Protein AF-0000000081037446 (afdb_homodimer)

pLDDT: mean 97.65, std 4.06, range [51.03, 99.0]

Organism: NCBI:txid2518322

Sequence (416 aa):
MIREACVFNILEALNAVKLGADRIELCENTTCGGTTPSYGTIKVLKERLDIPIVVMIRPRCGSFVYSNLEFQAMKEDIEICKSLGVEGVVFGILKDDYEIDIGRTKNLLSLSYPLKVTFHKAVDETCDIRSSVANLLDIGVHRILTSGGGFKAEDSLMILQDLILMAGEKLEIVVAGKVSKDNVDAIDTILGAKAYHGRLIVGNLNSSMIREACVFNILEALNAVKLGADRIELCENTTCGGTTPSYGTIKVLKERLDIPIVVMIRPRCGSFVYSNLEFQAMKEDIEICKSLGVEGVVFGILKDDYEIDIGRTKNLLSLSYPLKVTFHKAVDETCDIRSSVANLLDIGVHRILTSGGGFKAEDSLMILQDLILMAGEKLEIVVAGKVSKDNVDAIDTILGAKAYHGRLIVGNLNSS

Secondary structure (DSSP, 8-state):
-EEEEEE-SHHHHHHHHHTT-SEEEE-B-GGGT-BPPPHHHHHHHHHH--S-EEEE--SSSS-S---HHHHHHHHHHHHHHHHHT-SEEEE--B-TTS-B-HHHHHHHHHHHTTSEEEE-GGGGGSS-HHHHHHHHHHHT-SEEEE-TTSSSGGGGHHHHHHHHHHHTTTSEEEE-SS-BTTTHHHHHHHH--SEEEETBTTS-TT--/-EEEEEE-SHHHHHHHHHTT-SEEEE-B-GGGT-BPPPHHHHHHHHHH--S-EEEE--SSSS-S---HHHHHHHHHHHHHHHHHT-SEEEE--B-TTS-B-HHHHHHHHHHHTTSEEEE-GGGGGSS-HHHHHHHHHHHT-SEEEE-TTSSSGGGGHHHHHHHHHHHTTTSEEEE-SS-BTTTHHHHHHHH--SEEEETBTTS-TT--

Structure (mmCIF, N/CA/C/O backbone):
data_AF-0000000081037446-model_v1
#
loop_
_entity.id
_entity.type
_entity.pdbx_description
1 polymer 'Copper homeostasis protein CutC'
#
loop_
_atom_site.group_PDB
_atom_site.id
_atom_site.type_symbol
_atom_site.label_atom_id
_atom_site.label_alt_id
_atom_site.label_comp_id
_atom_site.label_asym_id
_atom_site.label_entity_id
_atom_site.label_seq_id
_atom_site.pdbx_PDB_ins_code
_atom_site.Cartn_x
_atom_site.Cartn_y
_atom_site.Cartn_z
_atom_site.occupancy
_atom_site.B_iso_or_equiv
_atom_site.auth_seq_id
_atom_site.auth_comp_id
_atom_site.auth_asym_id
_atom_site.auth_atom_id
_atom_site.pdbx_PDB_model_num
ATOM 1 N N . MET A 1 1 ? -9.188 -27.297 -10.391 1 94 1 MET A N 1
ATOM 2 C CA . MET A 1 1 ? -8.641 -26.062 -10.922 1 94 1 MET A CA 1
ATOM 3 C C . MET A 1 1 ? -8.844 -24.906 -9.938 1 94 1 MET A C 1
ATOM 5 O O . MET A 1 1 ? -9.969 -24.656 -9.5 1 94 1 MET A O 1
ATOM 9 N N . ILE A 1 2 ? -7.785 -24.328 -9.484 1 98.19 2 ILE A N 1
ATOM 10 C CA . ILE A 1 2 ? -7.84 -23.219 -8.531 1 98.19 2 ILE A CA 1
ATOM 11 C C . ILE A 1 2 ? -8 -21.906 -9.289 1 98.19 2 ILE A C 1
ATOM 13 O O . ILE A 1 2 ? -7.258 -21.625 -10.227 1 98.19 2 ILE A O 1
ATOM 17 N N . ARG A 1 3 ? -8.992 -21.141 -8.914 1 98.81 3 ARG A N 1
ATOM 18 C CA . ARG A 1 3 ? -9.156 -19.781 -9.391 1 98.81 3 ARG A CA 1
ATOM 19 C C . ARG A 1 3 ? -8.664 -18.781 -8.352 1 98.81 3 ARG A C 1
ATOM 21 O O . ARG A 1 3 ? -9.289 -18.594 -7.305 1 98.81 3 ARG A O 1
ATOM 28 N N . GLU A 1 4 ? -7.586 -18.188 -8.656 1 98.88 4 GLU A N 1
ATOM 29 C CA . GLU A 1 4 ? -6.996 -17.172 -7.777 1 98.88 4 GLU A CA 1
ATOM 30 C C . GLU A 1 4 ? -7.371 -15.766 -8.227 1 98.88 4 GLU A C 1
ATOM 32 O O . GLU A 1 4 ? -6.992 -15.336 -9.312 1 98.88 4 GLU A O 1
ATOM 37 N N . ALA A 1 5 ? -8.117 -15.078 -7.371 1 98.81 5 ALA A N 1
ATOM 38 C CA . ALA A 1 5 ? -8.531 -13.719 -7.703 1 98.81 5 ALA A CA 1
ATOM 39 C C . ALA A 1 5 ? -7.527 -12.695 -7.168 1 98.81 5 ALA A C 1
ATOM 41 O O . ALA A 1 5 ? -7.168 -12.734 -5.988 1 98.81 5 ALA A O 1
ATOM 42 N N . CYS A 1 6 ? -7.016 -11.852 -8.016 1 98.69 6 CYS A N 1
ATOM 43 C CA . CYS A 1 6 ? -6.18 -10.727 -7.602 1 98.69 6 CYS A CA 1
ATOM 44 C C . CYS A 1 6 ? -7.035 -9.578 -7.078 1 98.69 6 CYS A C 1
ATOM 46 O O . CYS A 1 6 ? -7.859 -9.023 -7.809 1 98.69 6 CYS A O 1
ATOM 48 N N . VAL A 1 7 ? -6.859 -9.195 -5.848 1 98.81 7 VAL A N 1
ATOM 49 C CA . VAL A 1 7 ? -7.723 -8.195 -5.219 1 98.81 7 VAL A CA 1
ATOM 50 C C . VAL A 1 7 ? -6.867 -7.086 -4.613 1 98.81 7 VAL A C 1
ATOM 52 O O . VAL A 1 7 ? -5.73 -7.324 -4.195 1 98.81 7 VAL A O 1
ATOM 55 N N . PHE A 1 8 ? -7.477 -5.828 -4.473 1 98.5 8 PHE A N 1
ATOM 56 C CA . PHE A 1 8 ? -6.672 -4.668 -4.117 1 98.5 8 PHE A CA 1
ATOM 57 C C . PHE A 1 8 ? -7.285 -3.924 -2.936 1 98.5 8 PHE A C 1
ATOM 59 O O . PHE A 1 8 ? -6.824 -2.84 -2.572 1 98.5 8 PHE A O 1
ATOM 66 N N . ASN A 1 9 ? -8.344 -4.398 -2.404 1 98.06 9 ASN A N 1
ATOM 67 C CA . ASN A 1 9 ? -8.977 -3.842 -1.211 1 98.06 9 ASN A CA 1
ATOM 68 C C . ASN A 1 9 ? -9.93 -4.84 -0.564 1 98.06 9 ASN A C 1
ATOM 70 O O . ASN A 1 9 ? -10.148 -5.93 -1.098 1 98.06 9 ASN A O 1
ATOM 74 N N . ILE A 1 10 ? -10.438 -4.453 0.528 1 98.75 10 ILE A N 1
ATOM 75 C CA . ILE A 1 10 ? -11.25 -5.336 1.357 1 98.75 10 ILE A CA 1
ATOM 76 C C . ILE A 1 10 ? -12.531 -5.703 0.618 1 98.75 10 ILE A C 1
ATOM 78 O O . ILE A 1 10 ? -12.93 -6.871 0.592 1 98.75 10 ILE A O 1
ATOM 82 N N . LEU A 1 11 ? -13.172 -4.727 -0.032 1 98.12 11 LEU A N 1
ATOM 83 C CA . LEU A 1 11 ? -14.414 -4.98 -0.752 1 98.12 11 LEU A CA 1
ATOM 84 C C . LEU A 1 11 ? -14.195 -6.012 -1.857 1 98.12 11 LEU A C 1
ATOM 86 O O . LEU A 1 11 ? -14.984 -6.949 -1.999 1 98.12 11 LEU A O 1
ATOM 90 N N . GLU A 1 12 ? -13.18 -5.824 -2.615 1 98.5 12 GLU A N 1
ATOM 91 C CA . GLU A 1 12 ? -12.875 -6.754 -3.699 1 98.5 12 GLU A CA 1
ATOM 92 C C . GLU A 1 12 ? -12.625 -8.164 -3.164 1 98.5 12 GLU A C 1
ATOM 94 O O . GLU A 1 12 ? -13.047 -9.148 -3.771 1 98.5 12 GLU A O 1
ATOM 99 N N . ALA A 1 13 ? -11.922 -8.258 -2.047 1 98.81 13 ALA A N 1
ATOM 100 C CA . ALA A 1 13 ? -11.648 -9.562 -1.443 1 98.81 13 ALA A CA 1
ATOM 101 C C . ALA A 1 13 ? -12.938 -10.273 -1.058 1 98.81 13 ALA A C 1
ATOM 103 O O . ALA A 1 13 ? -13.109 -11.461 -1.355 1 98.81 13 ALA A O 1
ATOM 104 N N . LEU A 1 14 ? -13.797 -9.523 -0.428 1 98.56 14 LEU A N 1
ATOM 105 C CA . LEU A 1 14 ? -15.078 -10.094 -0.024 1 98.56 14 LEU A CA 1
ATOM 106 C C . LEU A 1 14 ? -15.883 -10.547 -1.24 1 98.56 14 LEU A C 1
ATOM 108 O O . LEU A 1 14 ? -16.453 -11.648 -1.241 1 98.56 14 LEU A O 1
ATOM 112 N N . ASN A 1 15 ? -15.891 -9.734 -2.277 1 98.5 15 ASN A N 1
ATOM 113 C CA . ASN A 1 15 ? -16.641 -10.055 -3.488 1 98.5 15 ASN A CA 1
ATOM 114 C C . ASN A 1 15 ? -16.031 -11.242 -4.223 1 98.5 15 ASN A C 1
ATOM 116 O O . ASN A 1 15 ? -16.75 -12.039 -4.824 1 98.5 15 ASN A O 1
ATOM 120 N N . ALA A 1 16 ? -14.711 -11.336 -4.199 1 98.62 16 ALA A N 1
ATOM 121 C CA . ALA A 1 16 ? -14.047 -12.469 -4.84 1 98.62 16 ALA A CA 1
ATOM 122 C C . ALA A 1 16 ? -14.516 -13.789 -4.238 1 98.62 16 ALA A C 1
ATOM 124 O O . ALA A 1 16 ? -14.805 -14.75 -4.969 1 98.62 16 ALA A O 1
ATOM 125 N N . VAL A 1 17 ? -14.609 -13.836 -2.926 1 98.31 17 VAL A N 1
ATOM 126 C CA . VAL A 1 17 ? -15.07 -15.039 -2.234 1 98.31 17 VAL A CA 1
ATOM 127 C C . VAL A 1 17 ? -16.516 -15.336 -2.617 1 98.31 17 VAL A C 1
ATOM 129 O O . VAL A 1 17 ? -16.859 -16.469 -2.943 1 98.31 17 VAL A O 1
ATOM 132 N N . LYS A 1 18 ? -17.344 -14.312 -2.615 1 97.81 18 LYS A N 1
ATOM 133 C CA . LYS A 1 18 ? -18.75 -14.461 -2.967 1 97.81 18 LYS A CA 1
ATOM 134 C C . LYS A 1 18 ? -18.906 -15 -4.383 1 97.81 18 LYS A C 1
ATOM 136 O O . LYS A 1 18 ? -19.859 -15.75 -4.664 1 97.81 18 LYS A O 1
ATOM 141 N N . LEU A 1 19 ? -17.969 -14.625 -5.215 1 98.12 19 LEU A N 1
ATOM 142 C CA . LEU A 1 19 ? -18.078 -14.969 -6.629 1 98.12 19 LEU A CA 1
ATOM 143 C C . LEU A 1 19 ? -17.391 -16.297 -6.918 1 98.12 19 LEU A C 1
ATOM 145 O O . LEU A 1 19 ? -17.359 -16.75 -8.07 1 98.12 19 LEU A O 1
ATOM 149 N N . GLY A 1 20 ? -16.766 -16.844 -5.906 1 98.25 20 GLY A N 1
ATOM 150 C CA . GLY A 1 20 ? -16.359 -18.219 -6.051 1 98.25 20 GLY A CA 1
ATOM 151 C C . GLY A 1 20 ? -14.852 -18.375 -6.207 1 98.25 20 GLY A C 1
ATOM 152 O O . GLY A 1 20 ? -14.383 -19.406 -6.699 1 98.25 20 GLY A O 1
ATOM 153 N N . ALA A 1 21 ? -14.062 -17.453 -5.82 1 98.81 21 ALA A N 1
ATOM 154 C CA . ALA A 1 21 ? -12.617 -17.609 -5.844 1 98.81 21 ALA A CA 1
ATOM 155 C C . ALA A 1 21 ? -12.164 -18.703 -4.879 1 98.81 21 ALA A C 1
ATOM 157 O O . ALA A 1 21 ? -12.703 -18.828 -3.775 1 98.81 21 ALA A O 1
ATOM 158 N N . ASP A 1 22 ? -11.164 -19.469 -5.293 1 98.81 22 ASP A N 1
ATOM 159 C CA . ASP A 1 22 ? -10.594 -20.516 -4.445 1 98.81 22 ASP A CA 1
ATOM 160 C C . ASP A 1 22 ? -9.469 -19.969 -3.576 1 98.81 22 ASP A C 1
ATOM 162 O O . ASP A 1 22 ? -9.148 -20.547 -2.529 1 98.81 22 ASP A O 1
ATOM 166 N N . ARG A 1 23 ? -8.867 -18.922 -3.996 1 98.81 23 ARG A N 1
ATOM 167 C CA . ARG A 1 23 ? -7.719 -18.266 -3.389 1 98.81 23 ARG A CA 1
ATOM 168 C C . ARG A 1 23 ? -7.664 -16.781 -3.783 1 98.81 23 ARG A C 1
ATOM 170 O O . ARG A 1 23 ? -8.109 -16.422 -4.871 1 98.81 23 ARG A O 1
ATOM 177 N N . ILE A 1 24 ? -7.156 -15.969 -2.9 1 98.75 24 ILE A N 1
ATOM 178 C CA . ILE A 1 24 ? -6.988 -14.586 -3.312 1 98.75 24 ILE A CA 1
ATOM 179 C C . ILE A 1 24 ? -5.516 -14.188 -3.209 1 98.75 24 ILE A C 1
ATOM 181 O O . ILE A 1 24 ? -4.812 -14.633 -2.299 1 98.75 24 ILE A O 1
ATOM 185 N N . GLU A 1 25 ? -5.059 -13.492 -4.137 1 98.94 25 GLU A N 1
ATOM 186 C CA . GLU A 1 25 ? -3.842 -12.695 -4.004 1 98.94 25 GLU A CA 1
ATOM 187 C C . GLU A 1 25 ? -4.16 -11.266 -3.586 1 98.94 25 GLU A C 1
ATOM 189 O O . GLU A 1 25 ? -4.797 -10.516 -4.336 1 98.94 25 GLU A O 1
ATOM 194 N N . LEU A 1 26 ? -3.744 -10.945 -2.381 1 98.94 26 LEU A N 1
ATOM 195 C CA . LEU A 1 26 ? -4.035 -9.633 -1.815 1 98.94 26 LEU A CA 1
ATOM 196 C C . LEU A 1 26 ? -2.906 -8.656 -2.111 1 98.94 26 LEU A C 1
ATOM 198 O O . LEU A 1 26 ? -1.751 -8.906 -1.756 1 98.94 26 LEU A O 1
ATOM 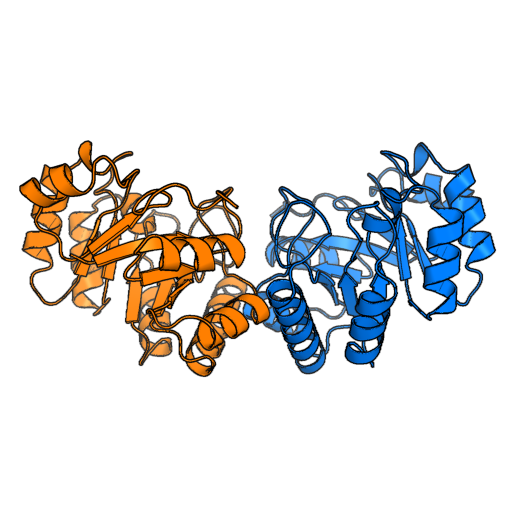202 N N . CYS A 1 27 ? -3.256 -7.562 -2.773 1 98.81 27 CYS A N 1
ATOM 203 C CA . CYS A 1 27 ? -2.32 -6.512 -3.152 1 98.81 27 CYS A CA 1
ATOM 204 C C . CYS A 1 27 ? -2.855 -5.141 -2.764 1 98.81 27 CYS A C 1
ATOM 206 O O . CYS A 1 27 ? -3.98 -5.023 -2.275 1 98.81 27 CYS A O 1
ATOM 208 N N . GLU A 1 28 ? -2.008 -4.234 -2.805 1 98.12 28 GLU A N 1
ATOM 209 C CA . GLU A 1 28 ? -2.332 -2.814 -2.865 1 98.12 28 GLU A CA 1
ATOM 210 C C . GLU A 1 28 ? -1.842 -2.189 -4.168 1 98.12 28 GLU A C 1
ATOM 212 O O . GLU A 1 28 ? -0.953 -2.734 -4.828 1 98.12 28 GLU A O 1
ATOM 217 N N . ASN A 1 29 ? -2.398 -1.036 -4.695 1 97.44 29 ASN A N 1
ATOM 218 C CA . ASN A 1 29 ? -1.91 -0.224 -5.805 1 97.44 29 ASN A CA 1
ATOM 219 C C . ASN A 1 29 ? -2.109 -0.927 -7.145 1 97.44 29 ASN A C 1
ATOM 221 O O . ASN A 1 29 ? -1.194 -1.577 -7.652 1 97.44 29 ASN A O 1
ATOM 225 N N . THR A 1 30 ? -3.16 -0.771 -7.777 1 94.75 30 THR A N 1
ATOM 226 C CA . THR A 1 30 ? -3.531 -1.417 -9.031 1 94.75 30 THR A CA 1
ATOM 227 C C . THR A 1 30 ? -2.701 -0.867 -10.188 1 94.75 30 THR A C 1
ATOM 229 O O . THR A 1 30 ? -2.6 -1.5 -11.242 1 94.75 30 THR A O 1
ATOM 232 N N . THR A 1 31 ? -2.111 0.282 -10.023 1 94.69 31 THR A N 1
ATOM 233 C CA . THR A 1 31 ? -1.489 1.024 -11.109 1 94.69 31 THR A CA 1
ATOM 234 C C . THR A 1 31 ? -0.26 0.288 -11.633 1 94.69 31 THR A C 1
ATOM 236 O O . THR A 1 31 ? 0.112 0.441 -12.797 1 94.69 31 THR A O 1
ATOM 239 N N . CYS A 1 32 ? 0.335 -0.5 -10.734 1 94.5 32 CYS A N 1
ATOM 240 C CA . CYS A 1 32 ? 1.581 -1.131 -11.156 1 94.5 32 CYS A CA 1
ATOM 241 C C . CYS A 1 32 ? 1.533 -2.637 -10.93 1 94.5 32 CYS A C 1
ATOM 243 O O . CYS A 1 32 ? 2.568 -3.27 -10.711 1 94.5 32 CYS A O 1
ATOM 245 N N . GLY A 1 33 ? 0.38 -3.168 -10.805 1 94.31 33 GLY A N 1
ATOM 246 C CA . GLY A 1 33 ? 0.228 -4.609 -10.695 1 94.31 33 GLY A CA 1
ATOM 247 C C . GLY A 1 33 ? 0.224 -5.102 -9.266 1 94.31 33 GLY A C 1
ATOM 248 O O . GLY A 1 33 ? 0.017 -6.289 -9.008 1 94.31 33 GLY A O 1
ATOM 249 N N . GLY A 1 34 ? 0.562 -4.199 -8.32 1 98 34 GLY A N 1
ATOM 250 C CA . GLY A 1 34 ? 0.406 -4.574 -6.926 1 98 34 GLY A CA 1
ATOM 251 C C . GLY A 1 34 ? 1.626 -4.258 -6.082 1 98 34 GLY A C 1
ATOM 252 O O . GLY A 1 34 ? 2.76 -4.449 -6.523 1 98 34 GLY A O 1
ATOM 253 N N . THR A 1 35 ? 1.39 -3.752 -4.945 1 98.81 35 THR A N 1
ATOM 254 C CA . THR A 1 35 ? 2.381 -3.605 -3.887 1 98.81 35 THR A CA 1
ATOM 255 C C . THR A 1 35 ? 1.887 -4.246 -2.592 1 98.81 35 THR A C 1
ATOM 257 O O . THR A 1 35 ? 0.788 -4.805 -2.549 1 98.81 35 THR A O 1
ATOM 260 N N . THR A 1 36 ? 2.766 -4.242 -1.585 1 98.94 36 THR A N 1
ATOM 261 C CA . THR A 1 36 ? 2.436 -4.887 -0.318 1 98.94 36 THR A CA 1
ATOM 262 C C . THR A 1 36 ? 1.283 -4.168 0.373 1 98.94 36 THR A C 1
ATOM 264 O O . THR A 1 36 ? 1.34 -2.955 0.585 1 98.94 36 THR A O 1
ATOM 267 N N . PRO A 1 37 ? 0.159 -4.863 0.681 1 98.94 37 PRO A N 1
ATOM 268 C CA . PRO A 1 37 ? -0.932 -4.234 1.429 1 98.94 37 PRO A CA 1
ATOM 269 C C . PRO A 1 37 ? -0.54 -3.889 2.863 1 98.94 37 PRO A C 1
ATOM 271 O O . PRO A 1 37 ? 0.508 -4.324 3.344 1 98.94 37 PRO A O 1
ATOM 274 N N . SER A 1 38 ? -1.355 -3.078 3.498 1 98.94 38 SER A N 1
ATOM 275 C CA . SER A 1 38 ? -1.09 -2.684 4.879 1 98.94 38 SER A CA 1
ATOM 276 C C . SER A 1 38 ? -1.293 -3.854 5.836 1 98.94 38 SER A C 1
ATOM 278 O O . SER A 1 38 ? -2.012 -4.805 5.52 1 98.94 38 SER A O 1
ATOM 280 N N . TYR A 1 39 ? -0.655 -3.746 6.977 1 98.94 39 TYR A N 1
ATOM 281 C CA . TYR A 1 39 ? -0.812 -4.738 8.031 1 98.94 39 TYR A CA 1
ATOM 282 C C . TYR A 1 39 ? -2.283 -4.949 8.367 1 98.94 39 TYR A C 1
ATOM 284 O O . TYR A 1 39 ? -2.752 -6.086 8.445 1 98.94 39 TYR A O 1
ATOM 292 N N . GLY A 1 40 ? -2.982 -3.869 8.586 1 98.94 40 GLY A N 1
ATOM 293 C CA . GLY A 1 40 ? -4.379 -3.939 8.992 1 98.94 40 GLY A CA 1
ATOM 294 C C . GLY A 1 40 ? -5.258 -4.641 7.977 1 98.94 40 GLY A C 1
ATOM 295 O O . GLY A 1 40 ? -6.129 -5.434 8.344 1 98.94 40 GLY A O 1
ATOM 296 N N . THR A 1 41 ? -5.07 -4.359 6.715 1 98.94 41 THR A N 1
ATOM 297 C CA . THR A 1 41 ? -5.855 -4.988 5.656 1 98.94 41 THR A CA 1
ATOM 298 C C . THR A 1 41 ? -5.613 -6.496 5.629 1 98.94 41 THR A C 1
ATOM 300 O O . THR A 1 41 ? -6.559 -7.277 5.539 1 98.94 41 THR A O 1
ATOM 303 N N . ILE A 1 42 ? -4.352 -6.914 5.734 1 98.94 42 ILE A N 1
ATOM 304 C CA . ILE A 1 42 ? -4.023 -8.336 5.75 1 98.94 42 ILE A CA 1
ATOM 305 C C . ILE A 1 42 ? -4.703 -9.008 6.941 1 98.94 42 ILE A C 1
ATOM 307 O O . ILE A 1 42 ? -5.363 -10.039 6.785 1 98.94 42 ILE A O 1
ATOM 311 N N . LYS A 1 43 ? -4.57 -8.398 8.055 1 98.94 43 LYS A N 1
ATOM 312 C CA . LYS A 1 43 ? -5.051 -9 9.297 1 98.94 43 LYS A CA 1
ATOM 313 C C . LYS A 1 43 ? -6.566 -9.18 9.266 1 98.94 43 LYS A C 1
ATOM 315 O O . LYS A 1 43 ? -7.074 -10.266 9.539 1 98.94 43 LYS A O 1
ATOM 320 N N . VAL A 1 44 ? -7.316 -8.133 8.898 1 98.88 44 VAL A N 1
ATOM 321 C CA . VAL A 1 44 ? -8.773 -8.188 8.977 1 98.88 44 VAL A CA 1
ATOM 322 C C . VAL A 1 44 ? -9.297 -9.211 7.973 1 98.88 44 VAL A C 1
ATOM 324 O O . VAL A 1 44 ? -10.266 -9.93 8.25 1 98.88 44 VAL A O 1
ATOM 327 N N . LEU A 1 45 ? -8.664 -9.266 6.828 1 98.88 45 LEU A N 1
ATOM 328 C CA . LEU A 1 45 ? -9.125 -10.219 5.824 1 98.88 45 LEU A CA 1
ATOM 329 C C . LEU A 1 45 ? -8.781 -11.648 6.234 1 98.88 45 LEU A C 1
ATOM 331 O O . LEU A 1 45 ? -9.57 -12.57 5.996 1 98.88 45 LEU A O 1
ATOM 335 N N . LYS A 1 46 ? -7.574 -11.852 6.812 1 98.88 46 LYS A N 1
ATOM 336 C CA . LYS A 1 46 ? -7.211 -13.18 7.289 1 98.88 46 LYS A CA 1
ATOM 337 C C . LYS A 1 46 ? -8.211 -13.688 8.328 1 98.88 46 LYS A C 1
ATOM 339 O O . LYS A 1 46 ? -8.531 -14.875 8.352 1 98.88 46 LYS A O 1
ATOM 344 N N . GLU A 1 47 ? -8.688 -12.805 9.125 1 98.62 47 GLU A N 1
ATOM 345 C CA . GLU A 1 47 ? -9.633 -13.164 10.188 1 98.62 47 GLU A CA 1
ATOM 346 C C . GLU A 1 47 ? -11.031 -13.391 9.625 1 98.62 47 GLU A C 1
ATOM 348 O O . GLU A 1 47 ? -11.836 -14.102 10.219 1 98.62 47 GLU A O 1
ATOM 353 N N . ARG A 1 48 ? -11.312 -12.844 8.516 1 98.38 48 ARG A N 1
ATOM 354 C CA . ARG A 1 48 ? -12.68 -12.812 8.016 1 98.38 48 ARG A CA 1
ATOM 355 C C . ARG A 1 48 ? -12.906 -13.891 6.965 1 98.38 48 ARG A C 1
ATOM 357 O O . ARG A 1 48 ? -14.008 -14.438 6.852 1 98.38 48 ARG A O 1
ATOM 364 N N . LEU A 1 49 ? -11.891 -14.172 6.176 1 98.38 49 LEU A N 1
ATOM 365 C CA . LEU A 1 49 ? -12.078 -15.039 5.016 1 98.38 49 LEU A CA 1
ATOM 366 C C . LEU A 1 49 ? -11.68 -16.469 5.34 1 98.38 49 LEU A C 1
ATOM 368 O O . LEU A 1 49 ? -10.719 -16.703 6.082 1 98.38 49 LEU A O 1
ATOM 372 N N . ASP A 1 50 ? -12.312 -17.391 4.652 1 97.44 50 ASP A N 1
ATOM 373 C CA . ASP A 1 50 ? -12.07 -18.812 4.887 1 97.44 50 ASP A CA 1
ATOM 374 C C . ASP A 1 50 ? -11.234 -19.422 3.762 1 97.44 50 ASP A C 1
ATOM 376 O O . ASP A 1 50 ? -10.906 -20.609 3.803 1 97.44 50 ASP A O 1
ATOM 380 N N . ILE A 1 51 ? -10.898 -18.688 2.812 1 98.62 51 ILE A N 1
ATOM 381 C CA . ILE A 1 51 ? -10.086 -19.219 1.716 1 98.62 51 ILE A CA 1
ATOM 382 C C . ILE A 1 51 ? -8.641 -18.75 1.87 1 98.62 51 ILE A C 1
ATOM 384 O O . ILE A 1 51 ? -8.375 -17.766 2.557 1 98.62 51 ILE A O 1
ATOM 388 N N . PRO A 1 52 ? -7.664 -19.453 1.251 1 98.81 52 PRO A N 1
ATOM 389 C CA . PRO A 1 52 ? -6.25 -19.078 1.352 1 98.81 52 PRO A CA 1
ATOM 390 C C . PRO A 1 52 ? -5.98 -17.672 0.82 1 98.81 52 PRO A C 1
ATOM 392 O O . PRO A 1 52 ? -6.559 -17.266 -0.192 1 98.81 52 PRO A O 1
ATOM 395 N N . ILE A 1 53 ? -5.18 -16.953 1.516 1 98.94 53 ILE A N 1
ATOM 396 C CA . ILE A 1 53 ? -4.719 -15.633 1.114 1 98.94 53 ILE A CA 1
ATOM 397 C C . ILE A 1 53 ? -3.215 -15.672 0.858 1 98.94 53 ILE A C 1
ATOM 399 O O . ILE A 1 53 ? -2.441 -16.109 1.713 1 98.94 53 ILE A O 1
ATOM 403 N N . VAL A 1 54 ? -2.809 -15.281 -0.308 1 98.94 54 VAL A N 1
ATOM 404 C CA . VAL A 1 54 ? -1.401 -15.023 -0.592 1 98.94 54 VAL A CA 1
ATOM 405 C C . VAL A 1 54 ? -1.166 -13.523 -0.72 1 98.94 54 VAL A C 1
ATOM 407 O O . VAL A 1 54 ? -1.977 -12.812 -1.316 1 98.94 54 VAL A O 1
ATOM 410 N N . VAL A 1 55 ? -0.103 -13.023 -0.119 1 99 55 VAL A N 1
ATOM 411 C CA . VAL A 1 55 ? 0.083 -11.578 0.017 1 99 55 VAL A CA 1
ATOM 412 C C . VAL A 1 55 ? 1.258 -11.125 -0.848 1 99 55 VAL A C 1
ATOM 414 O O . VAL A 1 55 ? 2.344 -11.711 -0.786 1 99 55 VAL A O 1
ATOM 417 N N . MET A 1 56 ? 1.031 -10.125 -1.599 1 98.94 56 MET A N 1
ATOM 418 C CA . MET A 1 56 ? 2.092 -9.5 -2.385 1 98.94 56 MET A CA 1
ATOM 419 C C . MET A 1 56 ? 3.137 -8.859 -1.476 1 98.94 56 MET A C 1
ATOM 421 O O . MET A 1 56 ? 2.793 -8.133 -0.544 1 98.94 56 MET A O 1
ATOM 425 N N . ILE A 1 57 ? 4.391 -9.172 -1.701 1 98.94 57 ILE A N 1
ATOM 426 C CA . ILE A 1 57 ? 5.535 -8.523 -1.067 1 98.94 57 ILE A CA 1
ATOM 427 C C . ILE A 1 57 ? 6.32 -7.734 -2.109 1 98.94 57 ILE A C 1
ATOM 429 O O . ILE A 1 57 ? 7.113 -8.305 -2.865 1 98.94 57 ILE A O 1
ATOM 433 N N . ARG A 1 58 ? 6.121 -6.5 -2.213 1 98.94 58 ARG A N 1
ATOM 434 C CA . ARG A 1 58 ? 6.668 -5.566 -3.195 1 98.94 58 ARG A CA 1
ATOM 435 C C . ARG A 1 58 ? 6.625 -4.137 -2.674 1 98.94 58 ARG A C 1
ATOM 437 O O . ARG A 1 58 ? 5.559 -3.527 -2.596 1 98.94 58 ARG A O 1
ATOM 444 N N . PRO A 1 59 ? 7.746 -3.594 -2.318 1 98.69 59 PRO A N 1
ATOM 445 C CA . PRO A 1 59 ? 7.758 -2.363 -1.523 1 98.69 59 PRO A CA 1
ATOM 446 C C . PRO A 1 59 ? 7.438 -1.122 -2.352 1 98.69 59 PRO A C 1
ATOM 448 O O . PRO A 1 59 ? 7.219 -0.044 -1.795 1 98.69 59 PRO A O 1
ATOM 451 N N . ARG A 1 60 ? 7.434 -1.295 -3.674 1 98 60 ARG A N 1
ATOM 452 C CA . ARG A 1 60 ? 7.137 -0.153 -4.531 1 98 60 ARG A CA 1
ATOM 453 C C . ARG A 1 60 ? 6.902 -0.596 -5.973 1 98 60 ARG A C 1
ATOM 455 O O . ARG A 1 60 ? 7.297 -1.697 -6.359 1 98 60 ARG A O 1
ATOM 462 N N . CYS A 1 61 ? 6.25 0.304 -6.785 1 97.31 61 CYS A N 1
ATOM 463 C CA . CYS A 1 61 ? 6.141 0.11 -8.227 1 97.31 61 CYS A CA 1
ATOM 464 C C . CYS A 1 61 ? 7.508 0.197 -8.891 1 97.31 61 CYS A C 1
ATOM 466 O O . CYS A 1 61 ? 8.516 0.444 -8.227 1 97.31 61 CYS A O 1
ATOM 468 N N . GLY A 1 62 ? 7.543 -0.022 -10.18 1 95.81 62 GLY A N 1
ATOM 469 C CA . GLY A 1 62 ? 8.766 0.097 -10.953 1 95.81 62 GLY A CA 1
ATOM 470 C C . GLY A 1 62 ? 9.477 -1.229 -11.164 1 95.81 62 GLY A C 1
ATOM 471 O O . GLY A 1 62 ? 8.828 -2.264 -11.328 1 95.81 62 GLY A O 1
ATOM 472 N N . SER A 1 63 ? 10.797 -1.181 -11.141 1 96.44 63 SER A N 1
ATOM 473 C CA . SER A 1 63 ? 11.594 -2.363 -11.445 1 96.44 63 SER A CA 1
ATOM 474 C C . SER A 1 63 ? 11.594 -3.346 -10.281 1 96.44 63 SER A C 1
ATOM 476 O O . SER A 1 63 ? 11.117 -3.023 -9.195 1 96.44 63 SER A O 1
ATOM 478 N N . PHE A 1 64 ? 12.094 -4.512 -10.531 1 98.31 64 PHE A N 1
ATOM 479 C CA . PHE A 1 64 ? 12.18 -5.559 -9.523 1 98.31 64 PHE A CA 1
ATOM 480 C C . PHE A 1 64 ? 13.602 -5.668 -8.977 1 98.31 64 PHE A C 1
ATOM 482 O O . PHE A 1 64 ? 14.023 -6.742 -8.547 1 98.31 64 PHE A O 1
ATOM 489 N N . VAL A 1 65 ? 14.367 -4.59 -9.156 1 98.44 65 VAL A N 1
ATOM 490 C CA . VAL A 1 65 ? 15.688 -4.434 -8.555 1 98.44 65 VAL A CA 1
ATOM 491 C C . VAL A 1 65 ? 15.586 -3.572 -7.297 1 98.44 65 VAL A C 1
ATOM 493 O O . VAL A 1 65 ? 15.148 -2.42 -7.363 1 98.44 65 VAL A O 1
ATOM 496 N N . TYR A 1 66 ? 16 -4.141 -6.188 1 98.56 66 TYR A N 1
ATOM 497 C CA . TYR A 1 66 ? 15.719 -3.486 -4.914 1 98.56 66 TYR A CA 1
ATOM 498 C C . TYR A 1 66 ? 17.016 -3.123 -4.191 1 98.56 66 TYR A C 1
ATOM 500 O O . TYR A 1 66 ? 17.984 -3.869 -4.25 1 98.56 66 TYR A O 1
ATOM 508 N N . SER A 1 67 ? 16.984 -1.979 -3.541 1 98.38 67 SER A N 1
ATOM 509 C CA . SER A 1 67 ? 18.078 -1.626 -2.627 1 98.38 67 SER A CA 1
ATOM 510 C C . SER A 1 67 ? 18.094 -2.545 -1.409 1 98.38 67 SER A C 1
ATOM 512 O O . SER A 1 67 ? 17.156 -3.314 -1.192 1 98.38 67 SER A O 1
ATOM 514 N N . ASN A 1 68 ? 19.172 -2.488 -0.643 1 98.62 68 ASN A N 1
ATOM 515 C CA . ASN A 1 68 ? 19.281 -3.291 0.571 1 98.62 68 ASN A CA 1
ATOM 516 C C . ASN A 1 68 ? 18.172 -2.943 1.564 1 98.62 68 ASN A C 1
ATOM 518 O O . ASN A 1 68 ? 17.641 -3.824 2.238 1 98.62 68 ASN A O 1
ATOM 522 N N . LEU A 1 69 ? 17.859 -1.711 1.632 1 98.75 69 LEU A N 1
ATOM 523 C CA . LEU A 1 69 ? 16.844 -1.284 2.582 1 98.75 69 LEU A CA 1
ATOM 524 C C . LEU A 1 69 ? 15.453 -1.757 2.145 1 98.75 69 LEU A C 1
ATOM 526 O O . LEU A 1 69 ? 14.633 -2.152 2.977 1 98.75 69 LEU A O 1
ATOM 530 N N . GLU A 1 70 ? 15.195 -1.677 0.861 1 98.88 70 GLU A N 1
ATOM 531 C CA . GLU A 1 70 ? 13.953 -2.238 0.338 1 98.88 70 GLU A CA 1
ATOM 532 C C . GLU A 1 70 ? 13.875 -3.74 0.596 1 98.88 70 GLU A C 1
ATOM 534 O O . GLU A 1 70 ? 12.812 -4.258 0.959 1 98.88 70 GLU A O 1
ATOM 539 N N . PHE A 1 71 ? 15.023 -4.371 0.389 1 98.94 71 PHE A N 1
ATOM 540 C CA . PHE A 1 71 ? 15.102 -5.805 0.649 1 98.94 71 PHE A CA 1
ATOM 541 C C . PHE A 1 71 ? 14.805 -6.105 2.113 1 98.94 71 PHE A C 1
ATOM 543 O O . PHE A 1 71 ? 14.109 -7.074 2.424 1 98.94 71 PHE A O 1
ATOM 550 N N . GLN A 1 72 ? 15.242 -5.301 2.973 1 98.94 72 GLN A N 1
ATOM 551 C CA . GLN A 1 72 ? 14.945 -5.457 4.395 1 98.94 72 GLN A CA 1
ATOM 552 C C . GLN A 1 72 ? 13.461 -5.262 4.672 1 98.94 72 GLN A C 1
ATOM 554 O O . GLN A 1 72 ? 12.875 -5.973 5.496 1 98.94 72 GLN A O 1
ATOM 559 N N . ALA A 1 73 ? 12.883 -4.305 4.051 1 98.94 73 ALA A N 1
ATOM 560 C CA . ALA A 1 73 ? 11.445 -4.09 4.203 1 98.94 73 ALA A CA 1
ATOM 561 C C . ALA A 1 73 ? 10.656 -5.324 3.768 1 98.94 73 ALA A C 1
ATOM 563 O O . ALA A 1 73 ? 9.68 -5.703 4.418 1 98.94 73 ALA A O 1
ATOM 564 N N . MET A 1 74 ? 11.086 -5.918 2.699 1 98.94 74 MET A N 1
ATOM 565 C CA . MET A 1 74 ? 10.445 -7.141 2.217 1 98.94 74 MET A CA 1
ATOM 566 C C . MET A 1 74 ? 10.531 -8.25 3.26 1 98.94 74 MET A C 1
ATOM 568 O O . MET A 1 74 ? 9.547 -8.953 3.504 1 98.94 74 MET A O 1
ATOM 572 N N . LYS A 1 75 ? 11.672 -8.383 3.852 1 98.94 75 LYS A N 1
ATOM 573 C CA . LYS A 1 75 ? 11.852 -9.391 4.891 1 98.94 75 LYS A CA 1
ATOM 574 C C . LYS A 1 75 ? 10.906 -9.148 6.062 1 98.94 75 LYS A C 1
ATOM 576 O O . LYS A 1 75 ? 10.281 -10.086 6.562 1 98.94 75 LYS A O 1
ATOM 581 N N . GLU A 1 76 ? 10.812 -7.914 6.48 1 98.94 76 GLU A N 1
ATOM 582 C CA . GLU A 1 76 ? 9.93 -7.562 7.586 1 98.94 76 GLU A CA 1
ATOM 583 C C . GLU A 1 76 ? 8.469 -7.875 7.254 1 98.94 76 GLU A C 1
ATOM 585 O O . GLU A 1 76 ? 7.727 -8.375 8.102 1 98.94 76 GLU A O 1
ATOM 590 N N . ASP A 1 77 ? 8.094 -7.559 6.055 1 98.94 77 ASP A N 1
ATOM 591 C CA . ASP A 1 77 ? 6.727 -7.82 5.625 1 98.94 77 ASP A CA 1
ATOM 592 C C . ASP A 1 77 ? 6.438 -9.32 5.598 1 98.94 77 ASP A C 1
ATOM 594 O O . ASP A 1 77 ? 5.336 -9.758 5.945 1 98.94 77 ASP A O 1
ATOM 598 N N . ILE A 1 78 ? 7.395 -10.094 5.18 1 98.94 78 ILE A N 1
ATOM 599 C CA . ILE A 1 78 ? 7.23 -11.547 5.168 1 98.94 78 ILE A CA 1
ATOM 600 C C . ILE A 1 78 ? 7.051 -12.055 6.598 1 98.94 78 ILE A C 1
ATOM 602 O O . ILE A 1 78 ? 6.18 -12.891 6.863 1 98.94 78 ILE A O 1
ATOM 606 N N . GLU A 1 79 ? 7.809 -11.562 7.504 1 98.88 79 GLU A N 1
ATOM 607 C CA . GLU A 1 79 ? 7.727 -11.992 8.898 1 98.88 79 GLU A CA 1
ATOM 608 C C . GLU A 1 79 ? 6.348 -11.703 9.484 1 98.88 79 GLU A C 1
ATOM 610 O O . GLU A 1 79 ? 5.785 -12.531 10.203 1 98.88 79 GLU A O 1
ATOM 615 N N . ILE A 1 80 ? 5.848 -10.57 9.172 1 98.62 80 ILE A N 1
ATOM 616 C CA . ILE A 1 80 ? 4.539 -10.234 9.719 1 98.62 80 ILE A CA 1
ATOM 617 C C . ILE A 1 80 ? 3.467 -11.109 9.07 1 98.62 80 ILE A C 1
ATOM 619 O O . ILE A 1 80 ? 2.484 -11.484 9.719 1 98.62 80 ILE A O 1
ATOM 623 N N . CYS A 1 81 ? 3.609 -11.367 7.781 1 98.88 81 CYS A N 1
ATOM 624 C CA . CYS A 1 81 ? 2.684 -12.273 7.109 1 98.88 81 CYS A CA 1
ATOM 625 C C . CYS A 1 81 ? 2.689 -13.648 7.777 1 98.88 81 CYS A C 1
ATOM 627 O O . CYS A 1 81 ? 1.635 -14.258 7.945 1 98.88 81 CYS A O 1
ATOM 629 N N . LYS A 1 82 ? 3.865 -14.125 8.125 1 98.75 82 LYS A N 1
ATOM 630 C CA . LYS A 1 82 ? 3.979 -15.383 8.859 1 98.75 82 LYS A CA 1
ATOM 631 C C . LYS A 1 82 ? 3.207 -15.328 10.172 1 98.75 82 LYS A C 1
ATOM 633 O O . LYS A 1 82 ? 2.451 -16.25 10.492 1 98.75 82 LYS A O 1
ATOM 638 N N . SER A 1 83 ? 3.385 -14.258 10.844 1 98.5 83 SER A N 1
ATOM 639 C CA . SER A 1 83 ? 2.744 -14.094 12.148 1 98.5 83 SER A CA 1
ATOM 640 C C . SER A 1 83 ? 1.226 -14.055 12.008 1 98.5 83 SER A C 1
ATOM 642 O O . SER A 1 83 ? 0.505 -14.5 12.906 1 98.5 83 SER A O 1
ATOM 644 N N . LEU A 1 84 ? 0.728 -13.547 10.914 1 98.62 84 LEU A N 1
ATOM 645 C CA . LEU A 1 84 ? -0.708 -13.414 10.695 1 98.62 84 LEU A CA 1
ATOM 646 C C . LEU A 1 84 ? -1.297 -14.719 10.164 1 98.62 84 LEU A C 1
ATOM 648 O O . LEU A 1 84 ? -2.516 -14.906 10.172 1 98.62 84 LEU A O 1
ATOM 652 N N . GLY A 1 85 ? -0.477 -15.57 9.633 1 98.44 85 GLY A N 1
ATOM 653 C CA . GLY A 1 85 ? -0.896 -16.906 9.25 1 98.44 85 GLY A CA 1
ATOM 654 C C . GLY A 1 85 ? -1.52 -16.969 7.871 1 98.44 85 GLY A C 1
ATOM 655 O O . GLY A 1 85 ? -2.473 -17.719 7.648 1 98.44 85 GLY A O 1
ATOM 656 N N . VAL A 1 86 ? -1.059 -16.141 6.969 1 98.81 86 VAL A N 1
ATOM 657 C CA . VAL A 1 86 ? -1.537 -16.234 5.598 1 98.81 86 VAL A CA 1
ATOM 658 C C . VAL A 1 86 ? -0.989 -17.516 4.953 1 98.81 86 VAL A C 1
ATOM 660 O O . VAL A 1 86 ? -0.114 -18.172 5.516 1 98.81 86 VAL A O 1
ATOM 663 N N . GLU A 1 87 ? -1.57 -17.875 3.797 1 98.69 87 GLU A N 1
ATOM 664 C CA . GLU A 1 87 ? -1.181 -19.109 3.117 1 98.69 87 GLU A CA 1
ATOM 665 C C . GLU A 1 87 ? 0.203 -18.969 2.488 1 98.69 87 GLU A C 1
ATOM 667 O O . GLU A 1 87 ? 0.976 -19.938 2.473 1 98.69 87 GLU A O 1
ATOM 672 N N . GLY A 1 88 ? 0.442 -17.781 1.979 1 98.88 88 GLY A N 1
ATOM 673 C CA . GLY A 1 88 ? 1.701 -17.594 1.275 1 98.88 88 GLY A CA 1
ATOM 674 C C . GLY A 1 88 ? 1.998 -16.141 0.958 1 98.88 88 GLY A C 1
ATOM 675 O O . GLY A 1 88 ? 1.228 -15.25 1.324 1 98.88 88 GLY A O 1
ATOM 676 N N . VAL A 1 89 ? 3.174 -15.953 0.339 1 98.94 89 VAL A N 1
ATOM 677 C CA . VAL A 1 89 ? 3.598 -14.625 -0.094 1 98.94 89 VAL A CA 1
ATOM 678 C C . VAL A 1 89 ? 4.023 -14.672 -1.561 1 98.94 89 VAL A C 1
ATOM 680 O O . VAL A 1 89 ? 4.363 -15.742 -2.08 1 98.94 89 VAL A O 1
ATOM 683 N N . VAL A 1 90 ? 3.889 -13.562 -2.225 1 98.94 90 VAL A N 1
ATOM 684 C CA . VAL A 1 90 ? 4.195 -13.398 -3.643 1 98.94 90 VAL A CA 1
ATOM 685 C C . VAL A 1 90 ? 5.266 -12.32 -3.82 1 98.94 90 VAL A C 1
ATOM 687 O O . VAL A 1 90 ? 5.105 -11.195 -3.344 1 98.94 90 VAL A O 1
ATOM 690 N N . PHE A 1 91 ? 6.383 -12.656 -4.441 1 98.94 91 PHE A N 1
ATOM 691 C CA . PHE A 1 91 ? 7.398 -11.648 -4.719 1 98.94 91 PHE A CA 1
ATOM 692 C C . PHE A 1 91 ? 8.234 -12.039 -5.93 1 98.94 91 PHE A C 1
ATOM 694 O O . PHE A 1 91 ? 8.086 -13.141 -6.461 1 98.94 91 PHE A O 1
ATOM 701 N N . GLY A 1 92 ? 9.008 -11.211 -6.438 1 98.81 92 GLY A N 1
ATOM 702 C CA . GLY A 1 92 ? 10 -11.383 -7.48 1 98.81 92 GLY A CA 1
ATOM 703 C C . GLY A 1 92 ? 11.156 -10.398 -7.375 1 98.81 92 GLY A C 1
ATOM 704 O O . GLY A 1 92 ? 10.945 -9.211 -7.125 1 98.81 92 GLY A O 1
ATOM 705 N N . ILE A 1 93 ? 12.344 -10.898 -7.512 1 98.81 93 ILE A N 1
ATOM 706 C CA . ILE A 1 93 ? 13.539 -10.062 -7.422 1 98.81 93 ILE A CA 1
ATOM 707 C C . ILE A 1 93 ? 14.461 -10.344 -8.609 1 98.81 93 ILE A C 1
ATOM 709 O O . ILE A 1 93 ? 14.812 -11.5 -8.859 1 98.81 93 ILE A O 1
ATOM 713 N N . LEU A 1 94 ? 14.75 -9.344 -9.32 1 98.69 94 LEU A N 1
ATOM 714 C CA . LEU A 1 94 ? 15.664 -9.445 -10.453 1 98.69 94 LEU A CA 1
ATOM 715 C C . LEU A 1 94 ? 16.938 -8.648 -10.195 1 98.69 94 LEU A C 1
ATOM 717 O O . LEU A 1 94 ? 17 -7.844 -9.258 1 98.69 94 LEU A O 1
ATOM 721 N N . LYS A 1 95 ? 17.984 -8.906 -10.984 1 98.19 95 LYS A N 1
ATOM 722 C CA . LYS A 1 95 ? 19.188 -8.086 -11.086 1 98.19 95 LYS A CA 1
ATOM 723 C C . LYS A 1 95 ? 19.062 -7.07 -12.219 1 98.19 95 LYS A C 1
ATOM 725 O O . LYS A 1 95 ? 18.094 -7.102 -12.984 1 98.19 95 LYS A O 1
ATOM 730 N N . ASP A 1 96 ? 20.031 -6.219 -12.305 1 96.5 96 ASP A N 1
ATOM 731 C CA . ASP A 1 96 ? 20.016 -5.164 -13.312 1 96.5 96 ASP A CA 1
ATOM 732 C C . ASP A 1 96 ? 20.031 -5.75 -14.727 1 96.5 96 ASP A C 1
ATOM 734 O O . ASP A 1 96 ? 19.578 -5.105 -15.672 1 96.5 96 ASP A O 1
ATOM 738 N N . ASP A 1 97 ? 20.469 -6.957 -14.906 1 96.31 97 ASP A N 1
ATOM 739 C CA . ASP A 1 97 ? 20.562 -7.574 -16.219 1 96.31 97 ASP A CA 1
ATOM 740 C C . ASP A 1 97 ? 19.328 -8.422 -16.531 1 96.31 97 ASP A C 1
ATOM 742 O O . ASP A 1 97 ? 19.344 -9.234 -17.453 1 96.31 97 ASP A O 1
ATOM 746 N N . TYR A 1 98 ? 18.297 -8.367 -15.656 1 95.81 98 TYR A N 1
ATOM 747 C CA . TYR A 1 98 ? 16.984 -8.984 -15.852 1 95.81 98 TYR A CA 1
ATOM 748 C C . TYR A 1 98 ? 17.031 -10.477 -15.539 1 95.81 98 TYR A C 1
ATOM 750 O O . TYR A 1 98 ? 16.109 -11.211 -15.883 1 95.81 98 TYR A O 1
ATOM 758 N N . GLU A 1 99 ? 18.125 -10.828 -14.93 1 96.88 99 GLU A N 1
ATOM 759 C CA . GLU A 1 99 ? 18.156 -12.188 -14.391 1 96.88 99 GLU A CA 1
ATOM 760 C C . GLU A 1 99 ? 17.609 -12.234 -12.969 1 96.88 99 GLU A C 1
ATOM 762 O O . GLU A 1 99 ? 17.672 -11.242 -12.242 1 96.88 99 GLU A O 1
ATOM 767 N N . ILE A 1 100 ? 17.141 -13.391 -12.625 1 98.5 100 ILE A N 1
ATOM 768 C CA . ILE A 1 100 ? 16.625 -13.562 -11.273 1 98.5 100 ILE A CA 1
ATOM 769 C C . ILE A 1 100 ? 17.766 -13.398 -10.266 1 98.5 100 ILE A C 1
ATOM 771 O O . ILE A 1 100 ? 18.859 -13.93 -10.461 1 98.5 100 ILE A O 1
ATOM 775 N N . ASP A 1 101 ? 17.578 -12.633 -9.227 1 98.69 101 ASP A N 1
ATOM 776 C CA . ASP A 1 101 ? 18.5 -12.594 -8.094 1 98.69 101 ASP A CA 1
ATOM 777 C C . ASP A 1 101 ? 18.344 -13.828 -7.215 1 98.69 101 ASP A C 1
ATOM 779 O O . ASP A 1 101 ? 17.656 -13.789 -6.191 1 98.69 101 ASP A O 1
ATOM 783 N N . ILE A 1 102 ? 19.016 -14.867 -7.602 1 98.62 102 ILE A N 1
ATOM 784 C CA . ILE A 1 102 ? 18.844 -16.172 -6.961 1 98.62 102 ILE A CA 1
ATOM 785 C C . ILE A 1 102 ? 19.219 -16.062 -5.484 1 98.62 102 ILE A C 1
ATOM 787 O O . ILE A 1 102 ? 18.531 -16.625 -4.629 1 98.62 102 ILE A O 1
ATOM 791 N N . GLY A 1 103 ? 20.281 -15.359 -5.172 1 98.69 103 GLY A N 1
ATOM 792 C CA . GLY A 1 103 ? 20.688 -15.203 -3.787 1 98.69 103 GLY A CA 1
ATOM 793 C C . GLY A 1 103 ? 19.609 -14.609 -2.9 1 98.69 103 GLY A C 1
ATOM 794 O O . GLY A 1 103 ? 19.266 -15.188 -1.869 1 98.69 103 GLY A O 1
ATOM 795 N N . ARG A 1 104 ? 19.078 -13.484 -3.246 1 98.88 104 ARG A N 1
ATOM 796 C CA . ARG A 1 104 ? 18.047 -12.82 -2.465 1 98.88 104 ARG A CA 1
ATOM 797 C C . ARG A 1 104 ? 16.75 -13.617 -2.484 1 98.88 104 ARG A C 1
ATOM 799 O O . ARG A 1 104 ? 16.031 -13.656 -1.486 1 98.88 104 ARG A O 1
ATOM 806 N N . THR A 1 105 ? 16.453 -14.234 -3.617 1 98.88 105 THR A N 1
ATOM 807 C CA . THR A 1 105 ? 15.266 -15.062 -3.709 1 98.88 105 THR A CA 1
ATOM 808 C C . THR A 1 105 ? 15.336 -16.234 -2.73 1 98.88 105 THR A C 1
ATOM 810 O O . THR A 1 105 ? 14.375 -16.516 -2.012 1 98.88 105 THR A O 1
ATOM 813 N N . LYS A 1 106 ? 16.453 -16.859 -2.668 1 98.81 106 LYS A N 1
ATOM 814 C CA . LYS A 1 106 ? 16.656 -17.953 -1.728 1 98.81 106 LYS A CA 1
ATOM 815 C C . LYS A 1 106 ? 16.5 -17.484 -0.285 1 98.81 106 LYS A C 1
ATOM 817 O O . LYS A 1 106 ? 15.953 -18.203 0.553 1 98.81 106 LYS A O 1
ATOM 822 N N . ASN A 1 107 ? 17.078 -16.375 -0.048 1 98.88 107 ASN A N 1
ATOM 823 C CA . ASN A 1 107 ? 16.969 -15.805 1.287 1 98.88 107 ASN A CA 1
ATOM 824 C C . ASN A 1 107 ? 15.508 -15.609 1.693 1 98.88 107 ASN A C 1
ATOM 826 O O . ASN A 1 107 ? 15.094 -16.047 2.768 1 98.88 107 ASN A O 1
ATOM 830 N N . LEU A 1 108 ? 14.695 -15.023 0.835 1 98.94 108 LEU A N 1
ATOM 831 C CA . LEU A 1 108 ? 13.289 -14.781 1.142 1 98.94 108 LEU A CA 1
ATOM 832 C C . LEU A 1 108 ? 12.516 -16.094 1.211 1 98.94 108 LEU A C 1
ATOM 834 O O . LEU A 1 108 ? 11.586 -16.234 2.008 1 98.94 108 LEU A O 1
ATOM 838 N N . LEU A 1 109 ? 12.898 -16.984 0.338 1 98.81 109 LEU A N 1
ATOM 839 C CA . LEU A 1 109 ? 12.273 -18.312 0.353 1 98.81 109 LEU A CA 1
ATOM 840 C C . LEU A 1 109 ? 12.461 -18.984 1.709 1 98.81 109 LEU A C 1
ATOM 842 O O . LEU A 1 109 ? 11.492 -19.469 2.301 1 98.81 109 LEU A O 1
ATOM 846 N N . SER A 1 110 ? 13.641 -18.984 2.189 1 98.75 110 SER A N 1
ATOM 847 C CA . SER A 1 110 ? 13.945 -19.562 3.49 1 98.75 110 SER A CA 1
ATOM 848 C C . SER A 1 110 ? 13.219 -18.828 4.613 1 98.75 110 SER A C 1
ATOM 850 O O . SER A 1 110 ? 12.664 -19.469 5.512 1 98.75 110 SER A O 1
ATOM 852 N N . LEU A 1 111 ? 13.211 -17.562 4.512 1 98.88 111 LEU A N 1
ATOM 853 C CA . LEU A 1 111 ? 12.57 -16.75 5.531 1 98.88 111 LEU A CA 1
ATOM 854 C C . LEU A 1 111 ? 11.062 -17 5.562 1 98.88 111 LEU A C 1
ATOM 856 O O . LEU A 1 111 ? 10.438 -16.906 6.625 1 98.88 111 LEU A O 1
ATOM 860 N N . SER A 1 112 ? 10.484 -17.297 4.438 1 98.81 112 SER A N 1
ATOM 861 C CA . SER A 1 112 ? 9.039 -17.406 4.285 1 98.81 112 SER A CA 1
ATOM 862 C C . SER A 1 112 ? 8.508 -18.703 4.902 1 98.81 112 SER A C 1
ATOM 864 O O . SER A 1 112 ? 7.316 -18.812 5.184 1 98.81 112 SER A O 1
ATOM 866 N N . TYR A 1 113 ? 9.406 -19.656 5.109 1 98.25 113 TYR A N 1
ATOM 867 C CA . TYR A 1 113 ? 8.945 -20.906 5.684 1 98.25 113 TYR A CA 1
ATOM 868 C C . TYR A 1 113 ? 8.18 -20.672 6.98 1 98.25 113 TYR A C 1
ATOM 870 O O . TYR A 1 113 ? 8.641 -19.938 7.855 1 98.25 113 TYR A O 1
ATOM 878 N N . PRO A 1 114 ? 6.945 -21.266 7.148 1 98.38 114 PRO A N 1
ATOM 879 C CA . PRO A 1 114 ? 6.355 -22.375 6.383 1 98.38 114 PRO A CA 1
ATOM 880 C C . PRO A 1 114 ? 5.379 -21.891 5.312 1 98.38 114 PRO A C 1
ATOM 882 O O . PRO A 1 114 ? 4.648 -22.703 4.73 1 98.38 114 PRO A O 1
ATOM 885 N N . LEU A 1 115 ? 5.262 -20.578 5.047 1 98.81 115 LEU A N 1
ATOM 886 C CA . LEU A 1 115 ? 4.371 -20.062 4.012 1 98.81 115 LEU A CA 1
ATOM 887 C C . LEU A 1 115 ? 4.801 -20.547 2.633 1 98.81 115 LEU A C 1
ATOM 889 O O . LEU A 1 115 ? 5.992 -20.75 2.387 1 98.81 115 LEU A O 1
ATOM 893 N N . LYS A 1 116 ? 3.857 -20.656 1.728 1 98.75 116 LYS A N 1
ATOM 894 C CA . LYS A 1 116 ? 4.18 -20.938 0.33 1 98.75 116 LYS A CA 1
ATOM 895 C C . LYS A 1 116 ? 4.684 -19.672 -0.374 1 98.75 116 LYS A C 1
ATOM 897 O O . LYS A 1 116 ? 4.188 -18.578 -0.122 1 98.75 116 LYS A O 1
ATOM 902 N N . VAL A 1 117 ? 5.652 -19.906 -1.267 1 98.88 117 VAL A N 1
ATOM 903 C CA . VAL A 1 117 ? 6.223 -18.766 -1.989 1 98.88 117 VAL A CA 1
ATOM 904 C C . VAL A 1 117 ? 5.828 -18.844 -3.463 1 98.88 117 VAL A C 1
ATOM 906 O O . VAL A 1 117 ? 6 -19.891 -4.102 1 98.88 117 VAL A O 1
ATOM 909 N N . THR A 1 118 ? 5.246 -17.812 -3.965 1 98.94 118 THR A N 1
ATOM 910 C CA . THR A 1 118 ? 4.992 -17.625 -5.391 1 98.94 118 THR A CA 1
ATOM 911 C C . THR A 1 118 ? 5.957 -16.594 -5.98 1 98.94 118 THR A C 1
ATOM 913 O O . THR A 1 118 ? 6.059 -15.469 -5.488 1 98.94 118 THR A O 1
ATOM 916 N N . PHE A 1 119 ? 6.766 -17.016 -6.961 1 98.94 119 PHE A N 1
ATOM 917 C CA . PHE A 1 119 ? 7.516 -16.047 -7.754 1 98.94 119 PHE A CA 1
ATOM 918 C C . PHE A 1 119 ? 6.637 -15.43 -8.836 1 98.94 119 PHE A C 1
ATOM 920 O O . PHE A 1 119 ? 6.07 -16.156 -9.664 1 98.94 119 PHE A O 1
ATOM 927 N N . HIS A 1 120 ? 6.512 -14.07 -8.805 1 98.62 120 HIS A N 1
ATOM 928 C CA . HIS A 1 120 ? 5.465 -13.453 -9.609 1 98.62 120 HIS A CA 1
ATOM 929 C C . HIS A 1 120 ? 5.961 -13.156 -11.023 1 98.62 120 HIS A C 1
ATOM 931 O O . HIS A 1 120 ? 6.957 -13.727 -11.469 1 98.62 120 HIS A O 1
ATOM 937 N N . LYS A 1 121 ? 5.336 -12.352 -11.75 1 97.56 121 LYS A N 1
ATOM 938 C CA . LYS A 1 121 ? 5.43 -12.172 -13.195 1 97.56 121 LYS A CA 1
ATOM 939 C C . LYS A 1 121 ? 6.785 -11.578 -13.586 1 97.56 121 LYS A C 1
ATOM 941 O O . LYS A 1 121 ? 7.109 -11.492 -14.773 1 97.56 121 LYS A O 1
ATOM 946 N N . ALA A 1 122 ? 7.605 -11.211 -12.547 1 97.75 122 ALA A N 1
ATOM 947 C CA . ALA A 1 122 ? 8.961 -10.789 -12.883 1 97.75 122 ALA A CA 1
ATOM 948 C C . ALA A 1 122 ? 9.656 -11.82 -13.766 1 97.75 122 ALA A C 1
ATOM 950 O O . ALA A 1 122 ? 10.547 -11.469 -14.555 1 97.75 122 ALA A O 1
ATOM 951 N N . VAL A 1 123 ? 9.281 -13.039 -13.711 1 98.25 123 VAL A N 1
ATOM 952 C CA . VAL A 1 123 ? 9.875 -14.117 -14.492 1 98.25 123 VAL A CA 1
ATOM 953 C C . VAL A 1 123 ? 9.641 -13.867 -15.984 1 98.25 123 VAL A C 1
ATOM 955 O O . VAL A 1 123 ? 10.469 -14.234 -16.812 1 98.25 123 VAL A O 1
ATOM 958 N N . ASP A 1 124 ? 8.531 -13.219 -16.328 1 97.56 124 ASP A N 1
ATOM 959 C CA . ASP A 1 124 ? 8.172 -12.945 -17.719 1 97.56 124 ASP A CA 1
ATOM 960 C C . ASP A 1 124 ? 9.117 -11.922 -18.344 1 97.56 124 ASP A C 1
ATOM 962 O O . ASP A 1 124 ? 9.156 -11.766 -19.562 1 97.56 124 ASP A O 1
ATOM 966 N N . GLU A 1 125 ? 9.867 -11.188 -17.484 1 95.81 125 GLU A N 1
ATOM 967 C CA . GLU A 1 125 ? 10.766 -10.141 -17.953 1 95.81 125 GLU A CA 1
ATOM 968 C C . GLU A 1 125 ? 12.172 -10.672 -18.188 1 95.81 125 GLU A C 1
ATOM 970 O O . GLU A 1 125 ? 13.031 -9.977 -18.734 1 95.81 125 GLU A O 1
ATOM 975 N N . THR A 1 126 ? 12.383 -11.891 -17.812 1 97.19 126 THR A N 1
ATOM 976 C CA . THR A 1 126 ? 13.719 -12.461 -17.922 1 97.19 126 THR A CA 1
ATOM 977 C C . THR A 1 126 ? 14.039 -12.805 -19.375 1 97.19 126 THR A C 1
ATOM 979 O O . THR A 1 126 ? 13.133 -12.938 -20.203 1 97.19 126 THR A O 1
ATOM 982 N N . CYS A 1 127 ? 15.305 -12.945 -19.672 1 94.44 127 CYS A N 1
ATOM 983 C CA . CYS A 1 127 ? 15.758 -13.172 -21.047 1 94.44 127 CYS A CA 1
ATOM 984 C C . CYS A 1 127 ? 15.367 -14.57 -21.531 1 94.44 127 CYS A C 1
ATOM 986 O O . CYS A 1 127 ? 15.062 -14.758 -22.703 1 94.44 127 CYS A O 1
ATOM 988 N N . ASP A 1 128 ? 15.414 -15.531 -20.703 1 96.44 128 ASP A N 1
ATOM 989 C CA . ASP A 1 128 ? 15.078 -16.922 -20.984 1 96.44 128 ASP A CA 1
ATOM 990 C C . ASP A 1 128 ? 14.172 -17.5 -19.906 1 96.44 128 ASP A C 1
ATOM 992 O O . ASP A 1 128 ? 14.648 -17.984 -18.875 1 96.44 128 ASP A O 1
ATOM 996 N N . ILE A 1 129 ? 12.914 -17.484 -20.188 1 97.44 129 ILE A N 1
ATOM 997 C CA . ILE A 1 129 ? 11.922 -17.844 -19.188 1 97.44 129 ILE A CA 1
ATOM 998 C C . ILE A 1 129 ? 12.078 -19.297 -18.781 1 97.44 129 ILE A C 1
ATOM 1000 O O . ILE A 1 129 ? 11.891 -19.656 -17.625 1 97.44 129 ILE A O 1
ATOM 1004 N N . ARG A 1 130 ? 12.414 -20.219 -19.656 1 97.19 130 ARG A N 1
ATOM 1005 C CA . ARG A 1 130 ? 12.594 -21.641 -19.344 1 97.19 130 ARG A CA 1
ATOM 1006 C C . ARG A 1 130 ? 13.742 -21.844 -18.359 1 97.19 130 ARG A C 1
ATOM 1008 O O . ARG A 1 130 ? 13.594 -22.578 -17.375 1 97.19 130 ARG A O 1
ATOM 1015 N N . SER A 1 131 ? 14.82 -21.172 -18.688 1 97.5 131 SER A N 1
ATOM 1016 C CA . SER A 1 131 ? 15.961 -21.25 -17.781 1 97.5 131 SER A CA 1
ATOM 1017 C C . SER A 1 131 ? 15.609 -20.672 -16.406 1 97.5 131 SER A C 1
ATOM 1019 O O . SER A 1 131 ? 16.016 -21.219 -15.383 1 97.5 131 SER A O 1
ATOM 1021 N N . SER A 1 132 ? 14.922 -19.578 -16.406 1 98 132 SER A N 1
ATOM 1022 C CA . SER A 1 132 ? 14.5 -18.938 -15.172 1 98 132 SER A CA 1
ATOM 1023 C C . SER A 1 132 ? 13.609 -19.859 -14.344 1 98 132 SER A C 1
ATOM 1025 O O . SER A 1 132 ? 13.789 -19.984 -13.133 1 98 132 SER A O 1
ATOM 1027 N N . VAL A 1 133 ? 12.68 -20.484 -14.969 1 98 133 VAL A N 1
ATOM 1028 C CA . VAL A 1 133 ? 11.773 -21.406 -14.297 1 98 133 VAL A CA 1
ATOM 1029 C C . VAL A 1 133 ? 12.555 -22.594 -13.75 1 98 133 VAL A C 1
ATOM 1031 O O . VAL A 1 133 ? 12.32 -23.047 -12.625 1 98 133 VAL A O 1
ATOM 1034 N N . ALA A 1 134 ? 13.484 -23.109 -14.523 1 97.81 134 ALA A N 1
ATOM 1035 C CA . ALA A 1 134 ? 14.336 -24.219 -14.07 1 97.81 134 ALA A CA 1
ATOM 1036 C C . ALA A 1 134 ? 15.109 -23.812 -12.82 1 97.81 134 ALA A C 1
ATOM 1038 O O . ALA A 1 134 ? 15.227 -24.609 -11.875 1 97.81 134 ALA A O 1
ATOM 1039 N N . ASN A 1 135 ? 15.648 -22.609 -12.805 1 97.94 135 ASN A N 1
ATOM 1040 C CA . ASN A 1 135 ? 16.375 -22.094 -11.648 1 97.94 135 ASN A CA 1
ATOM 1041 C C . ASN A 1 135 ? 15.492 -22.016 -10.414 1 97.94 135 ASN A C 1
ATOM 1043 O O . ASN A 1 135 ? 15.898 -22.406 -9.312 1 97.94 135 ASN A O 1
ATOM 1047 N N . LEU A 1 136 ? 14.312 -21.5 -10.57 1 98.56 136 LEU A N 1
ATOM 1048 C CA . LEU A 1 136 ? 13.375 -21.359 -9.461 1 98.56 136 LEU A CA 1
ATOM 1049 C C . LEU A 1 136 ? 12.93 -22.719 -8.945 1 98.56 136 LEU A C 1
ATOM 1051 O O . LEU A 1 136 ? 12.758 -22.906 -7.734 1 98.56 136 LEU A O 1
ATOM 1055 N N . LEU A 1 137 ? 12.672 -23.625 -9.875 1 98 137 LEU A N 1
ATOM 1056 C CA . LEU A 1 137 ? 12.359 -25 -9.508 1 98 137 LEU A CA 1
ATOM 1057 C C . LEU A 1 137 ? 13.469 -25.609 -8.656 1 98 137 LEU A C 1
ATOM 1059 O O . LEU A 1 137 ? 13.203 -26.25 -7.645 1 98 137 LEU A O 1
ATOM 1063 N N . ASP A 1 138 ? 14.664 -25.359 -9.031 1 97.88 138 ASP A N 1
ATOM 1064 C CA . ASP A 1 138 ? 15.836 -25.922 -8.375 1 97.88 138 ASP A CA 1
ATOM 1065 C C . ASP A 1 138 ? 15.953 -25.422 -6.93 1 97.88 138 ASP A C 1
ATOM 1067 O O . ASP A 1 138 ? 16.359 -26.188 -6.043 1 97.88 138 ASP A O 1
ATOM 1071 N N . ILE A 1 139 ? 15.633 -24.203 -6.707 1 98 139 ILE A N 1
ATOM 1072 C CA . ILE A 1 139 ? 15.836 -23.656 -5.367 1 98 139 ILE A CA 1
ATOM 1073 C C . ILE A 1 139 ? 14.594 -23.922 -4.516 1 98 139 ILE A C 1
ATOM 1075 O O . ILE A 1 139 ? 14.578 -23.609 -3.32 1 98 139 ILE A O 1
ATOM 1079 N N . GLY A 1 140 ? 13.5 -24.344 -5.09 1 98.19 140 GLY A N 1
ATOM 1080 C CA . GLY A 1 140 ? 12.391 -24.859 -4.301 1 98.19 140 GLY A CA 1
ATOM 1081 C C . GLY A 1 140 ? 11.242 -23.875 -4.168 1 98.19 140 GLY A C 1
ATOM 1082 O O . GLY A 1 140 ? 10.508 -23.906 -3.18 1 98.19 140 GLY A O 1
ATOM 1083 N N . VAL A 1 141 ? 11.117 -23.016 -5.078 1 98.5 141 VAL A N 1
ATOM 1084 C CA . VAL A 1 141 ? 9.953 -22.141 -5.105 1 98.5 141 VAL A CA 1
ATOM 1085 C C . VAL A 1 141 ? 8.688 -22.969 -5.309 1 98.5 141 VAL A C 1
ATOM 1087 O O . VAL A 1 141 ? 8.703 -23.953 -6.043 1 98.5 141 VAL A O 1
ATOM 1090 N N . HIS A 1 142 ? 7.621 -22.562 -4.699 1 98.75 142 HIS A N 1
ATOM 1091 C CA . HIS A 1 142 ? 6.422 -23.375 -4.695 1 98.75 142 HIS A CA 1
ATOM 1092 C C . HIS A 1 142 ? 5.562 -23.109 -5.93 1 98.75 142 HIS A C 1
ATOM 1094 O O . HIS A 1 142 ? 4.984 -24.031 -6.504 1 98.75 142 HIS A O 1
ATOM 1100 N N . ARG A 1 143 ? 5.449 -21.859 -6.285 1 98.81 143 ARG A N 1
ATOM 1101 C CA . ARG A 1 143 ? 4.594 -21.453 -7.395 1 98.81 143 ARG A CA 1
ATOM 1102 C C . ARG A 1 143 ? 5.289 -20.406 -8.258 1 98.81 143 ARG A C 1
ATOM 1104 O O . ARG A 1 143 ? 6.094 -19.609 -7.762 1 98.81 143 ARG A O 1
ATOM 1111 N N . ILE A 1 144 ? 5 -20.406 -9.484 1 98.88 144 ILE A N 1
ATOM 1112 C CA . ILE A 1 144 ? 5.422 -19.359 -10.406 1 98.88 144 ILE A CA 1
ATOM 1113 C C . ILE A 1 144 ? 4.203 -18.781 -11.125 1 98.88 144 ILE A C 1
ATOM 1115 O O . ILE A 1 144 ? 3.436 -19.516 -11.742 1 98.88 144 ILE A O 1
ATOM 1119 N N . LEU A 1 145 ? 3.984 -17.547 -10.961 1 98.81 145 LEU A N 1
ATOM 1120 C CA . LEU A 1 145 ? 2.949 -16.797 -11.672 1 98.81 145 LEU A CA 1
ATOM 1121 C C . LEU A 1 145 ? 3.477 -16.266 -13 1 98.81 145 LEU A C 1
ATOM 1123 O O . LEU A 1 145 ? 4.438 -15.5 -13.031 1 98.81 145 LEU A O 1
ATOM 1127 N N . THR A 1 146 ? 2.84 -16.641 -14.156 1 98.69 146 THR A N 1
ATOM 1128 C CA . THR A 1 146 ? 3.436 -16.281 -15.438 1 98.69 146 THR A CA 1
ATOM 1129 C C . THR A 1 146 ? 2.385 -16.266 -16.547 1 98.69 146 THR A C 1
ATOM 1131 O O . THR A 1 146 ? 1.414 -17.031 -16.484 1 98.69 146 THR A O 1
ATOM 1134 N N . SER A 1 147 ? 2.592 -15.438 -17.469 1 98.19 147 SER A N 1
ATOM 1135 C CA . SER A 1 147 ? 1.816 -15.453 -18.703 1 98.19 147 SER A CA 1
ATOM 1136 C C . SER A 1 147 ? 2.576 -16.156 -19.828 1 98.19 147 SER A C 1
ATOM 1138 O O . SER A 1 147 ? 2.152 -16.125 -20.984 1 98.19 147 SER A O 1
ATOM 1140 N N . GLY A 1 148 ? 3.793 -16.656 -19.453 1 97.5 148 GLY A N 1
ATOM 1141 C CA . GLY A 1 148 ? 4.621 -17.312 -20.469 1 97.5 148 GLY A CA 1
ATOM 1142 C C . GLY A 1 148 ? 5.422 -16.328 -21.297 1 97.5 148 GLY A C 1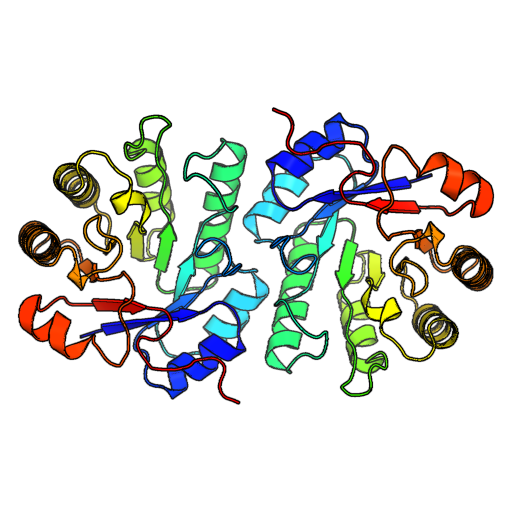
ATOM 1143 O O . GLY A 1 148 ? 5.828 -16.625 -22.422 1 97.5 148 GLY A O 1
ATOM 1144 N N . GLY A 1 149 ? 5.562 -15.117 -20.812 1 95.06 149 GLY A N 1
ATOM 1145 C CA . GLY A 1 149 ? 6.336 -14.102 -21.5 1 95.06 149 GLY A CA 1
ATOM 1146 C C . GLY A 1 149 ? 5.496 -13.242 -22.438 1 95.06 149 GLY A C 1
ATOM 1147 O O . GLY A 1 149 ? 5.965 -12.219 -22.938 1 95.06 149 GLY A O 1
ATOM 1148 N N . GLY A 1 150 ? 4.297 -13.641 -22.672 1 92.44 150 GLY A N 1
ATOM 1149 C CA . GLY A 1 150 ? 3.402 -12.875 -23.516 1 92.44 150 GLY A CA 1
ATOM 1150 C C . GLY A 1 150 ? 2.553 -11.875 -22.75 1 92.44 150 GLY A C 1
ATOM 1151 O O . GLY A 1 150 ? 2.549 -11.883 -21.516 1 92.44 150 GLY A O 1
ATOM 1152 N N . PHE A 1 151 ? 1.853 -11.031 -23.562 1 92.31 151 PHE A N 1
ATOM 1153 C CA . PHE A 1 151 ? 0.945 -10.078 -22.938 1 92.31 151 PHE A CA 1
ATOM 1154 C C . PHE A 1 151 ? -0.258 -10.789 -22.328 1 92.31 151 PHE A C 1
ATOM 1156 O O . PHE A 1 151 ? -0.663 -10.484 -21.203 1 92.31 151 PHE A O 1
ATOM 1163 N N . LYS A 1 152 ? -0.773 -11.742 -23.094 1 96.69 152 LYS A N 1
ATOM 1164 C CA . LYS A 1 152 ? -1.845 -12.617 -22.625 1 96.69 152 LYS A CA 1
ATOM 1165 C C . LYS A 1 152 ? -1.38 -14.062 -22.562 1 96.69 152 LYS A C 1
ATOM 1167 O O . LYS A 1 152 ? -0.476 -14.469 -23.297 1 96.69 152 LYS A O 1
ATOM 1172 N N . ALA A 1 153 ? -2.016 -14.734 -21.578 1 97.56 153 ALA A N 1
ATOM 1173 C CA . ALA A 1 153 ? -1.746 -16.172 -21.531 1 97.56 153 ALA A CA 1
ATOM 1174 C C . ALA A 1 153 ? -1.942 -16.812 -22.906 1 97.56 153 ALA A C 1
ATOM 1176 O O . ALA A 1 153 ? -1.127 -17.625 -23.344 1 97.56 153 ALA A O 1
ATOM 1177 N N . GLU A 1 154 ? -2.967 -16.406 -23.609 1 97.56 154 GLU A N 1
ATOM 1178 C CA . GLU A 1 154 ? -3.354 -16.984 -24.891 1 97.56 154 GLU A CA 1
ATOM 1179 C C . GLU A 1 154 ? -2.293 -16.75 -25.953 1 97.56 154 GLU A C 1
ATOM 1181 O O . GLU A 1 154 ? -2.24 -17.453 -26.969 1 97.56 154 GLU A O 1
ATOM 1186 N N . ASP A 1 155 ? -1.479 -15.742 -25.766 1 96.69 155 ASP A N 1
ATOM 1187 C CA . ASP A 1 155 ? -0.413 -15.414 -26.703 1 96.69 155 ASP A CA 1
ATOM 1188 C C . ASP A 1 155 ? 0.749 -16.391 -26.578 1 96.69 155 ASP A C 1
ATOM 1190 O O . ASP A 1 155 ? 1.609 -16.469 -27.453 1 96.69 155 ASP A O 1
ATOM 1194 N N . SER A 1 156 ? 0.79 -17.203 -25.484 1 97.56 156 SER A N 1
ATOM 1195 C CA . SER A 1 156 ? 1.986 -17.984 -25.203 1 97.56 156 SER A CA 1
ATOM 1196 C C . SER A 1 156 ? 1.627 -19.375 -24.688 1 97.56 156 SER A C 1
ATOM 1198 O O . SER A 1 156 ? 2.271 -19.906 -23.781 1 97.56 156 SER A O 1
ATOM 1200 N N . LEU A 1 157 ? 0.616 -19.953 -25.281 1 97.88 157 LEU A N 1
ATOM 1201 C CA . LEU A 1 157 ? 0.092 -21.234 -24.812 1 97.88 157 LEU A CA 1
ATOM 1202 C C . LEU A 1 157 ? 1.146 -22.328 -24.938 1 97.88 157 LEU A C 1
ATOM 1204 O O . LEU A 1 157 ? 1.262 -23.172 -24.047 1 97.88 157 LEU A O 1
ATOM 1208 N N . MET A 1 158 ? 1.905 -22.297 -25.969 1 97.56 158 MET A N 1
ATOM 1209 C CA . MET A 1 158 ? 2.922 -23.328 -26.172 1 97.56 158 MET A CA 1
ATOM 1210 C C . MET A 1 158 ? 4.008 -23.234 -25.109 1 97.56 158 MET A C 1
ATOM 1212 O O . MET A 1 158 ? 4.43 -24.266 -24.562 1 97.56 158 MET A O 1
ATOM 1216 N N . ILE A 1 159 ? 4.434 -22.047 -24.844 1 97.94 159 ILE A N 1
ATOM 1217 C CA . ILE A 1 159 ? 5.434 -21.828 -23.812 1 97.94 159 ILE A CA 1
ATOM 1218 C C . ILE A 1 159 ? 4.879 -22.266 -22.453 1 97.94 159 ILE A C 1
ATOM 1220 O O . ILE A 1 159 ? 5.559 -22.953 -21.688 1 97.94 159 ILE A O 1
ATOM 1224 N N . LEU A 1 160 ? 3.68 -21.891 -22.141 1 98.62 160 LEU A N 1
ATOM 1225 C CA . LEU A 1 160 ? 3.041 -22.25 -20.891 1 98.62 160 LEU A CA 1
ATOM 1226 C C . LEU A 1 160 ? 2.932 -23.766 -20.734 1 98.62 160 LEU A C 1
ATOM 1228 O O . LEU A 1 160 ? 3.17 -24.297 -19.656 1 98.62 160 LEU A O 1
ATOM 1232 N N . GLN A 1 161 ? 2.584 -24.406 -21.812 1 98.19 161 GLN A N 1
ATOM 1233 C CA . GLN A 1 161 ? 2.527 -25.859 -21.797 1 98.19 161 GLN A CA 1
ATOM 1234 C C . GLN A 1 161 ? 3.889 -26.469 -21.453 1 98.19 161 GLN A C 1
ATOM 1236 O O . GLN A 1 161 ? 3.98 -27.391 -20.641 1 98.19 161 GLN A O 1
ATOM 1241 N N . ASP A 1 162 ? 4.875 -25.938 -22.094 1 98 162 ASP A N 1
ATOM 1242 C CA . ASP A 1 162 ? 6.238 -26.391 -21.828 1 98 162 ASP A CA 1
ATOM 1243 C C . ASP A 1 162 ? 6.609 -26.203 -20.359 1 98 162 ASP A C 1
ATOM 1245 O O . ASP A 1 162 ? 7.215 -27.078 -19.75 1 98 162 ASP A O 1
ATOM 1249 N N . LEU A 1 163 ? 6.336 -25.047 -19.812 1 98.44 163 LEU A N 1
ATOM 1250 C CA . LEU A 1 163 ? 6.664 -24.734 -18.422 1 98.44 163 LEU A CA 1
ATOM 1251 C C . LEU A 1 163 ? 5.941 -25.672 -17.469 1 98.44 163 LEU A C 1
ATOM 1253 O O . LEU A 1 163 ? 6.52 -26.109 -16.469 1 98.44 163 LEU A O 1
ATOM 1257 N N . ILE A 1 164 ? 4.695 -25.969 -17.719 1 98.38 164 ILE A N 1
ATOM 1258 C CA . ILE A 1 164 ? 3.896 -26.859 -16.891 1 98.38 164 ILE A CA 1
ATOM 1259 C C . ILE A 1 164 ? 4.516 -28.25 -16.891 1 98.38 164 ILE A C 1
ATOM 1261 O O . ILE A 1 164 ? 4.652 -28.875 -15.844 1 98.38 164 ILE A O 1
ATOM 1265 N N . LEU A 1 165 ? 4.855 -28.672 -18.062 1 97.44 165 LEU A N 1
ATOM 1266 C CA . LEU A 1 165 ? 5.484 -29.984 -18.188 1 97.44 165 LEU A CA 1
ATOM 1267 C C . LEU A 1 165 ? 6.812 -30.031 -17.453 1 97.44 165 LEU A C 1
ATOM 1269 O O . LEU A 1 165 ? 7.102 -31 -16.75 1 97.44 165 LEU A O 1
ATOM 1273 N N . MET A 1 166 ? 7.57 -29.031 -17.609 1 96.94 166 MET A N 1
ATOM 1274 C CA . MET A 1 166 ? 8.867 -28.938 -16.938 1 96.94 166 MET A CA 1
ATOM 1275 C C . MET A 1 166 ? 8.703 -28.938 -15.422 1 96.94 166 MET A C 1
ATOM 1277 O O . MET A 1 166 ? 9.516 -29.531 -14.711 1 96.94 166 MET A O 1
ATOM 1281 N N . ALA A 1 167 ? 7.773 -28.203 -14.898 1 96.5 167 ALA A N 1
ATOM 1282 C CA . ALA A 1 167 ? 7.535 -28.047 -13.461 1 96.5 167 ALA A CA 1
ATOM 1283 C C . ALA A 1 167 ? 7.109 -29.359 -12.828 1 96.5 167 ALA A C 1
ATOM 1285 O O . ALA A 1 167 ? 7.496 -29.656 -11.695 1 96.5 167 ALA A O 1
ATOM 1286 N N . GLY A 1 168 ? 6.305 -30.125 -13.586 1 95.44 168 GLY A N 1
ATOM 1287 C CA . GLY A 1 168 ? 5.773 -31.359 -13.031 1 95.44 168 GLY A CA 1
ATOM 1288 C C . GLY A 1 168 ? 4.949 -31.156 -11.773 1 95.44 168 GLY A C 1
ATOM 1289 O O . GLY A 1 168 ? 4.07 -30.297 -11.742 1 95.44 168 GLY A O 1
ATOM 1290 N N . GLU A 1 169 ? 5.246 -31.984 -10.727 1 95.44 169 GLU A N 1
ATOM 1291 C CA . GLU A 1 169 ? 4.48 -31.906 -9.484 1 95.44 169 GLU A CA 1
ATOM 1292 C C . GLU A 1 169 ? 5.223 -31.078 -8.438 1 95.44 169 GLU A C 1
ATOM 1294 O O . GLU A 1 169 ? 4.676 -30.781 -7.371 1 95.44 169 GLU A O 1
ATOM 1299 N N . LYS A 1 170 ? 6.348 -30.609 -8.711 1 96.5 170 LYS A N 1
ATOM 1300 C CA . LYS A 1 170 ? 7.227 -29.984 -7.73 1 96.5 170 LYS A CA 1
ATOM 1301 C C . LYS A 1 170 ? 6.961 -28.484 -7.648 1 96.5 170 LYS A C 1
ATOM 1303 O O . LYS A 1 170 ? 7.254 -27.844 -6.633 1 96.5 170 LYS A O 1
ATOM 1308 N N . LEU A 1 171 ? 6.535 -27.953 -8.695 1 97.5 171 LEU A N 1
ATOM 1309 C CA . LEU A 1 171 ? 6.312 -26.516 -8.836 1 97.5 171 LEU A CA 1
ATOM 1310 C C . LEU A 1 171 ? 4.977 -26.234 -9.516 1 97.5 171 LEU A C 1
ATOM 1312 O O . LEU A 1 171 ? 4.668 -26.828 -10.555 1 97.5 171 LEU A O 1
ATOM 1316 N N . GLU A 1 172 ? 4.172 -25.453 -8.945 1 98.31 172 GLU A N 1
ATOM 1317 C CA . GLU A 1 172 ? 2.873 -25.094 -9.508 1 98.31 172 GLU A CA 1
ATOM 1318 C C . GLU A 1 172 ? 2.986 -23.875 -10.422 1 98.31 172 GLU A C 1
ATOM 1320 O O . GLU A 1 172 ? 3.42 -22.812 -9.992 1 98.31 172 GLU A O 1
ATOM 1325 N N . ILE A 1 173 ? 2.627 -24.047 -11.625 1 98.69 173 ILE A N 1
ATOM 1326 C CA . ILE A 1 173 ? 2.508 -22.906 -12.531 1 98.69 173 ILE A CA 1
ATOM 1327 C C . ILE A 1 173 ? 1.121 -22.281 -12.391 1 98.69 173 ILE A C 1
ATOM 1329 O O . ILE A 1 173 ? 0.107 -22.953 -12.602 1 98.69 173 ILE A O 1
ATOM 1333 N N . VAL A 1 174 ? 1.098 -21.078 -11.984 1 98.88 174 VAL A N 1
ATOM 1334 C CA . VAL A 1 174 ? -0.137 -20.297 -11.93 1 98.88 174 VAL A CA 1
ATOM 1335 C C . VAL A 1 174 ? -0.267 -19.438 -13.188 1 98.88 174 VAL A C 1
ATOM 1337 O O . VAL A 1 174 ? 0.435 -18.438 -13.336 1 98.88 174 VAL A O 1
ATOM 1340 N N . VAL A 1 175 ? -1.191 -19.812 -14.039 1 98.88 175 VAL A N 1
ATOM 1341 C CA . VAL A 1 175 ? -1.324 -19.172 -15.344 1 98.88 175 VAL A CA 1
ATOM 1342 C C . VAL A 1 175 ? -2.016 -17.828 -15.188 1 98.88 175 VAL A C 1
ATOM 1344 O O . VAL A 1 175 ? -3.121 -17.75 -14.648 1 98.88 175 VAL A O 1
ATOM 1347 N N . ALA A 1 176 ? -1.344 -16.812 -15.641 1 98.44 176 ALA A N 1
ATOM 1348 C CA . ALA A 1 176 ? -1.846 -15.438 -15.555 1 98.44 176 ALA A CA 1
ATOM 1349 C C . ALA A 1 176 ? -1.777 -14.75 -16.922 1 98.44 176 ALA A C 1
ATOM 1351 O O . ALA A 1 176 ? -1.38 -15.359 -17.906 1 98.44 176 ALA A O 1
ATOM 1352 N N . GLY A 1 177 ? -2.164 -13.5 -16.953 1 97.62 177 GLY A N 1
ATOM 1353 C CA . GLY A 1 177 ? -2.209 -12.727 -18.172 1 97.62 177 GLY A CA 1
ATOM 1354 C C . GLY A 1 177 ? -3.604 -12.625 -18.766 1 97.62 177 GLY A C 1
ATOM 1355 O O . GLY A 1 177 ? -3.984 -13.422 -19.625 1 97.62 177 GLY A O 1
ATOM 1356 N N . LYS A 1 178 ? -4.348 -11.734 -18.328 1 97.12 178 LYS A N 1
ATOM 1357 C CA . LYS A 1 178 ? -5.699 -11.43 -18.781 1 97.12 178 LYS A CA 1
ATOM 1358 C C . LYS A 1 178 ? -6.586 -12.672 -18.75 1 97.12 178 LYS A C 1
ATOM 1360 O O . LYS A 1 178 ? -7.387 -12.891 -19.656 1 97.12 178 LYS A O 1
ATOM 1365 N N . VAL A 1 179 ? -6.359 -13.539 -17.844 1 98.44 179 VAL A N 1
ATOM 1366 C CA . VAL A 1 179 ? -7.262 -14.656 -17.594 1 98.44 179 VAL A CA 1
ATOM 1367 C C . VAL A 1 179 ? -8.523 -14.164 -16.891 1 98.44 179 VAL A C 1
ATOM 1369 O O . VAL A 1 179 ? -8.445 -13.406 -15.914 1 98.44 179 VAL A O 1
ATOM 1372 N N . SER A 1 180 ? -9.688 -14.5 -17.391 1 98.38 180 SER A N 1
ATOM 1373 C CA . SER A 1 180 ? -10.977 -14.039 -16.891 1 98.38 180 SER A CA 1
ATOM 1374 C C . SER A 1 180 ? -11.984 -15.188 -16.797 1 98.38 180 SER A C 1
ATOM 1376 O O . SER A 1 180 ? -11.688 -16.312 -17.219 1 98.38 180 SER A O 1
ATOM 1378 N N . LYS A 1 181 ? -13.102 -14.828 -16.219 1 97.88 181 LYS A N 1
ATOM 1379 C CA . LYS A 1 181 ? -14.195 -15.797 -16.125 1 97.88 181 LYS A CA 1
ATOM 1380 C C . LYS A 1 181 ? -14.609 -16.297 -17.516 1 97.88 181 LYS A C 1
ATOM 1382 O O . LYS A 1 181 ? -15 -17.453 -17.672 1 97.88 181 LYS A O 1
ATOM 1387 N N . ASP A 1 182 ? -14.383 -15.5 -18.5 1 98 182 ASP A N 1
ATOM 1388 C CA . ASP A 1 182 ? -14.898 -15.773 -19.844 1 98 182 ASP A CA 1
ATOM 1389 C C . ASP A 1 182 ? -13.938 -16.672 -20.625 1 98 182 ASP A C 1
ATOM 1391 O O . ASP A 1 182 ? -14.344 -17.344 -21.578 1 98 182 ASP A O 1
ATOM 1395 N N . ASN A 1 183 ? -12.672 -16.688 -20.25 1 98.19 183 ASN A N 1
ATOM 1396 C CA . ASN A 1 183 ? -11.742 -17.422 -21.125 1 98.19 183 ASN A CA 1
ATOM 1397 C C . ASN A 1 183 ? -11.023 -18.531 -20.359 1 98.19 183 ASN A C 1
ATOM 1399 O O . ASN A 1 183 ? -10.344 -19.359 -20.969 1 98.19 183 ASN A O 1
ATOM 1403 N N . VAL A 1 184 ? -11.164 -18.625 -19.062 1 98.44 184 VAL A N 1
ATOM 1404 C CA . VAL A 1 184 ? -10.367 -19.516 -18.219 1 98.44 184 VAL A CA 1
ATOM 1405 C C . VAL A 1 184 ? -10.633 -20.969 -18.609 1 98.44 184 VAL A C 1
ATOM 1407 O O . VAL A 1 184 ? -9.711 -21.797 -18.641 1 98.44 184 VAL A O 1
ATOM 1410 N N . ASP A 1 185 ? -11.82 -21.344 -18.922 1 98.06 185 ASP A N 1
ATOM 1411 C CA . ASP A 1 185 ? -12.148 -22.719 -19.266 1 98.06 185 ASP A CA 1
ATOM 1412 C C . ASP A 1 185 ? -11.5 -23.141 -20.594 1 98.06 185 ASP A C 1
ATOM 1414 O O . ASP A 1 185 ? -10.992 -24.25 -20.719 1 98.06 185 ASP A O 1
ATOM 1418 N N . ALA A 1 186 ? -11.555 -22.25 -21.531 1 98 186 ALA A N 1
ATOM 1419 C CA . ALA A 1 186 ? -10.914 -22.531 -22.812 1 98 186 ALA A CA 1
ATOM 1420 C C . ALA A 1 186 ? -9.406 -22.703 -22.656 1 98 186 ALA A C 1
ATOM 1422 O O . ALA A 1 186 ? -8.812 -23.609 -23.25 1 98 186 ALA A O 1
ATOM 1423 N N . ILE A 1 187 ? -8.766 -21.859 -21.859 1 98.44 187 ILE A N 1
ATOM 1424 C CA . ILE A 1 187 ? -7.332 -21.953 -21.594 1 98.44 187 ILE A CA 1
ATOM 1425 C C . ILE A 1 187 ? -7.016 -23.25 -20.859 1 98.44 187 ILE A C 1
ATOM 1427 O O . ILE A 1 187 ? -6.055 -23.938 -21.203 1 98.44 187 ILE A O 1
ATOM 1431 N N . ASP A 1 188 ? -7.871 -23.594 -19.922 1 98.25 188 ASP A N 1
ATOM 1432 C CA . ASP A 1 188 ? -7.656 -24.781 -19.094 1 98.25 188 ASP A CA 1
ATOM 1433 C C . ASP A 1 188 ? -7.77 -26.047 -19.938 1 98.25 188 ASP A C 1
ATOM 1435 O O . ASP A 1 188 ? -7.078 -27.031 -19.672 1 98.25 188 ASP A O 1
ATOM 1439 N N . THR A 1 189 ? -8.664 -26.016 -20.875 1 97.94 189 THR A N 1
ATOM 1440 C CA . THR A 1 189 ? -8.828 -27.172 -21.766 1 97.94 189 THR A CA 1
ATOM 1441 C C . THR A 1 189 ? -7.523 -27.484 -22.484 1 97.94 189 THR A C 1
ATOM 1443 O O . THR A 1 189 ? -7.207 -28.656 -22.719 1 97.94 189 THR A O 1
ATOM 1446 N N . ILE A 1 190 ? -6.805 -26.484 -22.766 1 97.88 190 ILE A N 1
ATOM 1447 C CA . ILE A 1 190 ? -5.555 -26.641 -23.5 1 97.88 190 ILE A CA 1
ATOM 1448 C C . ILE A 1 190 ? -4.418 -26.953 -22.516 1 97.88 190 ILE A C 1
ATOM 1450 O O . ILE A 1 190 ? -3.639 -27.875 -22.734 1 97.88 190 ILE A O 1
ATOM 1454 N N . LEU A 1 191 ? -4.285 -26.219 -21.453 1 98.12 191 LEU A N 1
ATOM 1455 C CA . LEU A 1 191 ? -3.102 -26.234 -20.594 1 98.12 191 LEU A CA 1
ATOM 1456 C C . LEU A 1 191 ? -3.254 -27.25 -19.469 1 98.12 191 LEU A C 1
ATOM 1458 O O . LEU A 1 191 ? -2.273 -27.875 -19.047 1 98.12 191 LEU A O 1
ATOM 1462 N N . GLY A 1 192 ? -4.465 -27.328 -18.875 1 97.94 192 GLY A N 1
ATOM 1463 C CA . GLY A 1 192 ? -4.695 -28.203 -17.734 1 97.94 192 GLY A CA 1
ATOM 1464 C C . GLY A 1 192 ? -3.875 -27.828 -16.516 1 97.94 192 GLY A C 1
ATOM 1465 O O . GLY A 1 192 ? -3.379 -28.703 -15.805 1 97.94 192 GLY A O 1
ATOM 1466 N N . ALA A 1 193 ? -3.641 -26.594 -16.328 1 98.06 193 ALA A N 1
ATOM 1467 C CA . ALA A 1 193 ? -2.861 -26.141 -15.18 1 98.06 193 ALA A CA 1
ATOM 1468 C C . ALA A 1 193 ? -3.645 -26.312 -13.883 1 98.06 193 ALA A C 1
ATOM 1470 O O . ALA A 1 193 ? -4.871 -26.422 -13.898 1 98.06 193 ALA A O 1
ATOM 1471 N N . LYS A 1 194 ? -2.941 -26.328 -12.766 1 97.38 194 LYS A N 1
ATOM 1472 C CA . LYS A 1 194 ? -3.572 -26.5 -11.461 1 97.38 194 LYS A CA 1
ATOM 1473 C C . LYS A 1 194 ? -4.23 -25.203 -10.992 1 97.38 194 LYS A C 1
ATOM 1475 O O . LYS A 1 194 ? -5.203 -25.234 -10.234 1 97.38 194 LYS A O 1
ATOM 1480 N N . ALA A 1 195 ? -3.695 -24.094 -11.406 1 98.69 195 ALA A N 1
ATOM 1481 C CA . ALA A 1 195 ? -4.211 -22.812 -10.93 1 98.69 195 ALA A CA 1
ATOM 1482 C C . ALA A 1 195 ? -4.172 -21.766 -12.031 1 98.69 195 ALA A C 1
ATOM 1484 O O . ALA A 1 195 ? -3.285 -21.781 -12.883 1 98.69 195 ALA A O 1
ATOM 1485 N N . TYR A 1 196 ? -5.117 -20.859 -11.969 1 98.88 196 TYR A N 1
ATOM 1486 C CA . TYR A 1 196 ? -5.242 -19.703 -12.836 1 98.88 196 TYR A CA 1
ATOM 1487 C C . TYR A 1 196 ? -5.465 -18.438 -12.023 1 98.88 196 TYR A C 1
ATOM 1489 O O . TYR A 1 196 ? -6.051 -18.484 -10.938 1 98.88 196 TYR A O 1
ATOM 1497 N N . HIS A 1 197 ? -4.996 -17.344 -12.555 1 98.81 197 HIS A N 1
ATOM 1498 C CA . HIS A 1 197 ? -4.969 -16.094 -11.82 1 98.81 197 HIS A CA 1
ATOM 1499 C C . HIS A 1 197 ? -5.465 -14.938 -12.688 1 98.81 197 HIS A C 1
ATOM 1501 O O . HIS A 1 197 ? -5.086 -14.828 -13.852 1 98.81 197 HIS A O 1
ATOM 1507 N N . GLY A 1 198 ? -6.281 -14.102 -12.102 1 98.38 198 GLY A N 1
ATOM 1508 C CA . GLY A 1 198 ? -6.68 -12.898 -12.797 1 98.38 198 GLY A CA 1
ATOM 1509 C C . GLY A 1 198 ? -7.578 -11.992 -11.969 1 98.38 198 GLY A C 1
ATOM 1510 O O . GLY A 1 198 ? -8.234 -12.453 -11.031 1 98.38 198 GLY A O 1
ATOM 1511 N N . ARG A 1 199 ? -7.684 -10.75 -12.398 1 96.88 199 ARG A N 1
ATOM 1512 C CA . ARG A 1 199 ? -8.539 -9.773 -11.727 1 96.88 199 ARG A CA 1
ATOM 1513 C C . ARG A 1 199 ? -10.008 -10.078 -11.969 1 96.88 199 ARG A C 1
ATOM 1515 O O . ARG A 1 199 ? -10.852 -9.82 -11.102 1 96.88 199 ARG A O 1
ATOM 1522 N N . LEU A 1 200 ? -10.312 -10.641 -13.125 1 97.69 200 LEU A N 1
ATOM 1523 C CA . LEU A 1 200 ? -11.695 -10.883 -13.531 1 97.69 200 LEU A CA 1
ATOM 1524 C C . LEU A 1 200 ? -11.984 -12.383 -13.578 1 97.69 200 LEU A C 1
ATOM 1526 O O . LEU A 1 200 ? -12.938 -12.805 -14.234 1 97.69 200 LEU A O 1
ATOM 1530 N N . ILE A 1 201 ? -11.125 -13.141 -12.914 1 98.44 201 ILE A N 1
ATOM 1531 C CA . ILE A 1 201 ? -11.164 -14.594 -13.086 1 98.44 201 ILE A CA 1
ATOM 1532 C C . ILE A 1 201 ? -12.484 -15.133 -12.547 1 98.44 201 ILE A C 1
ATOM 1534 O O . ILE A 1 201 ? -12.984 -16.156 -13.031 1 98.44 201 ILE A O 1
ATOM 1538 N N . VAL A 1 202 ? -13.109 -14.453 -11.57 1 98.31 202 VAL A N 1
ATOM 1539 C CA . VAL A 1 202 ? -14.391 -14.898 -11.023 1 98.31 202 VAL A CA 1
ATOM 1540 C C . VAL A 1 202 ? -15.469 -13.859 -11.312 1 98.31 202 VAL A C 1
ATOM 1542 O O . VAL A 1 202 ? -16.531 -13.875 -10.695 1 98.31 202 VAL A O 1
ATOM 1545 N N . GLY A 1 203 ? -15.148 -12.914 -12.156 1 97.19 203 GLY A N 1
ATOM 1546 C CA . GLY A 1 203 ? -16.094 -11.867 -12.508 1 97.19 203 GLY A CA 1
ATOM 1547 C C . GLY A 1 203 ? -15.703 -10.508 -11.977 1 97.19 203 GLY A C 1
ATOM 1548 O O . GLY A 1 203 ? -14.562 -10.297 -11.562 1 97.19 203 GLY A O 1
ATOM 1549 N N . ASN A 1 204 ? -16.609 -9.531 -12.086 1 96.44 204 ASN A N 1
ATOM 1550 C CA . ASN A 1 204 ? -16.375 -8.156 -11.664 1 96.44 204 ASN A CA 1
ATOM 1551 C C . ASN A 1 204 ? -16.391 -8.023 -10.141 1 96.44 204 ASN A C 1
ATOM 1553 O O . ASN A 1 204 ? -17.406 -8.32 -9.5 1 96.44 204 ASN A O 1
ATOM 1557 N N . LEU A 1 205 ? -15.328 -7.527 -9.625 1 96.75 205 LEU A N 1
ATOM 1558 C CA . LEU A 1 205 ? -15.164 -7.508 -8.18 1 96.75 205 LEU A CA 1
ATOM 1559 C C . LEU A 1 205 ? -15.703 -6.207 -7.586 1 96.75 205 LEU A C 1
ATOM 1561 O O . LEU A 1 205 ? -15.773 -6.062 -6.363 1 96.75 205 LEU A O 1
ATOM 1565 N N . ASN A 1 206 ? -15.977 -5.195 -8.336 1 87.75 206 ASN A N 1
ATOM 1566 C CA . ASN A 1 206 ? -16.422 -3.895 -7.848 1 87.75 206 ASN A CA 1
ATOM 1567 C C . ASN A 1 206 ? -17.938 -3.834 -7.703 1 87.75 206 ASN A C 1
ATOM 1569 O O . ASN A 1 206 ? -18.484 -2.795 -7.34 1 87.75 206 ASN A O 1
ATOM 1573 N N . SER A 1 207 ? -18.75 -4.852 -8.109 1 67.25 207 SER A N 1
ATOM 1574 C CA . SER A 1 207 ? -20.203 -4.773 -8.094 1 67.25 207 SER A CA 1
ATOM 1575 C C . SER A 1 207 ? -20.75 -4.82 -6.664 1 67.25 207 SER A C 1
ATOM 1577 O O . SER A 1 207 ? -20.297 -5.629 -5.852 1 67.25 207 SER A O 1
ATOM 1579 N N . SER A 1 208 ? -21.391 -3.719 -6.086 1 51.03 208 SER A N 1
ATOM 1580 C CA . SER A 1 208 ? -22.109 -3.652 -4.82 1 51.03 208 SER A CA 1
ATOM 1581 C C . SER A 1 208 ? -23.328 -4.566 -4.832 1 51.03 208 SER A C 1
ATOM 1583 O O . SER A 1 208 ? -23.922 -4.805 -5.887 1 51.03 208 SER A O 1
ATOM 1585 N N . MET B 1 1 ? 9.562 26.938 11.102 1 94.06 1 MET B N 1
ATOM 1586 C CA . MET B 1 1 ? 8.68 26.438 10.055 1 94.06 1 MET B CA 1
ATOM 1587 C C . MET B 1 1 ? 9.016 25 9.703 1 94.06 1 MET B C 1
ATOM 1589 O O . MET B 1 1 ? 10.164 24.688 9.375 1 94.06 1 MET B O 1
ATOM 1593 N N . ILE B 1 2 ? 8.094 24.109 9.875 1 98.19 2 ILE B N 1
ATOM 1594 C CA . ILE B 1 2 ? 8.289 22.688 9.586 1 98.19 2 ILE B CA 1
ATOM 1595 C C . ILE B 1 2 ? 7.973 22.422 8.117 1 98.19 2 ILE B C 1
ATOM 1597 O O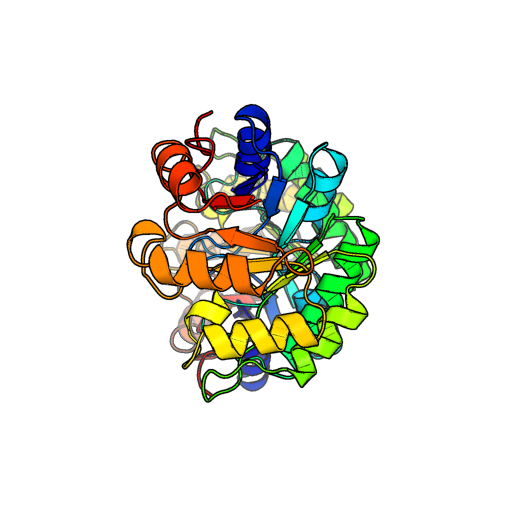 . ILE B 1 2 ? 6.918 22.812 7.613 1 98.19 2 ILE B O 1
ATOM 1601 N N . ARG B 1 3 ? 8.906 21.797 7.438 1 98.81 3 ARG B N 1
ATOM 1602 C CA . ARG B 1 3 ? 8.68 21.297 6.09 1 98.81 3 ARG B CA 1
ATOM 1603 C C . ARG B 1 3 ? 8.414 19.781 6.109 1 98.81 3 ARG B C 1
ATOM 1605 O O . ARG B 1 3 ? 9.32 19 6.371 1 98.81 3 ARG B O 1
ATOM 1612 N N . GLU B 1 4 ? 7.215 19.469 5.852 1 98.88 4 GLU B N 1
ATOM 1613 C CA . GLU B 1 4 ? 6.805 18.062 5.816 1 98.88 4 GLU B CA 1
ATOM 1614 C C . GLU B 1 4 ? 6.77 17.547 4.383 1 98.88 4 GLU B C 1
ATOM 1616 O O . GLU B 1 4 ? 5.98 18.016 3.561 1 98.88 4 GLU B O 1
ATOM 1621 N N . ALA B 1 5 ? 7.645 16.578 4.113 1 98.81 5 ALA B N 1
ATOM 1622 C CA . ALA B 1 5 ? 7.691 16.016 2.773 1 98.81 5 ALA B CA 1
ATOM 1623 C C . ALA B 1 5 ? 6.785 14.781 2.668 1 98.81 5 ALA B C 1
ATOM 1625 O O . ALA B 1 5 ? 6.863 13.875 3.494 1 98.81 5 ALA B O 1
ATOM 1626 N N . CYS B 1 6 ? 5.879 14.781 1.727 1 98.69 6 CYS B N 1
ATOM 1627 C CA . CYS B 1 6 ? 5.07 13.609 1.417 1 98.69 6 CYS B CA 1
ATOM 1628 C C . CYS B 1 6 ? 5.852 12.609 0.577 1 98.69 6 CYS B C 1
ATOM 1630 O O . CYS B 1 6 ? 6.277 12.922 -0.537 1 98.69 6 CYS B O 1
ATOM 1632 N N . VAL B 1 7 ? 6.055 11.422 1.069 1 98.81 7 VAL B N 1
ATOM 1633 C CA . VAL B 1 7 ? 6.906 10.445 0.397 1 98.81 7 VAL B CA 1
ATOM 1634 C C . VAL B 1 7 ? 6.145 9.133 0.213 1 98.81 7 VAL B C 1
ATOM 1636 O O . VAL B 1 7 ? 5.273 8.797 1.02 1 98.81 7 VAL B O 1
ATOM 1639 N N . PHE B 1 8 ? 6.562 8.305 -0.846 1 98.5 8 PHE B N 1
ATOM 1640 C CA . PHE B 1 8 ? 5.75 7.16 -1.23 1 98.5 8 PHE B CA 1
ATOM 1641 C C . PHE B 1 8 ? 6.602 5.898 -1.312 1 98.5 8 PHE B C 1
ATOM 1643 O O . PHE B 1 8 ? 6.125 4.852 -1.759 1 98.5 8 PHE B O 1
ATOM 1650 N N . ASN B 1 9 ? 7.84 5.98 -1.013 1 98.06 9 ASN B N 1
ATOM 1651 C CA . ASN B 1 9 ? 8.742 4.832 -0.949 1 98.06 9 ASN B CA 1
ATOM 1652 C C . ASN B 1 9 ? 10.008 5.152 -0.16 1 98.06 9 ASN B C 1
ATOM 1654 O O . ASN B 1 9 ? 10.203 6.293 0.267 1 98.06 9 ASN B O 1
ATOM 1658 N N . ILE B 1 10 ? 10.781 4.164 0.011 1 98.69 10 ILE B N 1
ATOM 1659 C CA . ILE B 1 10 ? 11.961 4.25 0.871 1 98.69 10 ILE B CA 1
ATOM 1660 C C . ILE B 1 10 ? 12.953 5.242 0.28 1 98.69 10 ILE B C 1
ATOM 1662 O O . ILE B 1 10 ? 13.5 6.086 0.997 1 98.69 10 ILE B O 1
ATOM 1666 N N . LEU B 1 11 ? 13.172 5.203 -1.035 1 98.12 11 LEU B N 1
ATOM 1667 C CA . LEU B 1 11 ? 14.117 6.102 -1.686 1 98.12 11 LEU B CA 1
ATOM 1668 C C . LEU B 1 11 ? 13.711 7.555 -1.487 1 98.12 11 LEU B C 1
ATOM 1670 O O . LEU B 1 11 ? 14.547 8.398 -1.14 1 98.12 11 LEU B O 1
ATOM 1674 N N . GLU B 1 12 ? 12.477 7.832 -1.716 1 98.5 12 GLU B N 1
ATOM 1675 C CA . GLU B 1 12 ? 11.977 9.195 -1.549 1 98.5 12 GLU B CA 1
ATOM 1676 C C . GLU B 1 12 ? 12.148 9.672 -0.11 1 98.5 12 GLU B C 1
ATOM 1678 O O . GLU B 1 12 ? 12.5 10.836 0.125 1 98.5 12 GLU B O 1
ATOM 1683 N N . ALA B 1 13 ? 11.898 8.797 0.841 1 98.75 13 ALA B N 1
ATOM 1684 C CA . ALA B 1 13 ? 12.047 9.156 2.25 1 98.75 13 ALA B CA 1
ATOM 1685 C C . ALA B 1 13 ? 13.492 9.539 2.564 1 98.75 13 ALA B C 1
ATOM 1687 O O . ALA B 1 13 ? 13.742 10.562 3.213 1 98.75 13 ALA B O 1
ATOM 1688 N N . LEU B 1 14 ? 14.383 8.727 2.082 1 98.56 14 LEU B N 1
ATOM 1689 C CA . LEU B 1 14 ? 15.797 9 2.305 1 98.56 14 LEU B CA 1
ATOM 1690 C C . LEU B 1 14 ? 16.203 10.32 1.666 1 98.56 14 LEU B C 1
ATOM 1692 O O . LEU B 1 14 ? 16.906 11.133 2.285 1 98.56 14 LEU B O 1
ATOM 1696 N N . ASN B 1 15 ? 15.727 10.562 0.464 1 98.5 15 ASN B N 1
ATOM 1697 C CA . ASN B 1 15 ? 16.062 11.789 -0.254 1 98.5 15 ASN B CA 1
ATOM 1698 C C . ASN B 1 15 ? 15.438 13.016 0.409 1 98.5 15 ASN B C 1
ATOM 1700 O O . ASN B 1 15 ? 16.031 14.094 0.41 1 98.5 15 ASN B O 1
ATOM 1704 N N . ALA B 1 16 ? 14.234 12.836 0.937 1 98.62 16 ALA B N 1
ATOM 1705 C CA . ALA B 1 16 ? 13.586 13.945 1.633 1 98.62 16 ALA B CA 1
ATOM 1706 C C . ALA B 1 16 ? 14.438 14.438 2.801 1 98.62 16 ALA B C 1
ATOM 1708 O O . ALA B 1 16 ? 14.602 15.641 2.99 1 98.62 16 ALA B O 1
ATOM 1709 N N . VAL B 1 17 ? 14.977 13.516 3.564 1 98.31 17 VAL B N 1
ATOM 1710 C CA . VAL B 1 17 ? 15.828 13.852 4.699 1 98.31 17 VAL B CA 1
ATOM 1711 C C . VAL B 1 17 ? 17.094 14.562 4.207 1 98.31 17 VAL B C 1
ATOM 1713 O O . VAL B 1 17 ? 17.469 15.602 4.746 1 98.31 17 VAL B O 1
ATOM 1716 N N . LYS B 1 18 ? 17.688 14.023 3.174 1 97.81 18 LYS B N 1
ATOM 1717 C CA . LYS B 1 18 ? 18.906 14.602 2.6 1 97.81 18 LYS B CA 1
ATOM 1718 C C . LYS B 1 18 ? 18.656 16.031 2.131 1 97.81 18 LYS B C 1
ATOM 1720 O O . LYS B 1 18 ? 19.547 16.875 2.203 1 97.81 18 LYS B O 1
ATOM 1725 N N . LEU B 1 19 ? 17.438 16.25 1.688 1 98.12 19 LEU B N 1
ATOM 1726 C CA . LEU B 1 19 ? 17.125 17.547 1.091 1 98.12 19 LEU B CA 1
ATOM 1727 C C . LEU B 1 19 ? 16.594 18.516 2.143 1 98.12 19 LEU B C 1
ATOM 1729 O O . LEU B 1 19 ? 16.25 19.656 1.827 1 98.12 19 LEU B O 1
ATOM 1733 N N . GLY B 1 20 ? 16.438 18.016 3.338 1 98.19 20 GLY B N 1
ATOM 1734 C CA . GLY B 1 20 ? 16.234 18.969 4.426 1 98.19 20 GLY B CA 1
ATOM 1735 C C . GLY B 1 20 ? 14.812 18.938 4.965 1 98.19 20 GLY B C 1
ATOM 1736 O O . GLY B 1 20 ? 14.375 19.891 5.613 1 98.19 20 GLY B O 1
ATOM 1737 N N . ALA B 1 21 ? 14.062 17.922 4.762 1 98.81 21 ALA B N 1
ATOM 1738 C CA . ALA B 1 21 ? 12.734 17.812 5.355 1 98.81 21 ALA B CA 1
ATOM 1739 C C . ALA B 1 21 ? 12.82 17.734 6.875 1 98.81 21 ALA B C 1
ATOM 1741 O O . ALA B 1 21 ? 13.711 17.078 7.422 1 98.81 21 ALA B O 1
ATOM 1742 N N . ASP B 1 22 ? 11.875 18.375 7.555 1 98.81 22 ASP B N 1
ATOM 1743 C CA . ASP B 1 22 ? 11.805 18.344 9.016 1 98.81 22 ASP B CA 1
ATOM 1744 C C . ASP B 1 22 ? 10.969 17.156 9.492 1 98.81 22 ASP B C 1
ATOM 1746 O O . ASP B 1 22 ? 11.117 16.703 10.625 1 98.81 22 ASP B O 1
ATOM 1750 N N . ARG B 1 23 ? 10.102 16.703 8.68 1 98.75 23 ARG B N 1
ATOM 1751 C CA . ARG B 1 23 ? 9.133 15.633 8.922 1 98.75 23 ARG B CA 1
ATOM 1752 C C . ARG B 1 23 ? 8.711 14.961 7.621 1 98.75 23 ARG B C 1
ATOM 1754 O O . ARG B 1 23 ? 8.695 15.594 6.566 1 98.75 23 ARG B O 1
ATOM 1761 N N . ILE B 1 24 ? 8.414 13.695 7.695 1 98.81 24 ILE B N 1
ATOM 1762 C CA . ILE B 1 24 ? 7.895 13.07 6.48 1 98.81 24 ILE B CA 1
ATOM 1763 C C . ILE B 1 24 ? 6.504 12.5 6.754 1 98.81 24 ILE B C 1
ATOM 1765 O O . ILE B 1 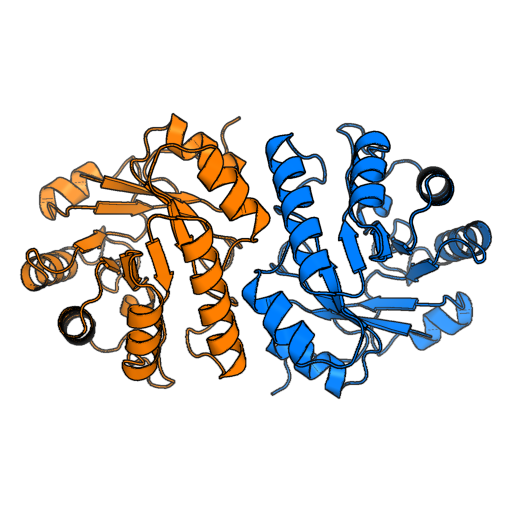24 ? 6.23 12 7.848 1 98.81 24 ILE B O 1
ATOM 1769 N N . GLU B 1 25 ? 5.656 12.656 5.848 1 98.94 25 GLU B N 1
ATOM 1770 C CA . GLU B 1 25 ? 4.445 11.844 5.75 1 98.94 25 GLU B CA 1
ATOM 1771 C C . GLU B 1 25 ? 4.652 10.656 4.824 1 98.94 25 GLU B C 1
ATOM 1773 O O . GLU B 1 25 ? 4.863 10.828 3.621 1 98.94 25 GLU B O 1
ATOM 1778 N N . LEU B 1 26 ? 4.629 9.484 5.426 1 98.94 26 LEU B N 1
ATOM 1779 C CA . LEU B 1 26 ? 4.879 8.258 4.68 1 98.94 26 LEU B CA 1
ATOM 1780 C C . LEU B 1 26 ? 3.574 7.656 4.168 1 98.94 26 LEU B C 1
ATOM 1782 O O . LEU B 1 26 ? 2.666 7.371 4.949 1 98.94 26 LEU B O 1
ATOM 1786 N N . CYS B 1 27 ? 3.502 7.496 2.859 1 98.81 27 CYS B N 1
ATOM 1787 C CA . CYS B 1 27 ? 2.336 6.941 2.18 1 98.81 27 CYS B CA 1
ATOM 1788 C C . CYS B 1 27 ? 2.744 5.844 1.204 1 98.81 27 CYS B C 1
ATOM 1790 O O . CYS B 1 27 ? 3.934 5.59 1.011 1 98.81 27 CYS B O 1
ATOM 1792 N N . GLU B 1 28 ? 1.794 5.141 0.805 1 98.12 28 GLU B N 1
ATOM 1793 C CA . GLU B 1 28 ? 1.846 4.309 -0.393 1 98.12 28 GLU B CA 1
ATOM 1794 C C . GLU B 1 28 ? 0.854 4.793 -1.446 1 98.12 28 GLU B C 1
ATOM 1796 O O . GLU B 1 28 ? -0.109 5.492 -1.124 1 98.12 28 GLU B O 1
ATOM 1801 N N . ASN B 1 29 ? 1.019 4.523 -2.797 1 97.44 29 ASN B N 1
ATOM 1802 C CA . ASN B 1 29 ? 0.061 4.738 -3.877 1 97.44 29 ASN B CA 1
ATOM 1803 C C . ASN B 1 29 ? -0.1 6.223 -4.195 1 97.44 29 ASN B C 1
ATOM 1805 O O . ASN B 1 29 ? -1.019 6.875 -3.691 1 97.44 29 ASN B O 1
ATOM 1809 N N . THR B 1 30 ? 0.627 6.758 -5.035 1 94.81 30 THR B N 1
ATOM 1810 C CA . THR B 1 30 ? 0.643 8.172 -5.398 1 94.81 30 THR B CA 1
ATOM 1811 C C . THR B 1 30 ? -0.608 8.539 -6.191 1 94.81 30 THR B C 1
ATOM 1813 O O . THR B 1 30 ? -0.964 9.711 -6.293 1 94.81 30 THR B O 1
ATOM 1816 N N . THR B 1 31 ? -1.275 7.566 -6.758 1 94.75 31 THR B N 1
ATOM 1817 C CA . THR B 1 31 ? -2.338 7.793 -7.73 1 94.75 31 THR B CA 1
ATOM 1818 C C . THR B 1 31 ? -3.541 8.461 -7.074 1 94.75 31 THR B C 1
ATOM 1820 O O . THR B 1 31 ? -4.309 9.164 -7.738 1 94.75 31 THR B O 1
ATOM 1823 N N . CYS B 1 32 ? -3.664 8.234 -5.762 1 94.56 32 CYS B N 1
ATOM 1824 C CA . CYS B 1 32 ? -4.859 8.758 -5.113 1 94.56 32 CYS B CA 1
ATOM 1825 C C . CYS B 1 32 ? -4.496 9.57 -3.881 1 94.56 32 CYS B C 1
ATOM 1827 O O . CYS B 1 32 ? -5.281 9.656 -2.932 1 94.56 32 CYS B O 1
ATOM 1829 N N . GLY B 1 33 ? -3.311 10.016 -3.807 1 94.38 33 GLY B N 1
ATOM 1830 C CA . GLY B 1 33 ? -2.902 10.898 -2.723 1 94.38 33 GLY B CA 1
ATOM 1831 C C . GLY B 1 33 ? -2.336 10.148 -1.531 1 94.38 33 GLY B C 1
ATOM 1832 O O . GLY B 1 33 ? -1.875 10.758 -0.567 1 94.38 33 GLY B O 1
ATOM 1833 N N . GLY B 1 34 ? -2.461 8.805 -1.551 1 98 34 GLY B N 1
ATOM 1834 C CA . GLY B 1 34 ? -1.782 8.039 -0.52 1 98 34 GLY B CA 1
ATOM 1835 C C . GLY B 1 34 ? -2.68 7.016 0.148 1 98 34 GLY B C 1
ATOM 1836 O O . GLY B 1 34 ? -3.846 7.293 0.43 1 98 34 GLY B O 1
ATOM 1837 N N . THR B 1 35 ? -2.156 5.875 0.344 1 98.75 35 THR B N 1
ATOM 1838 C CA . THR B 1 35 ? -2.738 4.836 1.185 1 98.75 35 THR B CA 1
ATOM 1839 C C . THR B 1 35 ? -1.74 4.371 2.242 1 98.75 35 THR B C 1
ATOM 1841 O O . THR B 1 35 ? -0.619 4.879 2.309 1 98.75 35 THR B O 1
ATOM 1844 N N . THR B 1 36 ? -2.211 3.484 3.127 1 98.94 36 THR B N 1
ATOM 1845 C CA . THR B 1 36 ? -1.374 3.02 4.227 1 98.94 36 THR B CA 1
ATOM 1846 C C . THR B 1 36 ? -0.184 2.223 3.703 1 98.94 36 THR B C 1
ATOM 1848 O O . THR B 1 36 ? -0.358 1.262 2.949 1 98.94 36 THR B O 1
ATOM 1851 N N . PRO B 1 37 ? 1.07 2.633 4.016 1 98.94 37 PRO B N 1
ATOM 1852 C CA . PRO B 1 37 ? 2.234 1.841 3.611 1 98.94 37 PRO B CA 1
ATOM 1853 C C . PRO B 1 37 ? 2.303 0.489 4.316 1 98.94 37 PRO B C 1
ATOM 1855 O O . PRO B 1 37 ? 1.566 0.251 5.277 1 98.94 37 PRO B O 1
ATOM 1858 N N . SER B 1 38 ? 3.145 -0.382 3.803 1 98.94 38 SER B N 1
ATOM 1859 C CA . SER B 1 38 ? 3.305 -1.704 4.398 1 98.94 38 SER B CA 1
ATOM 1860 C C . SER B 1 38 ? 4.008 -1.618 5.75 1 98.94 38 SER B C 1
ATOM 1862 O O . SER B 1 38 ? 4.711 -0.647 6.027 1 98.94 38 SER B O 1
ATOM 1864 N N . TYR B 1 39 ? 3.791 -2.637 6.547 1 98.94 39 TYR B N 1
ATOM 1865 C CA . TYR B 1 39 ? 4.457 -2.746 7.84 1 98.94 39 TYR B CA 1
ATOM 1866 C C . TYR B 1 39 ? 5.969 -2.625 7.688 1 98.94 39 TYR B C 1
ATOM 1868 O O . TYR B 1 39 ? 6.613 -1.868 8.414 1 98.94 39 TYR B O 1
ATOM 1876 N N . GLY B 1 40 ? 6.516 -3.385 6.773 1 98.94 40 GLY B N 1
ATOM 1877 C CA . GLY B 1 40 ? 7.957 -3.416 6.582 1 98.94 40 GLY B CA 1
ATOM 1878 C C . GLY B 1 40 ? 8.539 -2.064 6.215 1 98.94 40 GLY B C 1
ATOM 1879 O O . GLY B 1 40 ? 9.602 -1.683 6.719 1 98.94 40 GLY B O 1
ATOM 1880 N N . THR B 1 41 ? 7.887 -1.342 5.336 1 98.94 41 THR B N 1
ATOM 1881 C CA . THR B 1 41 ? 8.352 -0.023 4.926 1 98.94 41 THR B CA 1
ATOM 1882 C C . THR B 1 41 ? 8.367 0.94 6.109 1 98.94 41 THR B C 1
ATOM 1884 O O . THR B 1 41 ? 9.336 1.668 6.316 1 98.94 41 THR B O 1
ATOM 1887 N N . ILE B 1 42 ? 7.301 0.929 6.914 1 98.94 42 ILE B N 1
ATOM 1888 C CA . ILE B 1 42 ? 7.23 1.794 8.086 1 98.94 42 ILE B CA 1
ATOM 1889 C C . ILE B 1 42 ? 8.375 1.455 9.047 1 98.94 42 ILE B C 1
ATOM 1891 O O . ILE B 1 42 ? 9.094 2.346 9.5 1 98.94 42 ILE B O 1
ATOM 1895 N N . LYS B 1 43 ? 8.531 0.219 9.281 1 98.94 43 LYS B N 1
ATOM 1896 C CA . LYS B 1 43 ? 9.492 -0.231 10.281 1 98.94 43 LYS B CA 1
ATOM 1897 C C . LYS B 1 43 ? 10.914 0.145 9.883 1 98.94 43 LYS B C 1
ATOM 1899 O O . LYS B 1 43 ? 11.656 0.734 10.672 1 98.94 43 LYS B O 1
ATOM 1904 N N . VAL B 1 44 ? 11.32 -0.14 8.633 1 98.88 44 VAL B N 1
ATOM 1905 C CA . VAL B 1 44 ? 12.703 0.077 8.219 1 98.88 44 VAL B CA 1
ATOM 1906 C C . VAL B 1 44 ? 13.016 1.571 8.219 1 98.88 44 VAL B C 1
ATOM 1908 O O . VAL B 1 44 ? 14.117 1.981 8.578 1 98.88 44 VAL B O 1
ATOM 1911 N N . LEU B 1 45 ? 12.047 2.346 7.82 1 98.88 45 LEU B N 1
ATOM 1912 C CA . LEU B 1 45 ? 12.281 3.785 7.789 1 98.88 45 LEU B CA 1
ATOM 1913 C C . LEU B 1 45 ? 12.336 4.359 9.203 1 98.88 45 LEU B C 1
ATOM 1915 O O . LEU B 1 45 ? 13.125 5.258 9.484 1 98.88 45 LEU B O 1
ATOM 1919 N N . LYS B 1 46 ? 11.453 3.877 10.094 1 98.88 46 LYS B N 1
ATOM 1920 C CA . LYS B 1 46 ? 11.484 4.328 11.477 1 98.88 46 LYS B CA 1
ATOM 1921 C C . LYS B 1 46 ? 12.844 4.055 12.109 1 98.88 46 LYS B C 1
ATOM 1923 O O . LYS B 1 46 ? 13.344 4.859 12.898 1 98.88 46 LYS B O 1
ATOM 1928 N N . GLU B 1 47 ? 13.422 2.967 11.766 1 98.62 47 GLU B N 1
ATOM 1929 C CA . GLU B 1 47 ? 14.711 2.562 12.32 1 98.62 47 GLU B CA 1
ATOM 1930 C C . GLU B 1 47 ? 15.859 3.346 11.68 1 98.62 47 GLU B C 1
ATOM 1932 O O . GLU B 1 47 ? 16.922 3.496 12.281 1 98.62 47 GLU B O 1
ATOM 1937 N N . ARG B 1 48 ? 15.648 3.854 10.539 1 98.38 48 ARG B N 1
ATOM 1938 C CA . ARG B 1 48 ? 16.734 4.418 9.766 1 98.38 48 ARG B CA 1
ATOM 1939 C C . ARG B 1 48 ? 16.766 5.941 9.883 1 98.38 48 ARG B C 1
ATOM 1941 O O . ARG B 1 48 ? 17.844 6.551 9.836 1 98.38 48 ARG B O 1
ATOM 1948 N N . LEU B 1 49 ? 15.602 6.539 9.984 1 98.38 49 LEU B N 1
ATOM 1949 C CA . LEU B 1 49 ? 15.516 7.992 9.898 1 98.38 49 LEU B CA 1
ATOM 1950 C C . LEU B 1 49 ? 15.477 8.617 11.297 1 98.38 49 LEU B C 1
ATOM 1952 O O . LEU B 1 49 ? 14.875 8.062 12.211 1 98.38 49 LEU B O 1
ATOM 1956 N N . ASP B 1 50 ? 15.977 9.828 11.367 1 97.5 50 ASP B N 1
ATOM 1957 C CA . ASP B 1 50 ? 16.047 10.531 12.648 1 97.5 50 ASP B CA 1
ATOM 1958 C C . ASP B 1 50 ? 14.992 11.625 12.734 1 97.5 50 ASP B C 1
ATOM 1960 O O . ASP B 1 50 ? 14.867 12.305 13.758 1 97.5 50 ASP B O 1
ATOM 1964 N N . ILE B 1 51 ? 14.25 11.812 11.75 1 98.62 51 ILE B N 1
ATOM 1965 C CA . ILE B 1 51 ? 13.211 12.836 11.781 1 98.62 51 ILE B CA 1
ATOM 1966 C C . ILE B 1 51 ? 11.852 12.188 12.016 1 98.62 51 ILE B C 1
ATOM 1968 O O . ILE B 1 51 ? 11.68 10.992 11.773 1 98.62 51 ILE B O 1
ATOM 1972 N N . PRO B 1 52 ? 10.852 12.953 12.5 1 98.81 52 PRO B N 1
ATOM 1973 C CA . PRO B 1 52 ? 9.516 12.406 12.758 1 98.81 52 PRO B CA 1
ATOM 1974 C C . PRO B 1 52 ? 8.859 11.844 11.5 1 98.81 52 PRO B C 1
ATOM 1976 O O . PRO B 1 52 ? 8.984 12.422 10.422 1 98.81 52 PRO B O 1
ATOM 1979 N N . ILE B 1 53 ? 8.242 10.734 11.648 1 98.94 53 ILE B N 1
ATOM 1980 C CA . ILE B 1 53 ? 7.465 10.094 10.586 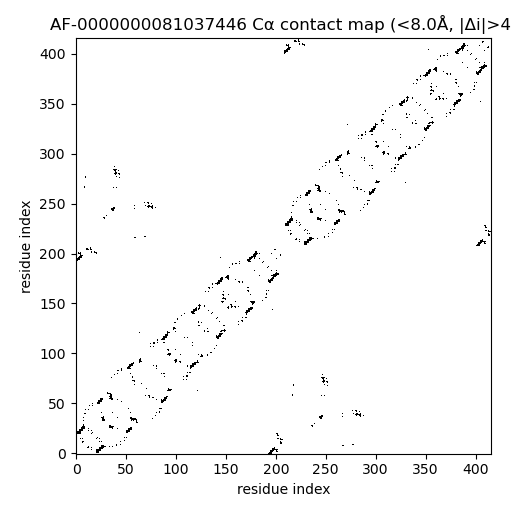1 98.94 53 ILE B CA 1
ATOM 1981 C C . ILE B 1 53 ? 5.988 10.07 10.977 1 98.94 53 ILE B C 1
ATOM 1983 O O . ILE B 1 53 ? 5.633 9.594 12.055 1 98.94 53 ILE B O 1
ATOM 1987 N N . VAL B 1 54 ? 5.16 10.625 10.148 1 98.94 54 VAL B N 1
ATOM 1988 C CA . VAL B 1 54 ? 3.717 10.445 10.273 1 98.94 54 VAL B CA 1
ATOM 1989 C C . VAL B 1 54 ? 3.215 9.523 9.164 1 98.94 54 VAL B C 1
ATOM 1991 O O . VAL B 1 54 ? 3.648 9.625 8.016 1 98.94 54 VAL B O 1
ATOM 1994 N N . VAL B 1 55 ? 2.348 8.578 9.508 1 99 55 VAL B N 1
ATOM 1995 C CA . VAL B 1 55 ? 1.99 7.508 8.586 1 99 55 VAL B CA 1
ATOM 1996 C C . VAL B 1 55 ? 0.535 7.668 8.148 1 99 55 VAL B C 1
ATOM 1998 O O . VAL B 1 55 ? -0.356 7.828 8.984 1 99 55 VAL B O 1
ATOM 2001 N N . MET B 1 56 ? 0.337 7.617 6.883 1 98.94 56 MET B N 1
ATOM 2002 C CA . MET B 1 56 ? -1.014 7.625 6.328 1 98.94 56 MET B CA 1
ATOM 2003 C C . MET B 1 56 ? -1.775 6.367 6.73 1 98.94 56 MET B C 1
ATOM 2005 O O . MET B 1 56 ? -1.256 5.254 6.609 1 98.94 56 MET B O 1
ATOM 2009 N N . ILE B 1 57 ? -2.967 6.535 7.262 1 98.94 57 ILE B N 1
ATOM 2010 C CA . ILE B 1 57 ? -3.912 5.457 7.531 1 98.94 57 ILE B CA 1
ATOM 2011 C C . ILE B 1 57 ? -5.125 5.59 6.609 1 98.94 57 ILE B C 1
ATOM 2013 O O . ILE B 1 57 ? -6.023 6.391 6.867 1 98.94 57 ILE B O 1
ATOM 2017 N N . ARG B 1 58 ? -5.168 4.895 5.562 1 98.94 58 ARG B N 1
ATOM 2018 C CA . ARG B 1 58 ? -6.156 4.93 4.492 1 98.94 58 ARG B CA 1
ATOM 2019 C C . ARG B 1 58 ? -6.176 3.617 3.717 1 98.94 58 ARG B C 1
ATOM 2021 O O . ARG B 1 58 ? -5.258 3.33 2.947 1 98.94 58 ARG B O 1
ATOM 2028 N N . PRO B 1 59 ? -7.184 2.822 3.906 1 98.69 59 PRO B N 1
ATOM 2029 C CA . PRO B 1 59 ? -7.121 1.428 3.465 1 98.69 59 PRO B CA 1
ATOM 2030 C C . PRO B 1 59 ? -7.301 1.28 1.955 1 98.69 59 PRO B C 1
ATOM 2032 O O . PRO B 1 59 ? -7.094 0.194 1.408 1 98.69 59 PRO B O 1
ATOM 2035 N N . ARG B 1 60 ? -7.711 2.367 1.312 1 98.06 60 ARG B N 1
ATOM 2036 C CA . ARG B 1 60 ? -7.91 2.303 -0.132 1 98.06 60 ARG B CA 1
ATOM 2037 C C . ARG B 1 60 ? -8.109 3.695 -0.719 1 98.06 60 ARG B C 1
ATOM 2039 O O . ARG B 1 60 ? -8.43 4.641 0.005 1 98.06 60 ARG B O 1
ATOM 2046 N N . CYS B 1 61 ? -7.922 3.816 -2.076 1 97.38 61 CYS B N 1
ATOM 2047 C CA . CYS B 1 61 ? -8.273 5.031 -2.803 1 97.38 61 CYS B CA 1
ATOM 2048 C C . CYS B 1 61 ? -9.781 5.254 -2.791 1 97.38 61 CYS B C 1
ATOM 2050 O O . CYS B 1 61 ? -10.531 4.445 -2.238 1 97.38 61 CYS B O 1
ATOM 2052 N N . GLY B 1 62 ? -10.219 6.34 -3.361 1 95.88 62 GLY B N 1
ATOM 2053 C CA . GLY B 1 62 ? -11.633 6.641 -3.477 1 95.88 62 GLY B CA 1
ATOM 2054 C C . GLY B 1 62 ? -12.141 7.559 -2.379 1 95.88 62 GLY B C 1
ATOM 2055 O O . GLY B 1 62 ? -11.43 8.469 -1.948 1 95.88 62 GLY B O 1
ATOM 2056 N N . SER B 1 63 ? -13.367 7.312 -1.941 1 96.5 63 SER B N 1
ATOM 2057 C CA . SER B 1 63 ? -14.016 8.188 -0.971 1 96.5 63 SER B CA 1
ATOM 2058 C C . SER B 1 63 ? -13.469 7.965 0.432 1 96.5 63 SER B C 1
ATOM 2060 O O . SER B 1 63 ? -12.695 7.027 0.66 1 96.5 63 SER B O 1
ATOM 2062 N N . PHE B 1 64 ? -13.836 8.82 1.316 1 98.31 64 PHE B N 1
ATOM 2063 C CA . PHE B 1 64 ? -13.406 8.734 2.707 1 98.31 64 PHE B CA 1
ATOM 2064 C C . PHE B 1 64 ? -14.516 8.172 3.584 1 98.31 64 PHE B C 1
ATOM 2066 O O . PHE B 1 64 ? -14.594 8.484 4.773 1 98.31 64 PHE B O 1
ATOM 2073 N N . VAL B 1 65 ? -15.461 7.488 2.928 1 98.5 65 VAL B N 1
ATOM 2074 C CA . VAL B 1 65 ? -16.516 6.73 3.607 1 98.5 65 VAL B CA 1
ATOM 2075 C C . VAL B 1 65 ? -16.125 5.254 3.658 1 98.5 65 VAL B C 1
ATOM 2077 O O . VAL B 1 65 ? -15.922 4.625 2.617 1 98.5 65 VAL B O 1
ATOM 2080 N N . TYR B 1 66 ? -16.047 4.73 4.863 1 98.56 66 TYR B N 1
ATOM 2081 C CA . TYR B 1 66 ? -15.461 3.404 5.016 1 98.56 66 TYR B CA 1
ATOM 2082 C C . TYR B 1 66 ? -16.469 2.428 5.605 1 98.56 66 TYR B C 1
ATOM 2084 O O . TYR B 1 66 ? -17.281 2.799 6.457 1 98.56 66 TYR B O 1
ATOM 2092 N N . SER B 1 67 ? -16.406 1.202 5.137 1 98.38 67 SER B N 1
ATOM 2093 C CA . SER B 1 67 ? -17.172 0.123 5.77 1 98.38 67 SER B CA 1
ATOM 2094 C C . SER B 1 67 ? -16.625 -0.186 7.16 1 98.38 67 SER B C 1
ATOM 2096 O O . SER B 1 67 ? -15.562 0.308 7.543 1 98.38 67 SER B O 1
ATOM 2098 N N . ASN B 1 68 ? -17.391 -0.962 7.926 1 98.62 68 ASN B N 1
ATOM 2099 C CA . ASN B 1 68 ? -16.938 -1.355 9.258 1 98.62 68 ASN B CA 1
ATOM 2100 C C . ASN B 1 68 ? -15.633 -2.143 9.203 1 98.62 68 ASN B C 1
ATOM 2102 O O . ASN B 1 68 ? -14.766 -1.981 10.062 1 98.62 68 ASN B O 1
ATOM 2106 N N . LEU B 1 69 ? -15.508 -2.951 8.227 1 98.75 69 LEU B N 1
ATOM 2107 C CA . LEU B 1 69 ? -14.312 -3.771 8.109 1 98.75 69 LEU B CA 1
ATOM 2108 C C . LEU B 1 69 ? -13.102 -2.92 7.742 1 98.75 69 LEU B C 1
ATOM 2110 O O . LEU B 1 69 ? -12 -3.15 8.242 1 98.75 69 LEU B O 1
ATOM 2114 N N . GLU B 1 70 ? -13.312 -1.978 6.848 1 98.88 70 GLU B N 1
ATOM 2115 C CA . GLU B 1 70 ? -12.242 -1.026 6.539 1 98.88 70 GLU B CA 1
ATOM 2116 C C . GLU B 1 70 ? -11.844 -0.227 7.777 1 98.88 70 GLU B C 1
ATOM 2118 O O . GLU B 1 70 ? -10.656 0.009 8.008 1 98.88 70 GLU B O 1
ATOM 2123 N N . PHE B 1 71 ? -12.867 0.157 8.516 1 98.94 71 PHE B N 1
ATOM 2124 C CA . PHE B 1 71 ? -12.625 0.886 9.758 1 98.94 71 PHE B CA 1
ATOM 2125 C C . PHE B 1 71 ? -11.805 0.043 10.727 1 98.94 71 PHE B C 1
ATOM 2127 O O . PHE B 1 71 ? -10.906 0.555 11.391 1 98.94 71 PHE B O 1
ATOM 2134 N N . GLN B 1 72 ? -12.047 -1.188 10.773 1 98.94 72 GLN B N 1
ATOM 2135 C CA . GLN B 1 72 ? -11.266 -2.094 11.609 1 98.94 72 GLN B CA 1
ATOM 2136 C C . GLN B 1 72 ? -9.828 -2.189 11.125 1 98.94 72 GLN B C 1
ATOM 2138 O O . GLN B 1 72 ? -8.898 -2.242 11.93 1 98.94 72 GLN B O 1
ATOM 2143 N N . ALA B 1 73 ? -9.664 -2.268 9.867 1 98.94 73 ALA B N 1
ATOM 2144 C CA . ALA B 1 73 ? -8.312 -2.293 9.305 1 98.94 73 ALA B CA 1
ATOM 2145 C C . ALA B 1 73 ? -7.531 -1.042 9.695 1 98.94 73 ALA B C 1
ATOM 2147 O O . ALA B 1 73 ? -6.344 -1.118 10.023 1 98.94 73 ALA B O 1
ATOM 2148 N N . MET B 1 74 ? -8.195 0.068 9.664 1 98.94 74 MET B N 1
ATOM 2149 C CA . MET B 1 74 ? -7.57 1.323 10.078 1 98.94 74 MET B CA 1
ATOM 2150 C C . MET B 1 74 ? -7.117 1.257 11.531 1 98.94 74 MET B C 1
ATOM 2152 O O . MET B 1 74 ? -6.012 1.691 11.859 1 98.94 74 MET B O 1
ATOM 2156 N N . LYS B 1 75 ? -7.945 0.723 12.352 1 98.94 75 LYS B N 1
ATOM 2157 C CA . LYS B 1 75 ? -7.598 0.582 13.766 1 98.94 75 LYS B CA 1
ATOM 2158 C C . LYS B 1 75 ? -6.363 -0.296 13.938 1 98.94 75 LYS B C 1
ATOM 2160 O O . LYS B 1 75 ? -5.457 0.041 14.711 1 98.94 75 LYS B O 1
ATOM 2165 N N . GLU B 1 76 ? -6.328 -1.388 13.234 1 98.94 76 GLU B N 1
ATOM 2166 C CA . GLU B 1 76 ? -5.188 -2.297 13.312 1 98.94 76 GLU B CA 1
ATOM 2167 C C . GLU B 1 76 ? -3.902 -1.613 12.852 1 98.94 76 GLU B C 1
ATOM 2169 O O . GLU B 1 76 ? -2.844 -1.798 13.461 1 98.94 76 GLU B O 1
ATOM 2174 N N . ASP B 1 77 ? -4.02 -0.876 11.797 1 98.94 77 ASP B N 1
ATOM 2175 C CA . ASP B 1 77 ? -2.855 -0.165 11.281 1 98.94 77 ASP B CA 1
ATOM 2176 C C . ASP B 1 77 ? -2.355 0.876 12.281 1 98.94 77 ASP B C 1
ATOM 2178 O O . ASP B 1 77 ? -1.148 1.074 12.43 1 98.94 77 ASP B O 1
ATOM 2182 N N . ILE B 1 78 ? -3.258 1.531 12.945 1 98.94 78 ILE B N 1
ATOM 2183 C CA . ILE B 1 78 ? -2.877 2.51 13.953 1 98.94 78 ILE B CA 1
ATOM 2184 C C . ILE B 1 78 ? -2.143 1.812 15.094 1 98.94 78 ILE B C 1
ATOM 2186 O O . ILE B 1 78 ? -1.114 2.299 15.57 1 98.94 78 ILE B O 1
ATOM 2190 N N . GLU B 1 79 ? -2.617 0.696 15.516 1 98.88 79 GLU B N 1
ATOM 2191 C CA . GLU B 1 79 ? -1.997 -0.042 16.609 1 98.88 79 GLU B CA 1
ATOM 2192 C C . GLU B 1 79 ? -0.567 -0.448 16.266 1 98.88 79 GLU B C 1
ATOM 2194 O O . GLU B 1 79 ? 0.331 -0.349 17.109 1 98.88 79 GLU B O 1
ATOM 2199 N N . ILE B 1 80 ? -0.391 -0.869 15.078 1 98.62 80 ILE B N 1
ATOM 2200 C CA . ILE B 1 80 ? 0.956 -1.286 14.703 1 98.62 80 ILE B CA 1
ATOM 2201 C C . ILE B 1 80 ? 1.868 -0.065 14.609 1 98.62 80 ILE B C 1
ATOM 2203 O O . ILE B 1 80 ? 3.057 -0.145 14.93 1 98.62 80 ILE B O 1
ATOM 2207 N N . CYS B 1 81 ? 1.342 1.036 14.102 1 98.88 81 CYS B N 1
ATOM 2208 C CA . CYS B 1 81 ? 2.115 2.273 14.07 1 98.88 81 CYS B CA 1
ATOM 2209 C C . CYS B 1 81 ? 2.557 2.674 15.469 1 98.88 81 CYS B C 1
ATOM 2211 O O . CYS B 1 81 ? 3.689 3.117 15.672 1 98.88 81 CYS B O 1
ATOM 2213 N N . LYS B 1 82 ? 1.658 2.543 16.438 1 98.75 82 LYS B N 1
ATOM 2214 C CA . LYS B 1 82 ? 2.004 2.805 17.828 1 98.75 82 LYS B CA 1
ATOM 2215 C C . LYS B 1 82 ? 3.158 1.916 18.281 1 98.75 82 LYS B C 1
ATOM 2217 O O .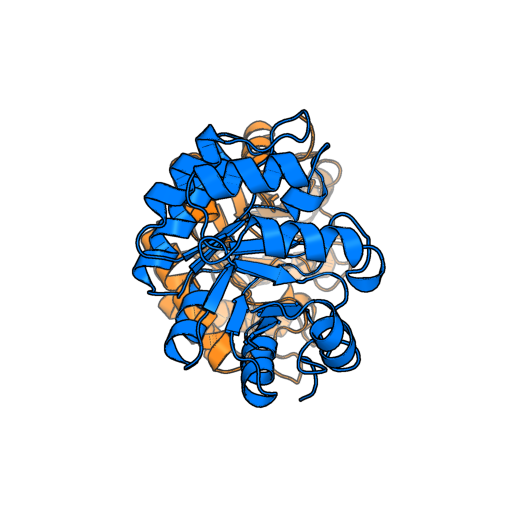 LYS B 1 82 ? 4.113 2.396 18.891 1 98.75 82 LYS B O 1
ATOM 2222 N N . SER B 1 83 ? 3.047 0.695 17.938 1 98.5 83 SER B N 1
ATOM 2223 C CA . SER B 1 83 ? 4.059 -0.273 18.359 1 98.5 83 SER B CA 1
ATOM 2224 C C . SER B 1 83 ? 5.41 0.039 17.734 1 98.5 83 SER B C 1
ATOM 2226 O O . SER B 1 83 ? 6.457 -0.218 18.328 1 98.5 83 SER B O 1
ATOM 2228 N N . LEU B 1 84 ? 5.422 0.601 16.547 1 98.62 84 LEU B N 1
ATOM 2229 C CA . LEU B 1 84 ? 6.656 0.91 15.828 1 98.62 84 LEU B CA 1
ATOM 2230 C C . LEU B 1 84 ? 7.234 2.244 16.297 1 98.62 84 LEU B C 1
ATOM 2232 O O . LEU B 1 84 ? 8.398 2.551 16.016 1 98.62 84 LEU B O 1
ATOM 2236 N N . GLY B 1 85 ? 6.434 3.057 16.906 1 98.44 85 GLY B N 1
ATOM 2237 C CA . GLY B 1 85 ? 6.91 4.273 17.547 1 98.44 85 GLY B CA 1
ATOM 2238 C C . GLY B 1 85 ? 7.027 5.441 16.578 1 98.44 85 GLY B C 1
ATOM 2239 O O . GLY B 1 85 ? 7.953 6.25 16.688 1 98.44 85 GLY B O 1
ATOM 2240 N N . VAL B 1 86 ? 6.148 5.5 15.594 1 98.81 86 VAL B N 1
ATOM 2241 C CA . VAL B 1 86 ? 6.141 6.664 14.719 1 98.81 86 VAL B CA 1
ATOM 2242 C C . VAL B 1 86 ? 5.617 7.883 15.469 1 98.81 86 VAL B C 1
ATOM 2244 O O . VAL B 1 86 ? 5.113 7.758 16.594 1 98.81 86 VAL B O 1
ATOM 2247 N N . GLU B 1 87 ? 5.824 9.078 14.875 1 98.69 87 GLU B N 1
ATOM 2248 C CA . GLU B 1 87 ? 5.43 10.32 15.523 1 98.69 87 GLU B CA 1
ATOM 2249 C C . GLU B 1 87 ? 3.912 10.477 15.539 1 98.69 87 GLU B C 1
ATOM 2251 O O . GLU B 1 87 ? 3.344 10.984 16.5 1 98.69 87 GLU B O 1
ATOM 2256 N N . GLY B 1 88 ? 3.328 10.031 14.43 1 98.88 88 GLY B N 1
ATOM 2257 C CA . GLY B 1 88 ? 1.893 10.227 14.32 1 98.88 88 GLY B CA 1
ATOM 2258 C C . GLY B 1 88 ? 1.277 9.469 13.156 1 98.88 88 GLY B C 1
ATOM 2259 O O . GLY B 1 88 ? 1.973 8.742 12.453 1 98.88 88 GLY B O 1
ATOM 2260 N N . VAL B 1 89 ? -0.058 9.625 13.062 1 98.94 89 VAL B N 1
ATOM 2261 C CA . VAL B 1 89 ? -0.81 9.016 11.969 1 98.94 89 VAL B CA 1
ATOM 2262 C C . VAL B 1 89 ? -1.698 10.062 11.305 1 98.94 89 VAL B C 1
ATOM 2264 O O . VAL B 1 89 ? -2.021 11.086 11.906 1 98.94 89 VAL B O 1
ATOM 2267 N N . VAL B 1 90 ? -1.974 9.859 10.039 1 98.94 90 VAL B N 1
ATOM 2268 C CA . VAL B 1 90 ? -2.766 10.758 9.211 1 98.94 90 VAL B CA 1
ATOM 2269 C C . VAL B 1 90 ? -3.99 10.016 8.672 1 98.94 90 VAL B C 1
ATOM 2271 O O . VAL B 1 90 ? -3.863 8.953 8.055 1 98.94 90 VAL B O 1
ATOM 2274 N N . PHE B 1 91 ? -5.188 10.508 8.938 1 98.94 91 PHE B N 1
ATOM 2275 C CA . PHE B 1 91 ? -6.387 9.898 8.375 1 98.94 91 PHE B CA 1
ATOM 2276 C C . PHE B 1 91 ? -7.512 10.922 8.258 1 98.94 91 PHE B C 1
ATOM 2278 O O . PHE B 1 91 ? -7.383 12.047 8.734 1 98.94 91 PHE B O 1
ATOM 2285 N N . GLY B 1 92 ? -8.516 10.633 7.605 1 98.81 92 GLY B N 1
ATOM 2286 C CA . GLY B 1 92 ? -9.773 11.359 7.477 1 98.81 92 GLY B CA 1
ATOM 2287 C C . GLY B 1 92 ? -10.953 10.453 7.199 1 98.81 92 GLY B C 1
ATOM 2288 O O . GLY B 1 92 ? -10.859 9.531 6.391 1 98.81 92 GLY B O 1
ATOM 2289 N N . ILE B 1 93 ? -12.031 10.688 7.887 1 98.81 93 ILE B N 1
ATOM 2290 C CA . ILE B 1 93 ? -13.242 9.891 7.719 1 98.81 93 ILE B CA 1
ATOM 2291 C C . ILE B 1 93 ? -14.453 10.812 7.555 1 98.81 93 ILE B C 1
ATOM 2293 O O . ILE B 1 93 ? -14.688 11.695 8.383 1 98.81 93 ILE B O 1
ATOM 2297 N N . LEU B 1 94 ? -15.125 10.641 6.496 1 98.69 94 LEU B N 1
ATOM 2298 C CA . LEU B 1 94 ? -16.344 11.398 6.223 1 98.69 94 LEU B CA 1
ATOM 2299 C C . LEU B 1 94 ? -17.562 10.484 6.211 1 98.69 94 LEU B C 1
ATOM 2301 O O . LEU B 1 94 ? -17.422 9.258 6.176 1 98.69 94 LEU B O 1
ATOM 2305 N N . LYS B 1 95 ? -18.75 11.086 6.309 1 98.19 95 LYS B N 1
ATOM 2306 C CA . LYS B 1 95 ? -20.031 10.43 6.039 1 98.19 95 LYS B CA 1
ATOM 2307 C C . LYS B 1 95 ? -20.453 10.641 4.59 1 98.19 95 LYS B C 1
ATOM 2309 O O . LYS B 1 95 ? -19.812 11.383 3.848 1 98.19 95 LYS B O 1
ATOM 2314 N N . ASP B 1 96 ? -21.516 10.008 4.23 1 96.5 96 ASP B N 1
ATOM 2315 C CA . ASP B 1 96 ? -22.016 10.07 2.859 1 96.5 96 ASP B CA 1
ATOM 2316 C C . ASP B 1 96 ? -22.406 11.5 2.484 1 96.5 96 ASP B C 1
ATOM 2318 O O . ASP B 1 96 ? -22.406 11.859 1.305 1 96.5 96 ASP B O 1
ATOM 2322 N N . ASP B 1 97 ? -22.688 12.344 3.426 1 96.38 97 ASP B N 1
ATOM 2323 C CA . ASP B 1 97 ? -23.125 13.711 3.156 1 96.38 97 ASP B CA 1
ATOM 2324 C C . ASP B 1 97 ? -21.953 14.68 3.197 1 96.38 97 ASP B C 1
ATOM 2326 O O . ASP B 1 97 ? -22.141 15.898 3.275 1 96.38 97 ASP B O 1
ATOM 2330 N N . TYR B 1 98 ? -20.703 14.172 3.303 1 96 98 TYR B N 1
ATOM 2331 C CA . TYR B 1 98 ? -19.469 14.93 3.211 1 96 98 TYR B CA 1
ATOM 2332 C C . TYR B 1 98 ? -19.172 15.664 4.516 1 96 98 TYR B C 1
ATOM 2334 O O . TYR B 1 98 ? -18.328 16.562 4.555 1 96 98 TYR B O 1
ATOM 2342 N N . GLU B 1 99 ? -19.906 15.242 5.504 1 97 99 GLU B N 1
ATOM 2343 C CA . GLU B 1 99 ? -19.547 15.719 6.84 1 97 99 GLU B CA 1
ATOM 2344 C C . GLU B 1 99 ? -18.547 14.781 7.508 1 97 99 GLU B C 1
ATOM 2346 O O . GLU B 1 99 ? -18.5 13.586 7.203 1 97 99 GLU B O 1
ATOM 2351 N N . ILE B 1 100 ? -17.812 15.352 8.398 1 98.5 100 ILE B N 1
ATOM 2352 C CA . ILE B 1 100 ? -16.859 14.539 9.133 1 98.5 100 ILE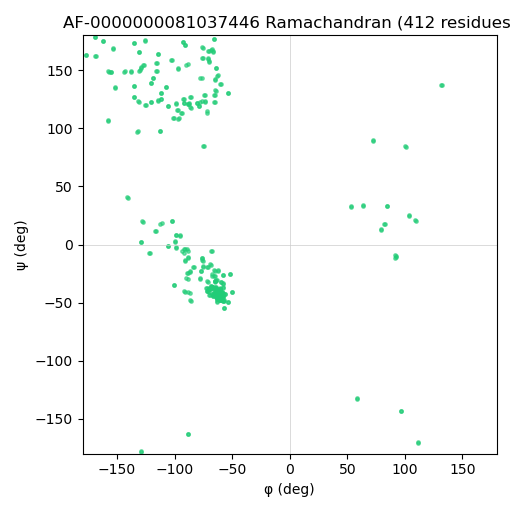 B CA 1
ATOM 2353 C C . ILE B 1 100 ? -17.594 13.5 9.977 1 98.5 100 ILE B C 1
ATOM 2355 O O . ILE B 1 100 ? -18.594 13.82 10.625 1 98.5 100 ILE B O 1
ATOM 2359 N N . ASP B 1 101 ? -17.188 12.266 9.938 1 98.69 101 ASP B N 1
ATOM 2360 C CA . ASP B 1 101 ? -17.656 11.25 10.875 1 98.69 101 ASP B CA 1
ATOM 2361 C C . ASP B 1 101 ? -17.016 11.43 12.25 1 98.69 101 ASP B C 1
ATOM 2363 O O . ASP B 1 101 ? -16.031 10.758 12.578 1 98.69 101 ASP B O 1
ATOM 2367 N N . ILE B 1 102 ? -17.609 12.273 13.023 1 98.62 102 ILE B N 1
ATOM 2368 C CA . ILE B 1 102 ? -17.031 12.68 14.305 1 98.62 102 ILE B CA 1
ATOM 2369 C C . ILE B 1 102 ? -16.875 11.461 15.203 1 98.62 102 ILE B C 1
ATOM 2371 O O . ILE B 1 102 ? -15.867 11.305 15.891 1 98.62 102 ILE B O 1
ATOM 2375 N N . GLY B 1 103 ? -17.875 10.609 15.227 1 98.69 103 GLY B N 1
ATOM 2376 C CA . GLY B 1 103 ? -17.812 9.414 16.062 1 98.69 103 GLY B CA 1
ATOM 2377 C C . GLY B 1 103 ? -16.609 8.539 15.758 1 98.69 103 GLY B C 1
ATOM 2378 O O . GLY B 1 103 ? -15.844 8.195 16.656 1 98.69 103 GLY B O 1
ATOM 2379 N N . ARG B 1 104 ? -16.422 8.148 14.555 1 98.88 104 ARG B N 1
ATOM 2380 C CA . ARG B 1 104 ? -15.305 7.297 14.156 1 98.88 104 ARG B CA 1
ATOM 2381 C C . ARG B 1 104 ? -13.977 8.039 14.297 1 98.88 104 ARG B C 1
ATOM 2383 O O . ARG B 1 104 ? -12.961 7.438 14.656 1 98.88 104 ARG B O 1
ATOM 2390 N N . THR B 1 105 ? -13.992 9.328 14 1 98.88 105 THR B N 1
ATOM 2391 C CA . THR B 1 105 ? -12.781 10.125 14.164 1 98.88 105 THR B CA 1
ATOM 2392 C C . THR B 1 105 ? -12.336 10.148 15.617 1 98.88 105 THR B C 1
ATOM 2394 O O . THR B 1 105 ? -11.156 9.945 15.914 1 98.88 105 THR B O 1
ATOM 2397 N N . LYS B 1 106 ? -13.258 10.32 16.5 1 98.81 106 LYS B N 1
ATOM 2398 C CA . LYS B 1 106 ? -12.953 10.305 17.922 1 98.81 106 LYS B CA 1
ATOM 2399 C C . LYS B 1 106 ? -12.398 8.953 18.359 1 98.81 106 LYS B C 1
ATOM 2401 O O . LYS B 1 106 ? -11.484 8.883 19.188 1 98.81 106 LYS B O 1
ATOM 2406 N N . ASN B 1 107 ? -13.008 7.977 17.859 1 98.88 107 ASN B N 1
ATOM 2407 C CA . ASN B 1 107 ? -12.547 6.625 18.172 1 98.88 107 ASN B CA 1
ATOM 2408 C C . ASN B 1 107 ? -11.086 6.43 17.766 1 98.88 107 ASN B C 1
ATOM 2410 O O . ASN B 1 107 ? -10.273 5.984 18.578 1 98.88 107 ASN B O 1
ATOM 2414 N N . LEU B 1 108 ? -10.719 6.809 16.562 1 98.94 108 LEU B N 1
ATOM 2415 C CA . LEU B 1 108 ? -9.352 6.645 16.078 1 98.94 108 LEU B CA 1
ATOM 2416 C C . LEU B 1 108 ? -8.398 7.57 16.844 1 98.94 108 LEU B C 1
ATOM 2418 O O . LEU B 1 108 ? -7.242 7.219 17.078 1 98.94 108 LEU B O 1
ATOM 2422 N N . LEU B 1 109 ? -8.906 8.75 17.109 1 98.81 109 LEU B N 1
ATOM 2423 C CA . LEU B 1 109 ? -8.117 9.695 17.891 1 98.81 109 LEU B CA 1
ATOM 2424 C C . LEU B 1 109 ? -7.723 9.094 19.234 1 98.81 109 LEU B C 1
ATOM 2426 O O . LEU B 1 109 ? -6.547 9.133 19.625 1 98.81 109 LEU B O 1
ATOM 2430 N N . SER B 1 110 ? -8.648 8.547 19.906 1 98.75 110 SER B N 1
ATOM 2431 C CA . SER B 1 110 ? -8.398 7.918 21.203 1 98.75 110 SER B CA 1
ATOM 2432 C C . SER B 1 110 ? -7.465 6.723 21.062 1 98.75 110 SER B C 1
ATOM 2434 O O . SER B 1 110 ? -6.543 6.555 21.859 1 98.75 110 SER B O 1
ATOM 2436 N N . LEU B 1 111 ? -7.684 5.977 20.078 1 98.88 111 LEU B N 1
ATOM 2437 C CA . LEU B 1 111 ? -6.875 4.785 19.844 1 98.88 111 LEU B CA 1
ATOM 2438 C C . LEU B 1 111 ? -5.43 5.164 19.531 1 98.88 111 LEU B C 1
ATOM 2440 O O . LEU B 1 111 ? -4.504 4.426 19.875 1 98.88 111 LEU B O 1
ATOM 2444 N N . SER B 1 112 ? -5.234 6.293 18.906 1 98.81 112 SER B N 1
ATOM 2445 C CA . SER B 1 112 ? -3.926 6.707 18.406 1 98.81 112 SER B CA 1
ATOM 2446 C C . SER B 1 112 ? -3.021 7.172 19.547 1 98.81 112 SER B C 1
ATOM 2448 O O . SER B 1 112 ? -1.8 7.227 19.391 1 98.81 112 SER B O 1
ATOM 2450 N N . TYR B 1 113 ? -3.629 7.5 20.672 1 98.25 113 TYR B N 1
ATOM 2451 C CA . TYR B 1 113 ? -2.805 7.969 21.781 1 98.25 113 TYR B CA 1
ATOM 2452 C C . TYR B 1 113 ? -1.697 6.969 22.094 1 98.25 113 TYR B C 1
ATOM 2454 O O . TYR B 1 113 ? -1.951 5.77 22.219 1 98.25 113 TYR B O 1
ATOM 2462 N N . PRO B 1 114 ? -0.401 7.426 22.219 1 98.44 114 PRO B N 1
ATOM 2463 C CA . PRO B 1 114 ? 0.062 8.805 22.406 1 98.44 114 PRO B CA 1
ATOM 2464 C C . PRO B 1 114 ? 0.531 9.445 21.094 1 98.44 114 PRO B C 1
ATOM 2466 O O . PRO B 1 114 ? 1.147 10.516 21.125 1 98.44 114 PRO B O 1
ATOM 2469 N N . LEU B 1 115 ? 0.338 8.805 19.922 1 98.81 115 LEU B N 1
ATOM 2470 C CA . LEU B 1 115 ? 0.734 9.383 18.641 1 98.81 115 LEU B CA 1
ATOM 2471 C C . LEU B 1 115 ? -0.056 10.656 18.344 1 98.81 115 LEU B C 1
ATOM 2473 O O . LEU B 1 115 ? -1.207 10.781 18.766 1 98.81 115 LEU B O 1
ATOM 2477 N N . LYS B 1 116 ? 0.532 11.555 17.594 1 98.75 116 LYS B N 1
ATOM 2478 C CA . LYS B 1 116 ? -0.198 12.719 17.094 1 98.75 116 LYS B CA 1
ATOM 2479 C C . LYS B 1 116 ? -1.106 12.336 15.93 1 98.75 116 LYS B C 1
ATOM 2481 O O . LYS B 1 116 ? -0.74 11.508 15.094 1 98.75 116 LYS B O 1
ATOM 2486 N N . VAL B 1 117 ? -2.27 12.992 15.906 1 98.88 117 VAL B N 1
ATOM 2487 C CA . VAL B 1 117 ? -3.227 12.695 14.844 1 98.88 117 VAL B CA 1
ATOM 2488 C C . VAL B 1 117 ? -3.35 13.906 13.914 1 98.88 117 VAL B C 1
ATOM 2490 O O . VAL B 1 117 ? -3.555 15.031 14.375 1 98.88 117 VAL B O 1
ATOM 2493 N N . THR B 1 118 ? -3.148 13.688 12.656 1 98.94 118 THR B N 1
ATOM 2494 C CA . THR B 1 118 ? -3.424 14.664 11.609 1 98.94 118 THR B CA 1
ATOM 2495 C C . THR B 1 118 ? -4.68 14.289 10.828 1 98.94 118 THR B C 1
ATOM 2497 O O . THR B 1 118 ? -4.785 13.172 10.32 1 98.94 118 THR B O 1
ATOM 2500 N N . PHE B 1 119 ? -5.695 15.148 10.844 1 98.94 119 PHE B N 1
ATOM 2501 C CA . PHE B 1 119 ? -6.812 14.992 9.922 1 98.94 119 PHE B CA 1
ATOM 2502 C C . PHE B 1 119 ? -6.461 15.539 8.547 1 98.94 119 PHE B C 1
ATOM 2504 O O . PHE B 1 119 ? -6.098 16.703 8.414 1 98.94 119 PHE B O 1
ATOM 2511 N N . HIS B 1 120 ? -6.555 14.648 7.516 1 98.62 120 HIS B N 1
ATOM 2512 C CA . HIS B 1 120 ? -5.957 15.008 6.234 1 98.62 120 HIS B CA 1
ATOM 2513 C C . HIS B 1 120 ? -6.945 15.781 5.367 1 98.62 120 HIS B C 1
ATOM 2515 O O . HIS B 1 120 ? -7.93 16.328 5.871 1 98.62 120 HIS B O 1
ATOM 2521 N N . LYS B 1 121 ? -6.727 15.898 4.137 1 97.56 121 LYS B N 1
ATOM 2522 C CA . LYS B 1 121 ? -7.336 16.844 3.199 1 97.56 121 LYS B CA 1
ATOM 2523 C C . LYS B 1 121 ? -8.82 16.531 2.996 1 97.56 121 LYS B C 1
ATOM 2525 O O . LYS B 1 121 ? -9.531 17.297 2.348 1 97.56 121 LYS B O 1
ATOM 2530 N N . ALA B 1 122 ? -9.297 15.391 3.604 1 97.75 122 ALA B N 1
ATOM 2531 C CA . ALA B 1 122 ? -10.734 15.148 3.553 1 97.75 122 ALA B CA 1
ATOM 2532 C C . ALA B 1 122 ? -11.516 16.359 4.039 1 97.75 122 ALA B C 1
ATOM 2534 O O . ALA B 1 122 ? -12.656 16.578 3.627 1 97.75 122 ALA B O 1
ATOM 2535 N N . VAL B 1 123 ? -10.953 17.172 4.855 1 98.31 123 VAL B N 1
ATOM 2536 C CA . VAL B 1 123 ? -11.602 18.359 5.402 1 98.31 123 VAL B CA 1
ATOM 2537 C C . VAL B 1 123 ? -11.93 19.344 4.27 1 98.31 123 VAL B C 1
ATOM 2539 O O . VAL B 1 123 ? -12.922 20.062 4.34 1 98.31 123 VAL B O 1
ATOM 2542 N N . ASP B 1 124 ? -11.117 19.344 3.223 1 97.62 124 ASP B N 1
ATOM 2543 C CA . ASP B 1 124 ? -11.289 20.25 2.09 1 97.62 124 ASP B CA 1
ATOM 2544 C C . ASP B 1 124 ? -12.547 19.891 1.293 1 97.62 124 ASP B C 1
ATOM 2546 O O . ASP B 1 124 ? -13.016 20.688 0.481 1 97.62 124 ASP B O 1
ATOM 2550 N N . GLU B 1 125 ? -13.07 18.672 1.49 1 95.88 125 GLU B N 1
ATOM 2551 C CA . GLU B 1 125 ? -14.227 18.203 0.741 1 95.88 125 GLU B CA 1
ATOM 2552 C C . GLU B 1 125 ? -15.523 18.484 1.487 1 95.88 125 GLU B C 1
ATOM 2554 O O . GLU B 1 125 ? -16.609 18.297 0.944 1 95.88 125 GLU B O 1
ATOM 2559 N N . THR B 1 126 ? -15.398 18.969 2.674 1 97.25 126 THR B N 1
ATOM 2560 C CA . THR B 1 126 ? -16.594 19.203 3.484 1 97.25 126 THR B CA 1
ATOM 2561 C C . THR B 1 126 ? -17.328 20.453 3.01 1 97.25 126 THR B C 1
ATOM 2563 O O . THR B 1 126 ? -16.75 21.297 2.326 1 97.25 126 THR B O 1
ATOM 2566 N N . CYS B 1 127 ? -18.578 20.562 3.371 1 94.31 127 CYS B N 1
ATOM 2567 C CA . CYS B 1 127 ? -19.422 21.656 2.904 1 94.31 127 CYS B CA 1
ATOM 2568 C C . CYS B 1 127 ? -19 22.969 3.529 1 94.31 127 CYS B C 1
ATOM 2570 O O . CYS B 1 127 ? -19.094 24.016 2.885 1 94.31 127 CYS B O 1
ATOM 2572 N N . ASP B 1 128 ? -18.625 22.984 4.73 1 96.44 128 ASP B N 1
ATOM 2573 C CA . ASP B 1 128 ? -18.172 24.156 5.484 1 96.44 128 ASP B CA 1
ATOM 2574 C C . ASP B 1 128 ? -16.875 23.875 6.23 1 96.44 128 ASP B C 1
ATOM 2576 O O . ASP B 1 128 ? -16.891 23.359 7.348 1 96.44 128 ASP B O 1
ATOM 2580 N N . ILE B 1 129 ? -15.805 24.281 5.629 1 97.44 129 ILE B N 1
ATOM 2581 C CA . ILE B 1 129 ? -14.484 23.922 6.133 1 97.44 129 ILE B CA 1
ATOM 2582 C C . ILE B 1 129 ? -14.266 24.547 7.504 1 97.44 129 ILE B C 1
ATOM 2584 O O . ILE B 1 129 ? -13.633 23.953 8.375 1 97.44 129 ILE B O 1
ATOM 2588 N N . ARG B 1 130 ? -14.727 25.75 7.797 1 97.25 130 ARG B N 1
ATOM 2589 C CA . ARG B 1 130 ? -14.562 26.422 9.086 1 97.25 130 ARG B CA 1
ATOM 2590 C C . ARG B 1 130 ? -15.258 25.641 10.195 1 97.25 130 ARG B C 1
ATOM 2592 O O . ARG B 1 130 ? -14.672 25.406 11.258 1 97.25 130 ARG B O 1
ATOM 2599 N N . SER B 1 131 ? -16.469 25.266 9.883 1 97.5 131 SER B N 1
ATOM 2600 C CA . SER B 1 131 ? -17.219 24.469 10.844 1 97.5 131 SER B CA 1
ATOM 2601 C C . SER B 1 131 ? -16.516 23.125 11.094 1 97.5 131 SER B C 1
ATOM 2603 O O . SER B 1 131 ? -16.453 22.656 12.234 1 97.5 131 SER B O 1
ATOM 2605 N N . SER B 1 132 ? -16.047 22.531 10.055 1 98 132 SER B N 1
ATOM 2606 C CA . SER B 1 132 ? -15.344 21.266 10.156 1 98 132 SER B CA 1
ATOM 2607 C C . SER B 1 132 ? -14.094 21.391 11.008 1 98 132 SER B C 1
ATOM 2609 O O . SER B 1 132 ? -13.828 20.547 11.867 1 98 132 SER B O 1
ATOM 2611 N N . VAL B 1 133 ? -13.336 22.422 10.797 1 98 133 VAL B N 1
ATOM 2612 C CA . VAL B 1 133 ? -12.117 22.656 11.562 1 98 133 VAL B CA 1
ATOM 2613 C C . VAL B 1 133 ? -12.469 22.906 13.031 1 98 133 VAL B C 1
ATOM 2615 O O . VAL B 1 133 ? -11.797 22.406 13.93 1 98 133 VAL B O 1
ATOM 2618 N N . ALA B 1 134 ? -13.516 23.672 13.281 1 97.81 134 ALA B N 1
ATOM 2619 C CA . ALA B 1 134 ? -13.977 23.906 14.648 1 97.81 134 ALA B CA 1
ATOM 2620 C C . ALA B 1 134 ? -14.328 22.594 15.352 1 97.81 134 ALA B C 1
ATOM 2622 O O . ALA B 1 134 ? -13.992 22.406 16.516 1 97.81 134 ALA B O 1
ATOM 2623 N N . ASN B 1 135 ? -15.023 21.703 14.641 1 97.94 135 ASN B N 1
ATOM 2624 C CA . ASN B 1 135 ? -15.383 20.406 15.18 1 97.94 135 ASN B CA 1
ATOM 2625 C C . ASN B 1 135 ? -14.148 19.578 15.531 1 97.94 135 ASN B C 1
ATOM 2627 O O . ASN B 1 135 ? -14.094 18.953 16.594 1 97.94 135 ASN B O 1
ATOM 2631 N N . LEU B 1 136 ? -13.203 19.547 14.656 1 98.56 136 LEU B N 1
ATOM 2632 C CA . LEU B 1 136 ? -11.977 18.781 14.875 1 98.56 136 LEU B CA 1
ATOM 2633 C C . LEU B 1 136 ? -11.172 19.359 16.031 1 98.56 136 LEU B C 1
ATOM 2635 O O . LEU B 1 136 ? -10.578 18.609 16.812 1 98.56 136 LEU B O 1
ATOM 2639 N N . LEU B 1 137 ? -11.102 20.688 16.078 1 98 137 LEU B N 1
ATOM 2640 C CA . LEU B 1 137 ? -10.469 21.359 17.203 1 98 137 LEU B CA 1
ATOM 2641 C C . LEU B 1 137 ? -11.117 20.938 18.531 1 98 137 LEU B C 1
ATOM 2643 O O . LEU B 1 137 ? -10.422 20.656 19.5 1 98 137 LEU B O 1
ATOM 2647 N N . ASP B 1 138 ? -12.391 20.859 18.531 1 97.88 138 ASP B N 1
ATOM 2648 C CA . ASP B 1 138 ? -13.164 20.562 19.734 1 97.88 138 ASP B CA 1
ATOM 2649 C C . ASP B 1 138 ? -12.859 19.156 20.234 1 97.88 138 ASP B C 1
ATOM 2651 O O . ASP B 1 138 ? -12.812 18.906 21.438 1 97.88 138 ASP B O 1
ATOM 2655 N N . ILE B 1 139 ? -12.688 18.234 19.344 1 98 139 ILE B N 1
ATOM 2656 C CA . ILE B 1 139 ? -12.508 16.859 19.781 1 98 139 ILE B CA 1
ATOM 2657 C C . ILE B 1 139 ? -11.023 16.578 20.047 1 98 139 ILE B C 1
ATOM 2659 O O . ILE B 1 139 ? -10.656 15.5 20.5 1 98 139 ILE B O 1
ATOM 2663 N N . GLY B 1 140 ? -10.141 17.469 19.656 1 98.12 140 GLY B N 1
ATOM 2664 C CA . GLY B 1 140 ? -8.766 17.391 20.125 1 98.12 140 GLY B CA 1
ATOM 2665 C C . GLY B 1 140 ? -7.812 16.844 19.078 1 98.12 140 GLY B C 1
ATOM 2666 O O . GLY B 1 140 ? -6.785 16.25 19.422 1 98.12 140 GLY B O 1
ATOM 2667 N N . VAL B 1 141 ? -8.141 16.969 17.875 1 98.5 141 VAL B N 1
ATOM 2668 C CA . VAL B 1 141 ? -7.207 16.609 16.812 1 98.5 141 VAL B CA 1
ATOM 2669 C C . VAL B 1 141 ? -5.973 17.5 16.891 1 98.5 141 VAL B C 1
ATOM 2671 O O . VAL B 1 141 ? -6.074 18.688 17.203 1 98.5 141 VAL B O 1
ATOM 2674 N N . HIS B 1 142 ? -4.848 16.953 16.562 1 98.75 142 HIS B N 1
ATOM 2675 C CA . HIS B 1 142 ? -3.6 17.688 16.766 1 98.75 142 HIS B CA 1
ATOM 2676 C C . HIS B 1 142 ? -3.266 18.547 15.562 1 98.75 142 HIS B C 1
ATOM 2678 O O . HIS B 1 142 ? -2.779 19.672 15.719 1 98.75 142 HIS B O 1
ATOM 2684 N N . ARG B 1 143 ? -3.475 18.031 14.391 1 98.81 143 ARG B N 1
ATOM 2685 C CA . ARG B 1 143 ? -3.123 18.719 13.156 1 98.81 143 ARG B CA 1
ATOM 2686 C C . ARG B 1 143 ? -4.227 18.562 12.117 1 98.81 143 ARG B C 1
ATOM 2688 O O . ARG B 1 143 ? -4.934 17.547 12.086 1 98.81 143 ARG B O 1
ATOM 2695 N N . ILE B 1 144 ? -4.375 19.516 11.305 1 98.88 144 ILE B N 1
ATOM 2696 C CA . ILE B 1 144 ? -5.246 19.453 10.141 1 98.88 144 ILE B CA 1
ATOM 2697 C C . ILE B 1 144 ? -4.449 19.797 8.883 1 98.88 144 ILE B C 1
ATOM 2699 O O . ILE B 1 144 ? -3.832 20.875 8.812 1 98.88 144 ILE B O 1
ATOM 2703 N N . LEU B 1 145 ? -4.391 18.906 7.984 1 98.81 145 LEU B N 1
ATOM 2704 C CA . LEU B 1 145 ? -3.793 19.109 6.672 1 98.81 145 LEU B CA 1
ATOM 2705 C C . LEU B 1 145 ? -4.816 19.672 5.691 1 98.81 145 LEU B C 1
ATOM 2707 O O . LEU B 1 145 ? -5.84 19.031 5.426 1 98.81 145 LEU B O 1
ATOM 2711 N N . THR B 1 146 ? -4.559 20.891 5.082 1 98.69 146 THR B N 1
ATOM 2712 C CA . THR B 1 146 ? -5.605 21.5 4.27 1 98.69 146 THR B CA 1
ATOM 2713 C C . THR B 1 146 ? -5.004 22.484 3.271 1 98.69 146 THR B C 1
ATOM 2715 O O . THR B 1 146 ? -3.965 23.094 3.537 1 98.69 146 THR B O 1
ATOM 2718 N N . SER B 1 147 ? -5.637 22.594 2.188 1 98.25 147 SER B N 1
ATOM 2719 C CA . SER B 1 147 ? -5.336 23.641 1.22 1 98.25 147 SER B CA 1
ATOM 2720 C C . SER B 1 147 ? -6.312 24.797 1.344 1 98.25 147 SER B C 1
ATOM 2722 O O . SER B 1 147 ? -6.32 25.703 0.504 1 98.25 147 SER B O 1
ATOM 2724 N N . GLY B 1 148 ? -7.227 24.672 2.352 1 97.5 148 GLY B N 1
ATOM 2725 C CA . GLY B 1 148 ? -8.234 25.703 2.525 1 97.5 148 GLY B CA 1
ATOM 2726 C C . GLY B 1 148 ? -9.422 25.547 1.588 1 97.5 148 GLY B C 1
ATOM 2727 O O . GLY B 1 148 ? -10.125 26.516 1.31 1 97.5 148 GLY B O 1
ATOM 2728 N N . GLY B 1 149 ? -9.578 24.375 1.028 1 95.12 149 GLY B N 1
ATOM 2729 C CA . GLY B 1 149 ? -10.688 24.109 0.136 1 95.12 149 GLY B CA 1
ATOM 2730 C C . GLY B 1 149 ? -10.367 24.375 -1.322 1 95.12 149 GLY B C 1
ATOM 2731 O O . GLY B 1 149 ? -11.133 24 -2.213 1 95.12 149 GLY B O 1
ATOM 2732 N N . GLY B 1 150 ? -9.281 25 -1.57 1 92.69 150 GLY B N 1
ATOM 2733 C CA . GLY B 1 150 ? -8.859 25.281 -2.936 1 92.69 150 GLY B CA 1
ATOM 2734 C C . GLY B 1 150 ? -7.973 24.203 -3.52 1 92.69 150 GLY B C 1
ATOM 2735 O O . GLY B 1 150 ? -7.559 23.281 -2.809 1 92.69 150 GLY B O 1
ATOM 2736 N N . PHE B 1 151 ? -7.719 24.359 -4.848 1 92.62 151 PHE B N 1
ATOM 2737 C CA . PHE B 1 151 ? -6.82 23.422 -5.508 1 92.62 151 PHE B CA 1
ATOM 2738 C C . PHE B 1 151 ? -5.387 23.625 -5.039 1 92.62 151 PHE B C 1
ATOM 2740 O O . PHE B 1 151 ? -4.68 22.656 -4.75 1 92.62 151 PHE B O 1
ATOM 2747 N N . LYS B 1 152 ? -5.008 24.875 -4.953 1 96.69 152 LYS B N 1
ATOM 2748 C CA . LYS B 1 152 ? -3.715 25.281 -4.398 1 96.69 152 LYS B CA 1
ATOM 2749 C C . LYS B 1 152 ? -3.893 26.094 -3.125 1 96.69 152 LYS B C 1
ATOM 2751 O O . LYS B 1 152 ? -4.914 26.766 -2.947 1 96.69 152 LYS B O 1
ATOM 2756 N N . ALA B 1 153 ? -2.875 25.922 -2.275 1 97.5 153 ALA B N 1
ATOM 2757 C CA . ALA B 1 153 ? -2.883 26.781 -1.095 1 97.5 153 ALA B CA 1
ATOM 2758 C C . ALA B 1 153 ? -3.07 28.234 -1.48 1 97.5 153 ALA B C 1
ATOM 2760 O O . ALA B 1 153 ? -3.844 28.969 -0.848 1 97.5 153 ALA B O 1
ATOM 2761 N N . GLU B 1 154 ? -2.424 28.656 -2.545 1 97.56 154 GLU B N 1
ATOM 2762 C CA . GLU B 1 154 ? -2.408 30.047 -2.975 1 97.56 154 GLU B CA 1
ATOM 2763 C C . GLU B 1 154 ? -3.797 30.516 -3.414 1 97.56 154 GLU B C 1
ATOM 2765 O O . GLU B 1 154 ? -4.078 31.703 -3.447 1 97.56 154 GLU B O 1
ATOM 2770 N N . ASP B 1 155 ? -4.641 29.578 -3.76 1 96.62 155 ASP B N 1
ATOM 2771 C CA . ASP B 1 155 ? -6 29.891 -4.184 1 96.62 155 ASP B CA 1
ATOM 2772 C C . ASP B 1 155 ? -6.879 30.25 -2.988 1 96.62 155 ASP B C 1
ATOM 2774 O O . ASP B 1 155 ? -7.965 30.812 -3.158 1 96.62 155 ASP B O 1
ATOM 2778 N N . SER B 1 156 ? -6.418 29.969 -1.741 1 97.56 156 SER B N 1
ATOM 2779 C CA . SER B 1 156 ? -7.305 30.078 -0.586 1 97.56 156 SER B CA 1
ATOM 2780 C C . SER B 1 156 ? -6.578 30.656 0.617 1 97.56 156 SER B C 1
ATOM 2782 O O . SER B 1 156 ? -6.777 30.219 1.749 1 97.56 156 SER B O 1
ATOM 2784 N N . LEU B 1 157 ? -5.754 31.641 0.347 1 97.88 157 LEU B N 1
ATOM 2785 C CA . LEU B 1 157 ? -4.906 32.219 1.386 1 97.88 157 LEU B CA 1
ATOM 2786 C C . LEU B 1 157 ? -5.746 32.844 2.49 1 97.88 157 LEU B C 1
ATOM 2788 O O . LEU B 1 157 ? -5.418 32.719 3.672 1 97.88 157 LEU B O 1
ATOM 2792 N N . MET B 1 158 ? -6.805 33.469 2.129 1 97.56 158 MET B N 1
ATOM 2793 C CA . MET B 1 158 ? -7.652 34.125 3.119 1 97.56 158 MET B CA 1
ATOM 2794 C C . MET B 1 158 ? -8.312 33.094 4.039 1 97.56 158 MET B C 1
ATOM 2796 O O . MET B 1 158 ? -8.352 33.281 5.254 1 97.56 158 MET B O 1
ATOM 2800 N N . ILE B 1 159 ? -8.805 32.062 3.449 1 97.94 159 ILE B N 1
ATOM 2801 C CA . ILE B 1 159 ? -9.414 31 4.23 1 97.94 159 ILE B CA 1
ATOM 2802 C C . ILE B 1 159 ? -8.367 30.375 5.148 1 97.94 159 ILE B C 1
ATOM 2804 O O . ILE B 1 159 ? -8.633 30.141 6.332 1 97.94 159 ILE B O 1
ATOM 2808 N N . LEU B 1 160 ? -7.215 30.094 4.641 1 98.62 160 LEU B N 1
ATOM 2809 C CA . LEU B 1 160 ? -6.137 29.484 5.414 1 98.62 160 LEU B CA 1
ATOM 2810 C C . LEU B 1 160 ? -5.746 30.375 6.59 1 98.62 160 LEU B C 1
ATOM 2812 O O . LEU B 1 160 ? -5.512 29.891 7.695 1 98.62 160 LEU B O 1
ATOM 2816 N N . GLN B 1 161 ? -5.688 31.656 6.328 1 98.19 161 GLN B N 1
ATOM 2817 C CA . GLN B 1 161 ? -5.395 32.594 7.406 1 98.19 161 GLN B CA 1
ATOM 2818 C C . GLN B 1 161 ? -6.445 32.531 8.508 1 98.19 161 GLN B C 1
ATOM 2820 O O . GLN B 1 161 ? -6.105 32.5 9.695 1 98.19 161 GLN B O 1
ATOM 2825 N N . ASP B 1 162 ? -7.656 32.469 8.078 1 98 162 ASP B N 1
ATOM 2826 C CA . ASP B 1 162 ? -8.758 32.375 9.031 1 98 162 ASP B CA 1
ATOM 2827 C C . ASP B 1 162 ? -8.633 31.094 9.867 1 98 162 ASP B C 1
ATOM 2829 O O . ASP B 1 162 ? -8.852 31.125 11.078 1 98 162 ASP B O 1
ATOM 2833 N N . LEU B 1 163 ? -8.375 29.984 9.234 1 98.44 163 LEU B N 1
ATOM 2834 C CA . LEU B 1 163 ? -8.266 28.688 9.906 1 98.44 163 LEU B CA 1
ATOM 2835 C C . LEU B 1 163 ? -7.117 28.703 10.914 1 98.44 163 LEU B C 1
ATOM 2837 O O . LEU B 1 163 ? -7.242 28.156 12.016 1 98.44 163 LEU B O 1
ATOM 2841 N N . ILE B 1 164 ? -6 29.281 10.562 1 98.38 164 ILE B N 1
ATOM 2842 C CA . ILE B 1 164 ? -4.836 29.375 11.438 1 98.38 164 ILE B CA 1
ATOM 2843 C C . ILE B 1 164 ? -5.188 30.188 12.68 1 98.38 164 ILE B C 1
ATOM 2845 O O . ILE B 1 164 ? -4.855 29.797 13.797 1 98.38 164 ILE B O 1
ATOM 2849 N N . LEU B 1 165 ? -5.832 31.281 12.438 1 97.44 165 LEU B N 1
ATOM 2850 C CA . LEU B 1 165 ? -6.25 32.125 13.547 1 97.44 165 LEU B CA 1
ATOM 2851 C C . LEU B 1 165 ? -7.223 31.406 14.461 1 97.44 165 LEU B C 1
ATOM 2853 O O . LEU B 1 165 ? -7.102 31.469 15.688 1 97.44 165 LEU B O 1
ATOM 2857 N N . MET B 1 166 ? -8.141 30.734 13.883 1 96.94 166 MET B N 1
ATOM 2858 C CA . MET B 1 166 ? -9.133 29.984 14.633 1 96.94 166 MET B CA 1
ATOM 2859 C C . MET B 1 166 ? -8.469 28.875 15.461 1 96.94 166 MET B C 1
ATOM 2861 O O . MET B 1 166 ? -8.883 28.609 16.594 1 96.94 166 MET B O 1
ATOM 2865 N N . ALA B 1 167 ? -7.551 28.156 14.906 1 96.44 167 ALA B N 1
ATOM 2866 C CA . ALA B 1 167 ? -6.867 27.031 15.531 1 96.44 167 ALA B CA 1
ATOM 2867 C C . ALA B 1 167 ? -6.043 27.484 16.734 1 96.44 167 ALA B C 1
ATOM 2869 O O . ALA B 1 167 ? -5.969 26.781 17.734 1 96.44 167 ALA B O 1
ATOM 2870 N N . GLY B 1 168 ? -5.43 28.688 16.578 1 95.44 168 GLY B N 1
ATOM 2871 C CA . GLY B 1 168 ? -4.551 29.156 17.641 1 95.44 168 GLY B CA 1
ATOM 2872 C C . GLY B 1 168 ? -3.398 28.219 17.938 1 95.44 168 GLY B C 1
ATOM 2873 O O . GLY B 1 168 ? -2.713 27.766 17.016 1 95.44 168 GLY B O 1
ATOM 2874 N N . GLU B 1 169 ? -3.184 27.938 19.25 1 95.44 169 GLU B N 1
ATOM 2875 C CA . GLU B 1 169 ? -2.068 27.078 19.641 1 95.44 169 GLU B CA 1
ATOM 2876 C C . GLU B 1 169 ? -2.531 25.641 19.891 1 95.44 169 GLU B C 1
ATOM 2878 O O . GLU B 1 169 ? -1.712 24.75 20.109 1 95.44 169 GLU B O 1
ATOM 2883 N N . LYS B 1 170 ? -3.738 25.375 19.797 1 96.5 170 LYS B N 1
ATOM 2884 C CA . LYS B 1 170 ? -4.32 24.094 20.188 1 96.5 170 LYS B CA 1
ATOM 2885 C C . LYS B 1 170 ? -4.285 23.094 19.031 1 96.5 170 LYS B C 1
ATOM 2887 O O . LYS B 1 170 ? -4.312 21.891 19.25 1 96.5 170 LYS B O 1
ATOM 2892 N N . LEU B 1 171 ? -4.34 23.594 17.891 1 97.5 171 LEU B N 1
ATOM 2893 C CA . LEU B 1 171 ? -4.41 22.797 16.672 1 97.5 171 LEU B CA 1
ATOM 2894 C C . LEU B 1 171 ? -3.445 23.344 15.617 1 97.5 171 LEU B C 1
ATOM 2896 O O . LEU B 1 171 ? -3.416 24.547 15.352 1 97.5 171 LEU B O 1
ATOM 2900 N N . GLU B 1 172 ? -2.629 22.531 15.094 1 98.31 172 GLU B N 1
ATOM 2901 C CA . GLU B 1 172 ? -1.676 22.922 14.062 1 98.31 172 GLU B CA 1
ATOM 2902 C C . GLU B 1 172 ? -2.283 22.797 12.664 1 98.31 172 GLU B C 1
ATOM 2904 O O . GLU B 1 172 ? -2.709 21.703 12.273 1 98.31 172 GLU B O 1
ATOM 2909 N N . ILE B 1 173 ? -2.32 23.859 11.969 1 98.69 173 ILE B N 1
ATOM 2910 C CA . ILE B 1 173 ? -2.697 23.797 10.555 1 98.69 173 ILE B CA 1
ATOM 2911 C C . ILE B 1 173 ? -1.464 23.516 9.703 1 98.69 173 ILE B C 1
ATOM 2913 O O . ILE B 1 173 ? -0.487 24.266 9.742 1 98.69 173 ILE B O 1
ATOM 2917 N N . VAL B 1 174 ? -1.507 22.422 9.031 1 98.88 174 VAL B N 1
ATOM 2918 C CA . VAL B 1 174 ? -0.467 22.078 8.07 1 98.88 174 VAL B CA 1
ATOM 2919 C C . VAL B 1 174 ? -0.909 22.469 6.664 1 98.88 174 VAL B C 1
ATOM 2921 O O . VAL B 1 174 ? -1.767 21.812 6.07 1 98.88 174 VAL B O 1
ATOM 2924 N N . VAL B 1 175 ? -0.274 23.516 6.141 1 98.88 175 VAL B N 1
ATOM 2925 C CA . VAL B 1 175 ? -0.694 24.078 4.867 1 98.88 175 VAL B CA 1
ATOM 2926 C C . VAL B 1 175 ? -0.215 23.188 3.721 1 98.88 175 VAL B C 1
ATOM 2928 O O . VAL B 1 175 ? 0.98 22.922 3.598 1 98.88 175 VAL B O 1
ATOM 2931 N N . ALA B 1 176 ? -1.158 22.75 2.918 1 98.5 176 ALA B N 1
ATOM 2932 C CA . ALA B 1 176 ? -0.883 21.875 1.782 1 98.5 176 ALA B CA 1
ATOM 2933 C C . ALA B 1 176 ? -1.515 22.422 0.504 1 98.5 176 ALA B C 1
ATOM 2935 O O . ALA B 1 176 ? -2.119 23.5 0.512 1 98.5 176 ALA B O 1
ATOM 2936 N N . GLY B 1 177 ? -1.355 21.703 -0.564 1 97.62 177 GLY B N 1
ATOM 2937 C CA . GLY B 1 177 ? -1.852 22.125 -1.867 1 97.62 177 GLY B CA 1
ATOM 2938 C C . GLY B 1 177 ? -0.773 22.703 -2.756 1 97.62 177 GLY B C 1
ATOM 2939 O O . GLY B 1 177 ? -0.589 23.922 -2.791 1 97.62 177 GLY B O 1
ATOM 2940 N N . LYS B 1 178 ? -0.08 21.922 -3.404 1 97.12 178 LYS B N 1
ATOM 2941 C CA . LYS B 1 178 ? 0.973 22.266 -4.355 1 97.12 178 LYS B CA 1
ATOM 2942 C C . LYS B 1 178 ? 2.004 23.203 -3.715 1 97.12 178 LYS B C 1
ATOM 2944 O O . LYS B 1 178 ? 2.482 24.141 -4.355 1 97.12 178 LYS B O 1
ATOM 2949 N N . VAL B 1 179 ? 2.227 23.047 -2.465 1 98.44 179 VAL B N 1
ATOM 2950 C CA . VAL B 1 179 ? 3.322 23.75 -1.8 1 98.44 179 VAL B CA 1
ATOM 2951 C C . VAL B 1 179 ? 4.652 23.109 -2.188 1 98.44 179 VAL B C 1
ATOM 2953 O O . VAL B 1 179 ? 4.793 21.891 -2.148 1 98.44 179 VAL B O 1
ATOM 2956 N N . SER B 1 180 ? 5.605 23.891 -2.631 1 98.38 180 SER B N 1
ATOM 2957 C CA . SER B 1 180 ? 6.898 23.422 -3.117 1 98.38 180 SER B CA 1
ATOM 2958 C C . SER B 1 180 ? 8.039 24.266 -2.557 1 98.38 180 SER B C 1
ATOM 2960 O O . SER B 1 180 ? 7.805 25.25 -1.862 1 98.38 180 SER B O 1
ATOM 2962 N N . LYS B 1 181 ? 9.234 23.781 -2.873 1 97.94 181 LYS B N 1
ATOM 2963 C CA . LYS B 1 181 ? 10.43 24.516 -2.467 1 97.94 181 LYS B CA 1
ATOM 2964 C C . LYS B 1 181 ? 10.422 25.938 -3.031 1 97.94 181 LYS B C 1
ATOM 2966 O O . LYS B 1 181 ? 10.914 26.859 -2.393 1 97.94 181 LYS B O 1
ATOM 2971 N N . ASP B 1 182 ? 9.75 26.109 -4.113 1 98 182 ASP B N 1
ATOM 2972 C CA . ASP B 1 182 ? 9.812 27.375 -4.859 1 98 182 ASP B CA 1
ATOM 2973 C C . ASP B 1 182 ? 8.797 28.375 -4.316 1 98 182 ASP B C 1
ATOM 2975 O O . ASP B 1 182 ? 8.961 29.594 -4.496 1 98 182 ASP B O 1
ATOM 2979 N N . ASN B 1 183 ? 7.75 27.906 -3.666 1 98.19 183 ASN B N 1
ATOM 2980 C CA . ASN B 1 183 ? 6.711 28.875 -3.314 1 98.19 183 ASN B CA 1
ATOM 2981 C C . ASN B 1 183 ? 6.48 28.922 -1.807 1 98.19 183 ASN B C 1
ATOM 2983 O O . ASN B 1 183 ? 5.777 29.812 -1.312 1 98.19 183 ASN B O 1
ATOM 2987 N N . VAL B 1 184 ? 7.074 28.047 -1.033 1 98.44 184 VAL B N 1
ATOM 2988 C CA . VAL B 1 184 ? 6.758 27.875 0.382 1 98.44 184 VAL B CA 1
ATOM 2989 C C . VAL B 1 184 ? 7.102 29.156 1.144 1 98.44 184 VAL B C 1
ATOM 2991 O O . VAL B 1 184 ? 6.371 29.562 2.045 1 98.44 184 VAL B O 1
ATOM 2994 N N . ASP B 1 185 ? 8.164 29.828 0.841 1 98.06 185 ASP B N 1
ATOM 2995 C CA . ASP B 1 185 ? 8.57 31.031 1.554 1 98.06 185 ASP B CA 1
ATOM 2996 C C . ASP B 1 185 ? 7.582 32.156 1.321 1 98.06 185 ASP B C 1
ATOM 2998 O O . ASP B 1 185 ? 7.25 32.906 2.25 1 98.06 185 ASP B O 1
ATOM 3002 N N . ALA B 1 186 ? 7.172 32.312 0.095 1 97.94 186 ALA B N 1
ATOM 3003 C CA . ALA B 1 186 ? 6.191 33.344 -0.221 1 97.94 186 ALA B CA 1
ATOM 3004 C C . ALA B 1 186 ? 4.875 33.094 0.514 1 97.94 186 ALA B C 1
ATOM 3006 O O . ALA B 1 186 ? 4.27 34.031 1.042 1 97.94 186 ALA B O 1
ATOM 3007 N N . ILE B 1 187 ? 4.422 31.859 0.572 1 98.38 187 ILE B N 1
ATOM 3008 C CA . ILE B 1 187 ? 3.199 31.484 1.271 1 98.38 187 ILE B CA 1
ATOM 3009 C C . ILE B 1 187 ? 3.361 31.734 2.77 1 98.38 187 ILE B C 1
ATOM 3011 O O . ILE B 1 187 ? 2.463 32.281 3.414 1 98.38 187 ILE B O 1
ATOM 3015 N N . ASP B 1 188 ? 4.523 31.391 3.273 1 98.25 188 ASP B N 1
ATOM 3016 C CA . ASP B 1 188 ? 4.789 31.516 4.703 1 98.25 188 ASP B CA 1
ATOM 3017 C C . ASP B 1 188 ? 4.812 33 5.125 1 98.25 188 ASP B C 1
ATOM 3019 O O . ASP B 1 188 ? 4.414 33.312 6.242 1 98.25 188 ASP B O 1
ATOM 3023 N N . THR B 1 189 ? 5.32 33.812 4.254 1 97.94 189 THR B N 1
ATOM 3024 C CA . THR B 1 189 ? 5.355 35.25 4.543 1 97.94 189 THR B CA 1
ATOM 3025 C C . THR B 1 189 ? 3.949 35.781 4.801 1 97.94 189 THR B C 1
ATOM 3027 O O . THR B 1 189 ? 3.76 36.656 5.637 1 97.94 189 THR B O 1
ATOM 3030 N N . ILE B 1 190 ? 3.027 35.219 4.141 1 97.88 190 ILE B N 1
ATOM 3031 C CA . ILE B 1 190 ? 1.644 35.656 4.258 1 97.88 190 ILE B CA 1
ATOM 3032 C C . ILE B 1 190 ? 0.97 34.938 5.434 1 97.88 190 ILE B C 1
ATOM 3034 O O . ILE B 1 190 ? 0.32 35.594 6.258 1 97.88 190 ILE B O 1
ATOM 3038 N N . LEU B 1 191 ? 1.091 33.656 5.555 1 98.12 191 LEU B N 1
ATOM 3039 C CA . LEU B 1 191 ? 0.286 32.844 6.457 1 98.12 191 LEU B CA 1
ATOM 3040 C C . LEU B 1 191 ? 0.969 32.688 7.812 1 98.12 191 LEU B C 1
ATOM 3042 O O . LEU B 1 191 ? 0.3 32.656 8.852 1 98.12 191 LEU B O 1
ATOM 3046 N N . GLY B 1 192 ? 2.305 32.5 7.809 1 97.94 192 GLY B N 1
ATOM 3047 C CA . GLY B 1 192 ? 3.041 32.281 9.039 1 97.94 192 GLY B CA 1
ATOM 3048 C C . GLY B 1 192 ? 2.637 31 9.742 1 97.94 192 GLY B C 1
ATOM 3049 O O . GLY B 1 192 ? 2.557 30.953 10.977 1 97.94 192 GLY B O 1
ATOM 3050 N N . ALA B 1 193 ? 2.285 30 9.016 1 98.06 193 ALA B N 1
ATOM 3051 C CA . ALA B 1 193 ? 1.879 28.734 9.609 1 98.06 193 ALA B CA 1
ATOM 3052 C C . ALA B 1 193 ? 3.074 28 10.219 1 98.06 193 ALA B C 1
ATOM 3054 O O . ALA B 1 193 ? 4.223 28.281 9.875 1 98.06 193 ALA B O 1
ATOM 3055 N N . LYS B 1 194 ? 2.805 27.078 11.117 1 97.38 194 LYS B N 1
ATOM 3056 C CA . LYS B 1 194 ? 3.859 26.328 11.789 1 97.38 194 LYS B CA 1
ATOM 3057 C C . LYS B 1 194 ? 4.422 25.234 10.875 1 97.38 194 LYS B C 1
ATOM 3059 O O . LYS B 1 194 ? 5.586 24.844 11.008 1 97.38 194 LYS B O 1
ATOM 3064 N N . ALA B 1 195 ? 3.605 24.734 9.984 1 98.69 195 ALA B N 1
ATOM 3065 C CA . ALA B 1 195 ? 4.043 23.625 9.133 1 98.69 195 ALA B CA 1
ATOM 3066 C C . ALA B 1 195 ? 3.465 23.75 7.727 1 98.69 195 ALA B C 1
ATOM 3068 O O . ALA B 1 195 ? 2.352 24.25 7.551 1 98.69 195 ALA B O 1
ATOM 3069 N N . TYR B 1 196 ? 4.227 23.281 6.781 1 98.88 196 TYR B N 1
ATOM 3070 C CA . TYR B 1 196 ? 3.863 23.188 5.371 1 98.88 196 TYR B CA 1
ATOM 3071 C C . TYR B 1 196 ? 4.145 21.797 4.824 1 98.88 196 TYR B C 1
ATOM 3073 O O . TYR B 1 196 ? 5.062 21.109 5.289 1 98.88 196 TYR B O 1
ATOM 3081 N N . HIS B 1 197 ? 3.359 21.406 3.865 1 98.81 197 HIS B N 1
ATOM 3082 C CA . HIS B 1 197 ? 3.383 20.031 3.363 1 98.81 197 HIS B CA 1
AT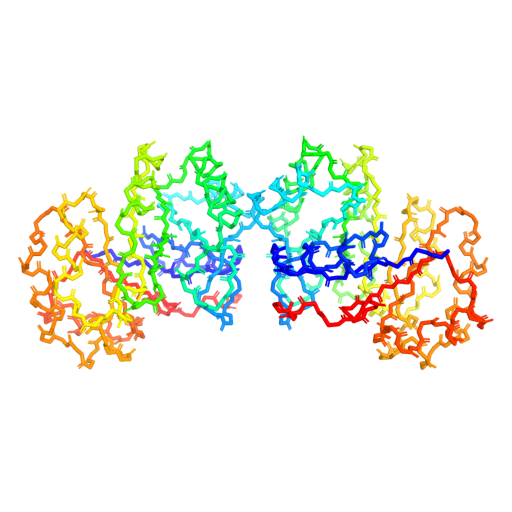OM 3083 C C . HIS B 1 197 ? 3.363 20.016 1.838 1 98.81 197 HIS B C 1
ATOM 3085 O O . HIS B 1 197 ? 2.598 20.75 1.209 1 98.81 197 HIS B O 1
ATOM 3091 N N . GLY B 1 198 ? 4.184 19.172 1.296 1 98.38 198 GLY B N 1
ATOM 3092 C CA . GLY B 1 198 ? 4.121 18.969 -0.142 1 98.38 198 GLY B CA 1
ATOM 3093 C C . GLY B 1 198 ? 5.094 17.906 -0.635 1 98.38 198 GLY B C 1
ATOM 3094 O O . GLY B 1 198 ? 6.09 17.609 0.032 1 98.38 198 GLY B O 1
ATOM 3095 N N . ARG B 1 199 ? 4.852 17.422 -1.849 1 96.81 199 ARG B N 1
ATOM 3096 C CA . ARG B 1 199 ? 5.719 16.438 -2.473 1 96.81 199 ARG B CA 1
ATOM 3097 C C . ARG B 1 199 ? 7.055 17.047 -2.879 1 96.81 199 ARG B C 1
ATOM 3099 O O . ARG B 1 199 ? 8.086 16.375 -2.855 1 96.81 199 ARG B O 1
ATOM 3106 N N . LEU B 1 200 ? 7.023 18.312 -3.242 1 97.69 200 LEU B N 1
ATOM 3107 C CA . LEU B 1 200 ? 8.203 19 -3.756 1 97.69 200 LEU B CA 1
ATOM 3108 C C . LEU B 1 200 ? 8.695 20.047 -2.775 1 97.69 200 LEU B C 1
ATOM 3110 O O . LEU B 1 200 ? 9.422 20.969 -3.16 1 97.69 200 LEU B O 1
ATOM 3114 N N . ILE B 1 201 ? 8.25 19.906 -1.527 1 98.44 201 ILE B N 1
ATOM 3115 C CA . ILE B 1 201 ? 8.461 20.984 -0.565 1 98.44 201 ILE B CA 1
ATOM 3116 C C . ILE B 1 201 ? 9.953 21.156 -0.297 1 98.44 201 ILE B C 1
ATOM 3118 O O . ILE B 1 201 ? 10.414 22.266 0.02 1 98.44 201 ILE B O 1
ATOM 3122 N N . VAL B 1 202 ? 10.758 20.094 -0.458 1 98.31 202 VAL B N 1
ATOM 3123 C CA . VAL B 1 202 ? 12.195 20.188 -0.244 1 98.31 202 VAL B CA 1
ATOM 3124 C C . VAL B 1 202 ? 12.93 19.891 -1.55 1 98.31 202 VAL B C 1
ATOM 3126 O O . VAL B 1 202 ? 14.133 19.625 -1.544 1 98.31 202 VAL B O 1
ATOM 3129 N N . GLY B 1 203 ? 12.203 19.844 -2.629 1 97.12 203 GLY B N 1
ATOM 3130 C CA . GLY B 1 203 ? 12.789 19.578 -3.934 1 97.12 203 GLY B CA 1
ATOM 3131 C C . GLY B 1 203 ? 12.391 18.234 -4.504 1 97.12 203 GLY B C 1
ATOM 3132 O O . GLY B 1 203 ? 11.438 17.609 -4.035 1 97.12 203 GLY B O 1
ATOM 3133 N N . ASN B 1 204 ? 13.039 17.828 -5.598 1 96.44 204 ASN B N 1
ATOM 3134 C CA . ASN B 1 204 ? 12.742 16.578 -6.293 1 96.44 204 ASN B CA 1
ATOM 3135 C C . ASN B 1 204 ? 13.258 15.367 -5.508 1 96.44 204 ASN B C 1
ATOM 3137 O O . ASN B 1 204 ? 14.453 15.25 -5.262 1 96.44 204 ASN B O 1
ATOM 3141 N N . LEU B 1 205 ? 12.359 14.492 -5.223 1 96.62 205 LEU B N 1
ATOM 3142 C CA . LEU B 1 205 ? 12.688 13.383 -4.34 1 96.62 205 LEU B CA 1
ATOM 3143 C C . LEU B 1 205 ? 13.188 12.18 -5.141 1 96.62 205 LEU B C 1
ATOM 3145 O O . LEU B 1 205 ? 13.641 11.188 -4.562 1 96.62 205 LEU B O 1
ATOM 3149 N N . ASN B 1 206 ? 13.031 12.125 -6.418 1 87.94 206 ASN B N 1
ATOM 3150 C CA . ASN B 1 206 ? 13.406 10.984 -7.246 1 87.94 206 ASN B CA 1
ATOM 3151 C C . ASN B 1 206 ? 14.844 11.094 -7.73 1 87.94 206 ASN B C 1
ATOM 3153 O O . ASN B 1 206 ? 15.312 10.242 -8.492 1 87.94 206 ASN B O 1
ATOM 3157 N N . SER B 1 207 ? 15.594 12.164 -7.461 1 67.88 207 SER B N 1
ATOM 3158 C CA . SER B 1 207 ? 16.938 12.344 -7.996 1 67.88 207 SER B CA 1
ATOM 3159 C C . SER B 1 207 ? 17.922 11.398 -7.324 1 67.88 207 SER B C 1
ATOM 3161 O O . SER B 1 207 ? 17.906 11.227 -6.102 1 67.88 207 SER B O 1
ATOM 3163 N N . SER B 1 208 ? 18.578 10.375 -8.031 1 52.22 208 SER B N 1
ATOM 3164 C CA . SER B 1 208 ? 19.656 9.492 -7.602 1 52.22 208 SER B CA 1
ATOM 3165 C C . SER B 1 208 ? 20.938 10.273 -7.312 1 52.22 208 SER B C 1
ATOM 3167 O O . SER B 1 208 ? 21.188 11.312 -7.922 1 52.22 208 SER B O 1
#

Radius of gyration: 22.61 Å; Cα contacts (8 Å, |Δi|>4): 926; chains: 2; bounding box: 44×68×49 Å

Nearest PDB structures (foldseek):
  3iwp-assembly5_C  TM=9.681E-01  e=6.769E-30  Homo sapiens
  3iwp-assembly4_B  TM=9.690E-01  e=9.049E-30  Homo sapiens
  3iwp-assembly4_A  TM=9.680E-01  e=1.617E-29  Homo sapiens
  3iwp-assembly3_L  TM=9.658E-01  e=6.422E-29  Homo sapiens
  3iwp-assembly7_G  TM=9.662E-01  e=9.232E-29  Homo sapiens

Solvent-accessible surface area (backbone atoms only — not comparable to full-atom values): 21150 Å² total; per-residue (Å²): 118,40,42,27,26,49,26,54,39,70,64,28,46,55,38,34,51,75,49,61,36,55,28,33,36,43,24,22,51,78,90,63,80,36,18,31,42,26,56,14,56,53,48,52,46,59,74,68,49,90,55,50,38,27,35,36,51,32,85,50,70,83,70,49,59,69,54,73,65,53,50,49,15,44,53,45,40,46,53,51,42,59,74,65,60,48,50,23,40,30,35,55,51,30,41,95,85,38,40,72,31,59,70,62,48,50,52,50,53,62,63,35,58,89,39,43,40,29,38,32,53,60,52,41,65,26,92,49,48,68,61,52,50,52,53,41,52,71,76,59,42,41,27,38,34,31,20,50,56,35,83,30,26,83,74,17,51,69,52,41,42,50,51,46,61,69,36,54,90,71,24,43,48,29,43,20,33,87,32,21,56,87,46,43,63,66,52,37,72,72,59,63,54,62,30,36,31,19,64,34,37,56,36,79,38,81,72,128,117,39,40,27,28,49,27,55,41,70,65,28,46,54,38,32,50,75,48,61,36,55,27,35,36,41,23,21,49,79,90,62,79,37,19,30,42,26,56,12,55,53,49,50,47,59,75,68,48,90,56,50,39,28,35,36,51,31,85,50,69,83,70,47,61,70,53,73,66,53,49,48,16,46,51,46,40,46,54,51,43,59,74,66,62,48,50,22,38,30,35,57,48,31,40,96,84,38,40,72,30,59,69,62,49,51,52,51,53,63,65,36,58,90,38,44,41,28,37,32,54,60,51,41,67,27,91,50,49,67,61,50,50,51,52,41,53,72,75,59,42,41,27,39,33,32,19,49,57,35,82,30,26,83,73,15,52,68,52,40,43,51,51,45,62,71,38,54,92,71,24,45,48,28,42,19,31,86,32,23,55,87,46,42,64,66,51,36,73,72,58,62,54,63,29,37,31,17,63,34,37,56,36,79,39,82,73,129

InterPro domains:
  IPR005627 CutC-like [MF_00795] (1-203)
  IPR005627 CutC-like [PF03932] (1-198)
  IPR005627 CutC-like [PTHR12598] (2-198)
  IPR036822 CutC-like domain superfamily [G3DSA:3.20.20.380] (1-206)
  IPR036822 CutC-like domain superfamily [SSF110395] (1-198)

Foldseek 3Di:
DAEEAEDAADLLLVLCVVLPHQEYEYFHDPPQPGAFDDLVRLQVCLVPDDHAYETEHHHDHDDQADDPVSLVVSLVSLVSNVVSPGQAYEGFHADPQLAGPLVSVLVSVVSNPPHAYEYEASLLSHPDSLVRLVSCLVSQHAEYEHLLNDQHVVVHLVSLLVSCVVSDPRHAYAHEHPAACVCVVVSCVRRVGPHYYDNHNSHDSPDD/DAEEAEDAADLLLVLCVVLPHQEYEYFHDPPAPGAFDDLVRLLVCLVVDDHAYETEHHHDHDDQADDPVSLVVSLVSLVSNVVSPGQAYEGFHADPQLAGPLVSVLVSVVSNPPHAYEYEASLLSHPDSLVRLVSCLVSQHAEYEHLLNDQAVVVHLVSLLVSCVVSDNRHAYAHEHPAACVCVVVSCVRRVGPHYYDNHNSHPSPDD